Protein AF-A0A534RKS0-F1 (afdb_monomer_lite)

Structure (mmCIF, N/CA/C/O backbone):
data_AF-A0A534RKS0-F1
#
_entry.id   AF-A0A534RKS0-F1
#
loop_
_atom_site.group_PDB
_atom_site.id
_atom_site.type_symbol
_atom_site.label_atom_id
_atom_site.label_alt_id
_atom_site.label_comp_id
_atom_site.label_asym_id
_atom_site.label_entity_id
_atom_site.label_seq_id
_atom_site.pdbx_PDB_ins_code
_atom_site.Cartn_x
_atom_site.Cartn_y
_atom_site.Cartn_z
_atom_site.occupancy
_atom_site.B_iso_or_equiv
_atom_site.auth_seq_id
_atom_site.auth_comp_id
_atom_site.auth_asym_id
_atom_site.auth_atom_id
_atom_site.pdbx_PDB_model_num
ATOM 1 N N . MET A 1 1 ? 3.442 17.634 68.217 1.00 54.06 1 MET A N 1
ATOM 2 C CA . MET A 1 1 ? 4.177 18.573 69.093 1.00 54.06 1 MET A CA 1
ATOM 3 C C . MET A 1 1 ? 4.487 17.842 70.382 1.00 54.06 1 MET A C 1
ATOM 5 O O . MET A 1 1 ? 3.670 17.020 70.778 1.00 54.06 1 MET A O 1
ATOM 9 N N . MET A 1 2 ? 5.647 18.087 70.986 1.00 65.56 2 MET A N 1
ATOM 10 C CA . MET A 1 2 ? 5.988 17.530 72.297 1.00 65.56 2 MET A CA 1
ATOM 11 C C . MET A 1 2 ? 5.520 18.510 73.371 1.00 65.56 2 MET A C 1
ATOM 13 O O . MET A 1 2 ? 5.755 19.709 73.232 1.00 65.56 2 MET A O 1
ATOM 17 N N . THR A 1 3 ? 4.856 18.008 74.407 1.00 73.44 3 THR A N 1
ATOM 18 C CA . THR A 1 3 ? 4.381 18.8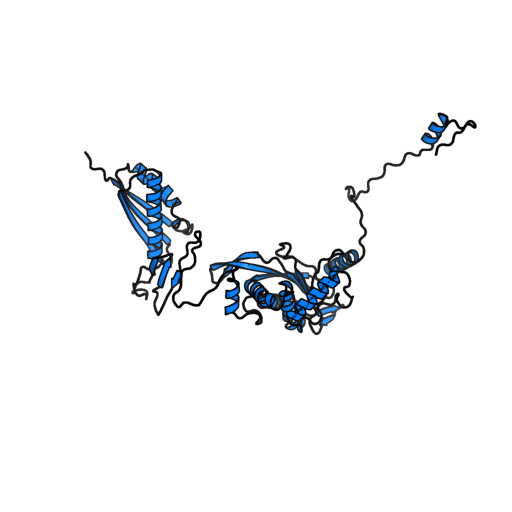18 75.534 1.00 73.44 3 THR A CA 1
ATOM 19 C C . THR A 1 3 ? 5.294 18.550 76.732 1.00 73.44 3 THR A C 1
ATOM 21 O O . THR A 1 3 ? 5.465 17.376 77.066 1.00 73.44 3 THR A O 1
ATOM 24 N N . PRO A 1 4 ? 5.889 19.574 77.371 1.00 74.38 4 PRO A N 1
ATOM 25 C CA . PRO A 1 4 ? 6.652 19.395 78.607 1.00 74.38 4 PRO A CA 1
ATOM 26 C C . PRO A 1 4 ? 5.778 18.767 79.699 1.00 74.38 4 PRO A C 1
ATOM 28 O O . PRO A 1 4 ? 4.617 19.157 79.841 1.00 74.38 4 PRO A O 1
ATOM 31 N N . SER A 1 5 ? 6.310 17.821 80.482 1.00 72.31 5 SER A N 1
ATOM 32 C CA . SER A 1 5 ? 5.600 17.334 81.681 1.00 72.31 5 SER A CA 1
ATOM 33 C C . SER A 1 5 ? 5.850 18.190 82.924 1.00 72.31 5 SER A C 1
ATOM 35 O O . SER A 1 5 ? 5.079 18.108 83.880 1.00 72.31 5 SER A O 1
ATOM 37 N N . ALA A 1 6 ? 6.888 19.029 82.905 1.00 70.69 6 ALA A N 1
ATOM 38 C CA . ALA A 1 6 ? 7.184 20.000 83.949 1.00 70.69 6 ALA A CA 1
ATOM 39 C C . ALA A 1 6 ? 6.485 21.349 83.692 1.00 70.69 6 ALA A C 1
ATOM 41 O O . ALA A 1 6 ? 6.349 21.808 82.556 1.00 70.69 6 ALA A O 1
ATOM 42 N N . THR A 1 7 ? 6.049 22.005 84.770 1.00 69.50 7 THR A N 1
ATOM 43 C CA . THR A 1 7 ? 5.333 23.295 84.740 1.00 69.50 7 THR A CA 1
ATOM 44 C C . THR A 1 7 ? 6.217 24.501 84.407 1.00 69.50 7 THR A C 1
ATOM 46 O O . THR A 1 7 ? 5.690 25.593 84.206 1.00 69.50 7 THR A O 1
ATOM 49 N N . ASP A 1 8 ? 7.535 24.320 84.320 1.00 76.94 8 ASP A N 1
ATOM 50 C CA . ASP A 1 8 ? 8.500 25.323 83.851 1.00 76.94 8 ASP A CA 1
ATOM 51 C C . ASP A 1 8 ? 8.594 25.404 82.312 1.00 76.94 8 ASP A C 1
ATOM 53 O O . ASP A 1 8 ? 9.241 26.303 81.775 1.00 76.94 8 ASP A O 1
ATOM 57 N N . GLY A 1 9 ? 7.932 24.489 81.594 1.00 72.75 9 GLY A N 1
ATOM 58 C CA . GLY A 1 9 ? 7.937 24.430 80.134 1.00 72.75 9 GLY A CA 1
ATOM 59 C C . GLY A 1 9 ? 9.198 23.805 79.525 1.00 72.75 9 GLY A C 1
ATOM 60 O O . GLY A 1 9 ? 9.329 23.792 78.298 1.00 72.75 9 GLY A O 1
ATOM 61 N N . VAL A 1 10 ? 10.115 23.265 80.334 1.00 82.19 10 VAL A N 1
ATOM 62 C CA . VAL A 1 10 ? 11.341 22.623 79.848 1.00 82.19 10 VAL A CA 1
ATOM 63 C C . VAL A 1 10 ? 11.047 21.172 79.461 1.00 82.19 10 VAL A C 1
ATOM 65 O O . VAL A 1 10 ? 10.554 20.379 80.259 1.00 82.19 10 VAL A O 1
ATOM 68 N N . ILE A 1 11 ? 11.366 20.800 78.218 1.00 81.00 11 ILE A N 1
ATOM 69 C CA . ILE A 1 11 ? 11.235 19.414 77.747 1.00 81.00 11 ILE A CA 1
ATOM 70 C C . ILE A 1 11 ? 12.314 18.566 78.431 1.00 81.00 11 ILE A C 1
ATOM 72 O O . ILE A 1 11 ? 13.505 18.731 78.166 1.00 81.00 11 ILE A O 1
ATOM 76 N N . SER A 1 12 ? 11.896 17.650 79.306 1.00 83.38 12 SER A N 1
ATOM 77 C CA . SER A 1 12 ? 12.805 16.753 80.022 1.00 83.38 12 SER A CA 1
ATOM 78 C C . SER A 1 12 ? 13.239 15.564 79.156 1.00 83.38 12 SER A C 1
ATOM 80 O O . SER A 1 12 ? 12.552 15.186 78.205 1.00 83.38 12 SER A O 1
ATOM 82 N N . ALA A 1 13 ? 14.332 14.890 79.535 1.00 79.56 13 ALA A N 1
ATOM 83 C CA . ALA A 1 13 ? 14.711 13.611 78.924 1.00 79.56 13 ALA A CA 1
ATOM 84 C C . ALA A 1 13 ? 13.561 12.582 78.988 1.00 79.56 13 ALA A C 1
ATOM 86 O O . ALA A 1 13 ? 13.301 11.891 78.006 1.00 79.56 13 ALA A O 1
ATOM 87 N N . SER A 1 14 ? 12.785 12.571 80.083 1.00 78.62 14 SER A N 1
ATOM 88 C CA . SER A 1 14 ? 11.621 11.685 80.223 1.00 78.62 14 SER A CA 1
ATOM 89 C C . SER A 1 14 ? 10.492 11.996 79.230 1.00 78.62 14 SER A C 1
ATOM 91 O O . SER A 1 14 ? 9.725 11.103 78.877 1.00 78.62 14 SER A O 1
ATOM 93 N N . ASP A 1 15 ? 10.375 13.241 78.757 1.00 78.19 15 ASP A N 1
ATOM 94 C CA . ASP A 1 15 ? 9.379 13.634 77.751 1.00 78.19 15 ASP A CA 1
ATOM 95 C C . ASP A 1 15 ? 9.803 13.189 76.352 1.00 78.19 15 ASP A C 1
ATOM 97 O O . ASP A 1 15 ? 8.974 12.729 75.566 1.00 78.19 15 ASP A O 1
ATOM 101 N N . VAL A 1 16 ? 11.108 13.251 76.065 1.00 75.06 16 VAL A N 1
ATOM 102 C CA . VAL A 1 16 ? 11.705 12.663 74.858 1.00 75.06 16 VAL A CA 1
ATOM 103 C C . VAL A 1 16 ? 11.489 11.147 74.851 1.00 75.06 16 VAL A C 1
ATOM 105 O O . VAL A 1 16 ? 10.955 10.610 73.883 1.00 75.06 16 VAL A O 1
ATOM 108 N N . GLU A 1 17 ? 11.810 10.463 75.950 1.00 79.75 17 GLU A N 1
ATOM 109 C CA . GLU A 1 17 ? 11.635 9.013 76.096 1.00 79.75 17 GLU A CA 1
ATOM 110 C C . GLU A 1 17 ? 10.167 8.578 75.991 1.00 79.75 17 GLU A C 1
ATOM 112 O O . GLU A 1 17 ? 9.870 7.623 75.275 1.00 79.75 17 GLU A O 1
ATOM 117 N N . LYS A 1 18 ? 9.223 9.298 76.617 1.00 76.50 18 LYS A N 1
ATOM 118 C CA . LYS A 1 18 ? 7.779 9.023 76.481 1.00 76.50 18 LYS A CA 1
ATOM 119 C C . LYS A 1 18 ? 7.292 9.183 75.044 1.00 76.50 18 LYS A C 1
ATOM 121 O O . LYS A 1 18 ? 6.482 8.378 74.595 1.00 76.50 18 LYS A O 1
ATOM 126 N N . VAL A 1 19 ? 7.772 10.191 74.313 1.00 72.81 19 VAL A N 1
ATOM 127 C CA . VAL A 1 19 ? 7.394 10.408 72.906 1.00 72.81 19 VAL A CA 1
ATOM 128 C C . VAL A 1 19 ? 8.013 9.349 71.991 1.00 72.81 19 VAL A C 1
ATOM 130 O O . VAL A 1 19 ? 7.345 8.900 71.063 1.00 72.81 19 VAL A O 1
ATOM 133 N N . ILE A 1 20 ? 9.231 8.882 72.279 1.00 71.12 20 ILE A N 1
ATOM 134 C CA . ILE A 1 20 ? 9.856 7.752 71.575 1.00 71.12 20 ILE A CA 1
ATOM 135 C C . ILE A 1 20 ? 9.104 6.442 71.869 1.00 71.12 20 ILE A C 1
ATOM 137 O O . ILE A 1 20 ? 8.787 5.705 70.941 1.00 71.12 20 ILE A O 1
ATOM 141 N N . ALA A 1 21 ? 8.744 6.174 73.128 1.00 70.81 21 ALA A N 1
ATOM 142 C CA . ALA A 1 21 ? 8.013 4.969 73.530 1.00 70.81 21 ALA A CA 1
ATOM 143 C C . ALA A 1 21 ? 6.549 4.947 73.042 1.00 70.81 21 ALA A C 1
ATOM 145 O O . ALA A 1 21 ? 6.025 3.888 72.701 1.00 70.81 21 ALA A O 1
ATOM 146 N N . ALA A 1 22 ? 5.888 6.108 72.971 1.00 66.88 22 ALA A N 1
ATOM 147 C CA . ALA A 1 22 ? 4.567 6.263 72.352 1.00 66.88 22 ALA A CA 1
ATOM 148 C C . ALA A 1 22 ? 4.631 6.295 70.812 1.00 66.88 22 ALA A C 1
ATOM 150 O O . ALA A 1 22 ? 3.620 6.081 70.136 1.00 66.88 22 ALA A O 1
ATOM 151 N N . GLY A 1 23 ? 5.816 6.544 70.251 1.00 55.81 23 GLY A N 1
ATOM 152 C CA . GLY A 1 23 ? 6.116 6.496 68.828 1.00 55.81 23 GLY A CA 1
ATOM 153 C C . GLY A 1 23 ? 6.092 5.068 68.300 1.00 55.81 23 GLY A C 1
ATOM 154 O O . GLY A 1 23 ? 7.137 4.478 68.039 1.00 55.81 23 GLY A O 1
ATOM 155 N N . LYS A 1 24 ? 4.886 4.520 68.101 1.00 58.69 24 LYS A N 1
ATOM 156 C CA . LYS A 1 24 ? 4.678 3.255 67.386 1.00 58.69 24 LYS A CA 1
ATOM 157 C C . LYS A 1 24 ? 5.475 3.324 66.073 1.00 58.69 24 LYS A C 1
ATOM 159 O O . LYS A 1 24 ? 5.162 4.200 65.261 1.00 58.69 24 LYS A O 1
ATOM 164 N N . PRO A 1 25 ? 6.494 2.467 65.857 1.00 58.69 25 PRO A N 1
ATOM 165 C CA . PRO A 1 25 ? 7.345 2.580 64.683 1.00 58.69 25 PRO A CA 1
ATOM 166 C C . PRO A 1 25 ? 6.465 2.496 63.443 1.00 58.69 25 PRO A C 1
ATOM 168 O O . PRO A 1 25 ? 5.651 1.575 63.313 1.00 58.69 25 PRO A O 1
ATOM 171 N N . ALA A 1 26 ? 6.591 3.490 62.563 1.00 57.59 26 ALA A N 1
ATOM 172 C CA . ALA A 1 26 ? 5.886 3.480 61.295 1.00 57.59 26 ALA A CA 1
ATOM 173 C C . ALA A 1 26 ? 6.285 2.193 60.570 1.00 57.59 26 ALA A C 1
ATOM 175 O O . ALA A 1 26 ? 7.468 1.980 60.297 1.00 57.59 26 ALA A O 1
ATOM 176 N N . ALA A 1 27 ? 5.308 1.317 60.317 1.00 59.94 27 ALA A N 1
ATOM 177 C CA . ALA A 1 27 ? 5.555 0.109 59.548 1.00 59.94 27 ALA A CA 1
ATOM 178 C C . ALA A 1 27 ? 6.216 0.523 58.223 1.00 59.94 27 ALA A C 1
ATOM 180 O O . ALA A 1 27 ? 5.764 1.512 57.631 1.00 59.94 27 ALA A O 1
ATOM 181 N N . PRO A 1 28 ? 7.284 -0.168 57.776 1.00 60.19 28 PRO A N 1
ATOM 182 C CA . PRO A 1 28 ? 7.951 0.188 56.534 1.00 60.19 28 PRO A CA 1
ATOM 183 C C . PRO A 1 28 ? 6.897 0.237 55.433 1.00 60.19 28 PRO A C 1
ATOM 185 O O . PRO A 1 28 ? 6.109 -0.701 55.295 1.00 60.19 28 PRO A O 1
ATOM 188 N N . ALA A 1 29 ? 6.840 1.360 54.714 1.00 63.69 29 ALA A N 1
ATOM 189 C CA . ALA A 1 29 ? 5.856 1.558 53.664 1.00 63.69 29 ALA A CA 1
ATOM 190 C C . ALA A 1 29 ? 6.022 0.426 52.648 1.00 63.69 29 ALA A C 1
ATOM 192 O O . ALA A 1 29 ? 7.027 0.371 51.941 1.00 63.69 29 ALA A O 1
ATOM 193 N N . THR A 1 30 ? 5.069 -0.507 52.629 1.00 73.06 30 THR A N 1
ATOM 194 C CA . THR A 1 30 ? 5.106 -1.659 51.732 1.00 73.06 30 THR A CA 1
ATOM 195 C C . THR A 1 30 ? 5.103 -1.133 50.310 1.00 73.06 30 THR A C 1
ATOM 197 O O . THR A 1 30 ? 4.117 -0.522 49.888 1.00 73.06 30 THR A O 1
ATOM 200 N N . GLU A 1 31 ? 6.211 -1.330 49.600 1.00 80.88 31 GLU A N 1
ATOM 201 C CA . GLU A 1 31 ? 6.367 -0.840 48.239 1.00 80.88 31 GLU A CA 1
ATOM 202 C C . GLU A 1 31 ? 5.233 -1.396 47.368 1.00 80.88 31 GLU A C 1
ATOM 204 O O . GLU A 1 31 ? 4.972 -2.605 47.369 1.00 80.88 31 GLU A O 1
ATOM 209 N N . ASP A 1 32 ? 4.529 -0.513 46.648 1.00 87.75 32 ASP A N 1
ATOM 210 C CA . ASP A 1 32 ? 3.443 -0.930 45.762 1.00 87.75 32 ASP A CA 1
ATOM 211 C C . ASP A 1 32 ? 4.029 -1.863 44.701 1.00 87.75 32 ASP A C 1
ATOM 213 O O . ASP A 1 32 ? 4.844 -1.459 43.869 1.00 87.75 32 ASP A O 1
ATOM 217 N N . THR A 1 33 ? 3.656 -3.136 44.774 1.00 91.50 33 THR A N 1
ATOM 218 C CA . THR A 1 33 ? 4.211 -4.201 43.949 1.00 91.50 33 THR A CA 1
ATOM 219 C C . THR A 1 33 ? 3.091 -4.975 43.273 1.00 91.50 33 THR A C 1
ATOM 221 O O . THR A 1 33 ? 2.058 -5.288 43.860 1.00 91.50 33 THR A O 1
ATOM 224 N N . MET A 1 34 ? 3.302 -5.306 42.002 1.00 89.69 34 MET A N 1
ATOM 225 C CA . MET A 1 34 ? 2.405 -6.147 41.213 1.00 89.69 34 MET A CA 1
ATOM 226 C C . MET A 1 34 ? 3.235 -7.253 40.571 1.00 89.69 34 MET A C 1
ATOM 228 O O . MET A 1 34 ? 4.212 -6.969 39.880 1.00 89.69 34 MET A O 1
ATOM 232 N N . ALA A 1 35 ? 2.864 -8.512 40.827 1.00 89.12 35 ALA A N 1
ATOM 233 C CA . ALA A 1 35 ? 3.593 -9.699 40.363 1.00 89.12 35 ALA A CA 1
ATOM 234 C C . ALA A 1 35 ? 5.118 -9.633 40.632 1.00 89.12 35 ALA A C 1
ATOM 236 O O . ALA A 1 35 ? 5.930 -9.911 39.753 1.00 89.12 35 ALA A O 1
ATOM 237 N N . GLY A 1 36 ? 5.508 -9.208 41.841 1.00 90.12 36 GLY A N 1
ATOM 238 C CA . GLY A 1 36 ? 6.915 -9.114 42.259 1.00 90.12 36 GLY A CA 1
ATOM 239 C C . GLY A 1 36 ? 7.707 -7.942 41.663 1.00 90.12 36 GLY A C 1
ATOM 240 O O . GLY A 1 36 ? 8.925 -7.907 41.804 1.00 90.12 36 GLY A O 1
ATOM 241 N N . ARG A 1 37 ? 7.053 -6.980 40.996 1.00 92.94 37 ARG A N 1
ATOM 242 C CA . ARG A 1 37 ? 7.700 -5.784 40.429 1.00 92.94 37 ARG A CA 1
ATOM 243 C C . ARG A 1 37 ? 7.176 -4.505 41.068 1.00 92.94 37 ARG A C 1
ATOM 245 O O . ARG A 1 37 ? 5.967 -4.366 41.235 1.00 92.94 37 ARG A O 1
ATOM 252 N N . LEU A 1 38 ? 8.077 -3.557 41.333 1.00 94.69 38 LEU A N 1
ATOM 253 C CA . LEU A 1 38 ? 7.737 -2.205 41.788 1.00 94.69 38 LEU A CA 1
ATOM 254 C C . LEU A 1 38 ? 6.827 -1.493 40.777 1.00 94.69 38 LEU A C 1
ATOM 256 O O . LEU A 1 38 ? 7.136 -1.404 39.583 1.00 94.69 38 LEU A O 1
ATOM 260 N N . VAL A 1 39 ? 5.707 -0.967 41.263 1.00 94.00 39 VAL A N 1
ATOM 261 C CA . VAL A 1 39 ? 4.737 -0.200 40.484 1.00 94.00 39 VAL A CA 1
ATOM 262 C C . VAL A 1 39 ? 5.215 1.243 40.388 1.00 94.00 39 VAL A C 1
ATOM 264 O O . VAL A 1 39 ? 5.186 1.995 41.355 1.00 94.00 39 VAL A O 1
ATOM 267 N N . ARG A 1 40 ? 5.627 1.656 39.185 1.00 94.88 40 ARG A N 1
ATOM 268 C CA . ARG A 1 40 ? 6.036 3.045 38.924 1.00 94.88 40 ARG A CA 1
ATOM 269 C C . ARG A 1 40 ? 4.880 4.041 39.078 1.00 94.88 40 ARG A C 1
ATOM 271 O O . ARG A 1 40 ? 5.102 5.161 39.520 1.00 94.88 40 ARG A O 1
ATOM 278 N N . GLU A 1 41 ? 3.680 3.675 38.625 1.00 94.94 41 GLU A N 1
ATOM 279 C CA . GLU A 1 41 ? 2.513 4.564 38.601 1.00 94.94 41 GLU A CA 1
ATOM 280 C C . GLU A 1 41 ? 1.211 3.777 38.363 1.00 94.94 41 GLU A C 1
ATOM 282 O O . GLU A 1 41 ? 1.202 2.809 37.599 1.00 94.94 41 GLU A O 1
ATOM 287 N N . ARG A 1 42 ? 0.087 4.236 38.932 1.00 92.81 42 ARG A N 1
ATOM 288 C CA . ARG A 1 42 ? -1.269 3.757 38.608 1.00 92.81 42 ARG A CA 1
ATOM 289 C C . ARG A 1 42 ? -2.108 4.898 38.019 1.00 92.81 42 ARG A C 1
ATOM 291 O O . ARG A 1 42 ? -2.439 5.844 38.726 1.00 92.81 42 ARG A O 1
ATOM 298 N N . ARG A 1 43 ? -2.515 4.793 36.746 1.00 92.94 43 ARG A N 1
ATOM 299 C CA . ARG A 1 43 ? -3.442 5.745 36.094 1.00 92.94 43 ARG A CA 1
ATOM 300 C C . ARG A 1 43 ? -4.801 5.101 35.833 1.00 92.94 43 ARG A C 1
ATOM 302 O O . ARG A 1 43 ? -4.881 4.048 35.205 1.00 92.94 43 ARG A O 1
ATOM 309 N N . LYS A 1 44 ? -5.883 5.760 36.254 1.00 93.38 44 LYS A N 1
ATOM 310 C CA . LYS A 1 44 ? -7.260 5.344 35.942 1.00 93.38 44 LYS A CA 1
ATOM 311 C C . LYS A 1 44 ? -7.603 5.701 34.492 1.00 93.38 44 LYS A C 1
ATOM 313 O O . LYS A 1 44 ? -7.353 6.824 34.063 1.00 93.38 44 LYS A O 1
ATOM 318 N N . LEU A 1 45 ? -8.220 4.780 33.748 1.00 92.06 45 LEU A N 1
ATOM 319 C CA . LEU A 1 45 ? -8.755 5.085 32.416 1.00 92.06 45 LEU A CA 1
ATOM 320 C C . LEU A 1 45 ? -9.985 5.999 32.531 1.00 92.06 45 LEU A C 1
ATOM 322 O O . LEU A 1 45 ? -10.930 5.695 33.265 1.00 92.06 45 LEU A O 1
ATOM 326 N N . THR A 1 46 ? -9.988 7.097 31.776 1.00 90.19 46 THR A N 1
ATOM 327 C CA . THR A 1 46 ? -11.048 8.117 31.759 1.00 90.19 46 THR A CA 1
ATOM 328 C C . THR A 1 46 ? -11.477 8.453 30.327 1.00 90.19 46 THR A C 1
ATOM 330 O O . THR A 1 46 ? -10.775 8.130 29.365 1.00 90.19 46 THR A O 1
ATOM 333 N N . GLY A 1 47 ? -12.652 9.082 30.189 1.00 88.19 47 GLY A N 1
ATOM 334 C CA . GLY A 1 47 ? -13.164 9.630 28.926 1.00 88.19 47 GLY A CA 1
ATOM 335 C C . GLY A 1 47 ? -13.096 8.662 27.739 1.00 88.19 47 GLY A C 1
ATOM 336 O O . GLY A 1 47 ? -13.392 7.473 27.876 1.00 88.19 47 GLY A O 1
ATOM 337 N N . ILE A 1 48 ? -12.661 9.187 26.587 1.00 85.94 48 ILE A N 1
ATOM 338 C CA . ILE A 1 48 ? -12.490 8.442 25.328 1.00 85.94 48 ILE A CA 1
ATOM 339 C C . ILE A 1 48 ? -11.663 7.171 25.551 1.00 85.94 48 ILE A C 1
ATOM 341 O O . ILE A 1 48 ? -12.115 6.091 25.193 1.00 85.94 48 ILE A O 1
ATOM 345 N N . ARG A 1 49 ? -10.512 7.253 26.235 1.00 88.06 49 ARG A N 1
ATOM 346 C CA . ARG A 1 49 ? -9.615 6.098 26.418 1.00 88.06 49 ARG A CA 1
ATOM 347 C C . ARG A 1 49 ? -10.264 4.938 27.183 1.00 88.06 49 ARG A C 1
ATOM 349 O O . ARG A 1 49 ? -9.964 3.786 26.884 1.00 88.06 49 ARG A O 1
ATOM 356 N N . LYS A 1 50 ? -11.167 5.215 28.135 1.00 92.06 50 LYS A N 1
ATOM 357 C CA . LYS A 1 50 ? -11.960 4.169 28.811 1.00 92.06 50 LYS A CA 1
ATOM 358 C C . LYS A 1 50 ? -12.969 3.524 27.853 1.00 92.06 50 LYS A C 1
ATOM 360 O O . LYS A 1 50 ? -13.113 2.304 27.856 1.00 92.06 50 LYS A O 1
ATOM 365 N N . THR A 1 51 ? -13.651 4.330 27.040 1.00 90.50 51 THR A N 1
ATOM 366 C CA . THR A 1 51 ? -14.636 3.854 26.056 1.00 90.50 51 THR A CA 1
ATOM 367 C C . THR A 1 51 ? -13.980 3.032 24.947 1.00 90.50 51 THR A C 1
ATOM 369 O O . THR A 1 51 ? -14.458 1.937 24.662 1.00 90.50 51 THR A O 1
ATOM 372 N N . SER A 1 52 ? -12.869 3.504 24.372 1.00 89.44 52 SER A N 1
ATOM 373 C CA . SER A 1 52 ? -12.128 2.788 23.328 1.00 89.44 52 SER A CA 1
ATOM 374 C C . SER A 1 52 ? -11.577 1.459 23.842 1.00 89.44 52 SER A C 1
ATOM 376 O O . SER A 1 52 ? -11.745 0.447 23.175 1.00 89.44 52 SER A O 1
ATOM 378 N N . ALA A 1 53 ? -10.997 1.426 25.052 1.00 91.75 53 ALA A N 1
ATOM 379 C CA . ALA A 1 53 ? -10.502 0.182 25.647 1.00 91.75 53 ALA A CA 1
ATOM 380 C C . ALA A 1 53 ? -11.610 -0.878 25.788 1.00 91.75 53 ALA A C 1
ATOM 382 O O . ALA A 1 53 ? -11.395 -2.029 25.421 1.00 91.75 53 ALA A O 1
ATOM 383 N N . ARG A 1 54 ? -12.808 -0.478 26.246 1.00 94.75 54 ARG A N 1
ATOM 384 C CA . ARG A 1 54 ? -13.973 -1.375 26.314 1.00 94.75 54 ARG A CA 1
ATOM 385 C C . ARG A 1 54 ? -14.413 -1.840 24.923 1.00 94.75 54 ARG A C 1
ATOM 387 O O . ARG A 1 54 ? -14.515 -3.039 24.713 1.00 94.75 54 ARG A O 1
ATOM 394 N N . ARG A 1 55 ? -14.639 -0.917 23.976 1.00 92.75 55 ARG A N 1
ATOM 395 C CA . ARG A 1 55 ? -15.154 -1.257 22.633 1.00 92.75 55 ARG A CA 1
ATOM 396 C C . ARG A 1 55 ? -14.198 -2.143 21.832 1.00 92.75 55 ARG A C 1
ATOM 398 O O . ARG A 1 55 ? -14.668 -3.031 21.138 1.00 92.75 55 ARG A O 1
ATOM 405 N N . VAL A 1 56 ? -12.883 -1.934 21.939 1.00 93.50 56 VAL A N 1
ATOM 406 C CA . VAL A 1 56 ? -11.880 -2.783 21.266 1.00 93.50 56 VAL A CA 1
ATOM 407 C C . VAL A 1 56 ? -11.841 -4.184 21.880 1.00 93.50 56 VAL A C 1
ATOM 409 O O . VAL A 1 56 ? -11.776 -5.163 21.143 1.00 93.50 56 VAL A O 1
ATOM 412 N N . GLN A 1 57 ? -11.925 -4.301 23.211 1.00 96.25 57 GLN A N 1
ATOM 413 C CA . GLN A 1 57 ? -12.008 -5.602 23.884 1.00 96.25 57 GLN A CA 1
ATOM 414 C C . GLN A 1 57 ? -13.282 -6.363 23.485 1.00 96.25 57 GLN A C 1
ATOM 416 O O . GLN A 1 57 ? -13.218 -7.547 23.172 1.00 96.25 57 GLN A O 1
ATOM 421 N N . GLU A 1 58 ? -14.417 -5.670 23.467 1.00 95.94 58 GLU A N 1
ATOM 422 C CA . GLU A 1 58 ? -15.731 -6.201 23.098 1.00 95.94 58 GLU A CA 1
ATOM 423 C C . GLU A 1 58 ? -15.767 -6.652 21.626 1.00 95.94 58 GLU A C 1
ATOM 425 O O . GLU A 1 58 ? -16.160 -7.780 21.340 1.00 95.94 58 GLU A O 1
ATOM 430 N N . ALA A 1 59 ? -15.248 -5.834 20.700 1.00 95.06 59 ALA A N 1
ATOM 431 C CA . ALA A 1 59 ? -15.080 -6.206 19.293 1.00 95.06 59 ALA A CA 1
ATOM 432 C C . ALA A 1 59 ? -14.229 -7.471 19.130 1.00 95.06 59 ALA A C 1
ATOM 434 O O . ALA A 1 59 ? -14.654 -8.415 18.469 1.00 95.06 59 ALA A O 1
ATOM 435 N N . TRP A 1 60 ? -13.058 -7.522 19.774 1.00 96.12 60 TRP A N 1
ATOM 436 C CA . TRP A 1 60 ? -12.146 -8.669 19.708 1.00 96.12 60 TRP A CA 1
ATOM 437 C C . TRP A 1 60 ? -12.761 -9.975 20.239 1.00 96.12 60 TRP A C 1
ATOM 439 O O . TRP A 1 60 ? -12.383 -11.057 19.799 1.00 96.12 60 TRP A O 1
ATOM 449 N N . GLN A 1 61 ? -13.693 -9.886 21.190 1.00 95.88 61 GLN A N 1
ATOM 450 C CA . GLN A 1 61 ? -14.367 -11.048 21.776 1.00 95.88 61 GLN A CA 1
ATOM 451 C C . GLN A 1 61 ? -15.565 -11.545 20.955 1.00 95.88 61 GLN A C 1
ATOM 453 O O . GLN A 1 61 ? -15.889 -12.727 21.038 1.00 95.88 61 GLN A O 1
ATOM 458 N N . ILE A 1 62 ? -16.235 -10.662 20.206 1.00 94.50 62 ILE A N 1
ATOM 459 C CA . ILE A 1 62 ? -17.516 -10.957 19.540 1.00 94.50 62 ILE A CA 1
ATOM 460 C C . ILE A 1 62 ? -17.357 -11.178 18.029 1.00 94.50 62 ILE A C 1
ATOM 462 O O . ILE A 1 62 ? -18.068 -12.002 17.455 1.00 94.50 62 ILE A O 1
ATOM 466 N N . ILE A 1 63 ? -16.453 -10.446 17.375 1.00 95.88 63 ILE A N 1
ATOM 467 C CA . ILE A 1 63 ? -16.295 -10.470 15.917 1.00 95.88 63 ILE A CA 1
ATOM 468 C C . ILE A 1 63 ? -15.215 -11.500 15.528 1.00 95.88 63 ILE A C 1
ATOM 470 O O . ILE A 1 63 ? -14.056 -11.347 15.933 1.00 95.88 63 ILE A O 1
ATOM 474 N N . PRO A 1 64 ? -15.533 -12.523 14.710 1.00 94.88 64 PRO A N 1
ATOM 475 C CA . PRO A 1 64 ? -14.540 -13.411 14.112 1.00 94.88 64 PRO A CA 1
ATOM 476 C C . PRO A 1 64 ? -13.844 -12.693 12.948 1.00 94.88 64 PRO A C 1
ATOM 478 O O . PRO A 1 64 ? -14.215 -12.823 11.782 1.00 94.88 64 PRO A O 1
ATOM 481 N N . HIS A 1 65 ? -12.835 -11.896 13.291 1.00 91.69 65 HIS A N 1
ATOM 482 C CA . HIS A 1 65 ? -12.036 -11.128 12.343 1.00 91.69 65 HIS A CA 1
ATOM 483 C C . HIS A 1 65 ? -11.170 -12.046 11.471 1.00 91.69 65 HIS A C 1
ATOM 485 O O . HIS A 1 65 ? -10.330 -12.778 11.997 1.00 91.69 65 HIS A O 1
ATOM 491 N N . ILE A 1 66 ? -11.278 -11.929 10.146 1.00 96.31 66 ILE A N 1
ATOM 492 C CA . ILE A 1 66 ? -10.248 -12.416 9.215 1.00 96.31 66 ILE A CA 1
ATOM 493 C C . ILE A 1 66 ? -9.671 -11.226 8.445 1.00 96.31 66 ILE A C 1
ATOM 495 O O . ILE A 1 66 ? -10.356 -10.231 8.219 1.00 96.31 66 ILE A O 1
ATOM 499 N N . VAL A 1 67 ? -8.382 -11.298 8.096 1.00 98.12 67 VAL A N 1
ATOM 500 C CA . VAL A 1 67 ? -7.657 -10.229 7.398 1.00 98.12 67 VAL A CA 1
ATOM 501 C C . VAL A 1 67 ? -7.080 -10.755 6.089 1.00 98.12 67 VAL A C 1
ATOM 503 O O . VAL A 1 67 ? -6.252 -11.664 6.094 1.00 98.12 67 VAL A O 1
ATOM 506 N N . GLN A 1 68 ? -7.474 -10.147 4.972 1.00 97.81 68 GLN A N 1
ATOM 507 C CA . GLN A 1 68 ? -6.824 -10.331 3.672 1.00 97.81 68 GLN A CA 1
ATOM 508 C C . GLN A 1 68 ? -5.809 -9.207 3.452 1.00 97.81 68 GLN A C 1
ATOM 510 O O . GLN A 1 68 ? -6.084 -8.053 3.770 1.00 97.81 68 GLN A O 1
ATOM 515 N N . MET A 1 69 ? -4.625 -9.519 2.923 1.00 98.19 69 MET A N 1
ATOM 516 C CA . MET A 1 69 ? -3.598 -8.517 2.617 1.00 98.19 69 MET A CA 1
ATOM 517 C C . MET A 1 69 ? -3.281 -8.519 1.128 1.00 98.19 69 MET A C 1
ATOM 519 O O . MET A 1 69 ? -3.101 -9.581 0.534 1.00 98.19 69 MET A O 1
ATOM 523 N N . VAL A 1 70 ? -3.191 -7.331 0.529 1.00 97.31 70 VAL A N 1
ATOM 524 C CA . VAL A 1 70 ? -2.915 -7.186 -0.902 1.00 97.31 70 VAL A CA 1
ATOM 525 C C . VAL A 1 70 ? -1.980 -6.016 -1.182 1.00 97.31 70 VAL A C 1
ATOM 527 O O . VAL A 1 70 ? -2.085 -4.954 -0.570 1.00 97.31 70 VAL A O 1
ATOM 530 N N . ASP A 1 71 ? -1.066 -6.214 -2.130 1.00 96.44 71 ASP A N 1
ATOM 531 C CA . ASP A 1 71 ? -0.216 -5.154 -2.665 1.00 96.44 71 ASP A CA 1
ATOM 532 C C . ASP A 1 71 ? -0.866 -4.471 -3.880 1.00 96.44 71 ASP A C 1
ATOM 534 O O . ASP A 1 71 ? -1.413 -5.125 -4.780 1.00 96.44 71 ASP A O 1
ATOM 538 N N . VAL A 1 72 ? -0.758 -3.143 -3.896 1.00 95.38 72 VAL A N 1
ATOM 539 C CA . VAL A 1 72 ? -1.287 -2.213 -4.898 1.00 95.38 72 VAL A CA 1
ATOM 540 C C . VAL A 1 72 ? -0.128 -1.382 -5.452 1.00 95.38 72 VAL A C 1
ATOM 542 O O . VAL A 1 72 ? 0.652 -0.819 -4.681 1.00 95.38 72 VAL A O 1
ATOM 545 N N . ASP A 1 73 ? -0.017 -1.281 -6.779 1.00 93.88 73 ASP A N 1
ATOM 546 C CA . ASP A 1 73 ? 0.863 -0.293 -7.415 1.00 93.88 73 ASP A CA 1
ATOM 547 C C . ASP A 1 73 ? 0.209 1.088 -7.284 1.00 93.88 73 ASP A C 1
ATOM 549 O O . ASP A 1 73 ? -0.829 1.365 -7.889 1.00 93.88 73 ASP A O 1
ATOM 553 N N . ALA A 1 74 ? 0.802 1.946 -6.455 1.00 93.88 74 ALA A N 1
ATOM 554 C CA . ALA A 1 74 ? 0.268 3.258 -6.128 1.00 93.88 74 ALA A CA 1
ATOM 555 C C . ALA A 1 74 ? 0.615 4.330 -7.179 1.00 93.88 74 ALA A C 1
ATOM 557 O O . ALA A 1 74 ? 0.283 5.498 -6.968 1.00 93.88 74 ALA A O 1
ATOM 558 N N . THR A 1 75 ? 1.253 3.979 -8.305 1.00 89.31 75 THR A N 1
ATOM 559 C CA . THR A 1 75 ? 1.654 4.936 -9.356 1.00 89.31 75 THR A CA 1
ATOM 560 C C . THR A 1 75 ? 0.465 5.778 -9.829 1.00 89.31 75 THR A C 1
ATOM 562 O O . THR A 1 75 ? 0.531 7.008 -9.804 1.00 89.31 75 THR A O 1
ATOM 565 N N . ALA A 1 76 ? -0.661 5.145 -10.174 1.00 87.81 76 ALA A N 1
ATOM 566 C CA . ALA A 1 76 ? -1.866 5.845 -10.631 1.00 87.81 76 ALA A CA 1
ATOM 567 C C . ALA A 1 76 ? -2.591 6.617 -9.511 1.00 87.81 76 ALA A C 1
ATOM 569 O O . ALA A 1 76 ? -3.163 7.683 -9.754 1.00 87.81 76 ALA A O 1
ATOM 570 N N . LEU A 1 77 ? -2.520 6.145 -8.266 1.00 90.38 77 LEU A N 1
ATOM 571 C CA . LEU A 1 77 ? -3.073 6.853 -7.110 1.00 90.38 77 LEU A CA 1
ATOM 572 C C . LEU A 1 77 ? -2.297 8.152 -6.819 1.00 90.38 77 LEU A C 1
ATOM 574 O O . LEU A 1 77 ? -2.889 9.221 -6.646 1.00 90.38 77 LEU A O 1
ATOM 578 N N . LEU A 1 78 ? -0.961 8.082 -6.828 1.00 91.50 78 LEU A N 1
ATOM 579 C CA . LEU A 1 78 ? -0.080 9.248 -6.718 1.00 91.50 78 LEU A CA 1
ATOM 580 C C . LEU A 1 78 ? -0.256 10.200 -7.914 1.00 91.50 78 LEU A C 1
ATOM 582 O O . LEU A 1 78 ? -0.218 11.421 -7.726 1.00 91.50 78 LEU A O 1
ATOM 586 N N . ALA A 1 79 ? -0.519 9.656 -9.108 1.00 88.19 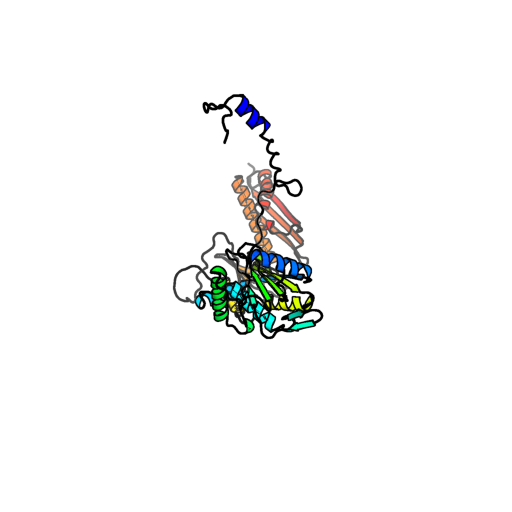79 ALA A N 1
ATOM 587 C CA . ALA A 1 79 ? -0.861 10.415 -10.307 1.00 88.19 79 ALA A CA 1
ATOM 588 C C . ALA A 1 79 ? -2.133 11.246 -10.131 1.00 88.19 79 ALA A C 1
ATOM 590 O O . ALA A 1 79 ? -2.101 12.476 -10.227 1.00 88.19 79 ALA A O 1
ATOM 591 N N . THR A 1 80 ? -3.228 10.569 -9.784 1.00 85.75 80 THR A N 1
ATOM 592 C CA . THR A 1 80 ? -4.543 11.162 -9.517 1.00 85.75 80 THR A CA 1
ATOM 593 C C . THR A 1 80 ? -4.437 12.283 -8.490 1.00 85.75 80 THR A C 1
ATOM 595 O O . THR A 1 80 ? -4.880 13.405 -8.739 1.00 85.75 80 THR A O 1
ATOM 598 N N . ARG A 1 81 ? -3.770 12.011 -7.359 1.00 90.50 81 ARG A N 1
ATOM 599 C CA . ARG A 1 81 ? -3.546 13.003 -6.304 1.00 90.50 81 ARG A CA 1
ATOM 600 C C . ARG A 1 81 ? -2.801 14.224 -6.831 1.00 90.50 81 ARG A C 1
ATOM 602 O O . ARG A 1 81 ? -3.230 15.340 -6.568 1.00 90.50 81 ARG A O 1
ATOM 609 N N . SER A 1 82 ? -1.703 14.028 -7.557 1.00 89.62 82 SER A N 1
ATOM 610 C CA . SER A 1 82 ? -0.866 15.131 -8.050 1.00 89.62 82 SER A CA 1
ATOM 611 C C . SER A 1 82 ? -1.618 16.019 -9.044 1.00 89.62 82 SER A C 1
ATOM 613 O O . SER A 1 82 ? -1.523 17.242 -8.953 1.00 89.62 82 SER A O 1
ATOM 615 N N . ARG A 1 83 ? -2.425 15.415 -9.929 1.00 87.44 83 ARG A N 1
ATOM 616 C CA . ARG A 1 83 ? -3.301 16.115 -10.881 1.00 87.44 83 ARG A CA 1
ATOM 617 C C . ARG A 1 83 ? -4.372 16.944 -10.166 1.00 87.44 83 ARG A C 1
ATOM 619 O O . ARG A 1 83 ? -4.523 18.130 -10.443 1.00 87.44 83 ARG A O 1
ATOM 626 N N . LEU A 1 84 ? -5.106 16.330 -9.237 1.00 88.31 84 LEU A N 1
ATOM 627 C CA . LEU A 1 84 ? -6.249 16.967 -8.576 1.00 88.31 84 LEU A CA 1
ATOM 628 C C . LEU A 1 84 ? -5.840 17.983 -7.496 1.00 88.31 84 LEU A C 1
ATOM 630 O O . LEU A 1 84 ? -6.565 18.949 -7.280 1.00 88.31 84 LEU A O 1
ATOM 634 N N . LYS A 1 85 ? -4.658 17.850 -6.875 1.00 88.75 85 LYS A N 1
ATOM 635 C CA . LYS A 1 85 ? -4.163 18.771 -5.829 1.00 88.75 85 LYS A CA 1
ATOM 636 C C . LYS A 1 85 ? -4.073 20.238 -6.275 1.00 88.75 85 LYS A C 1
ATOM 638 O O . LYS A 1 85 ? -4.112 21.124 -5.427 1.00 88.75 85 LYS A O 1
ATOM 643 N N . ALA A 1 86 ? -3.952 20.495 -7.580 1.00 86.31 86 ALA A N 1
ATOM 644 C CA . ALA A 1 86 ? -3.944 21.845 -8.142 1.00 86.31 86 ALA A CA 1
ATOM 645 C C . ALA A 1 86 ? -5.330 22.520 -8.111 1.00 86.31 86 ALA A C 1
ATOM 647 O O . ALA A 1 86 ? -5.415 23.714 -7.839 1.00 86.31 86 ALA A O 1
ATOM 648 N N . ALA A 1 87 ? -6.401 21.758 -8.360 1.00 86.75 87 ALA A N 1
ATOM 649 C CA . ALA A 1 87 ? -7.786 22.233 -8.285 1.00 86.75 87 ALA A CA 1
ATOM 650 C C . ALA A 1 87 ? -8.364 22.128 -6.862 1.00 86.75 87 ALA A C 1
ATOM 652 O O . ALA A 1 87 ? -9.214 22.927 -6.479 1.00 86.75 87 ALA A O 1
ATOM 653 N N . VAL A 1 88 ? -7.870 21.170 -6.069 1.00 91.44 88 VAL A N 1
ATOM 654 C CA . VAL A 1 88 ? -8.355 20.847 -4.721 1.00 91.44 88 VAL A CA 1
ATOM 655 C C . VAL A 1 88 ? -7.187 20.915 -3.724 1.00 91.44 88 VAL A C 1
ATOM 657 O O . VAL A 1 88 ? -6.594 19.885 -3.383 1.00 91.44 88 VAL A O 1
ATOM 660 N N . PRO A 1 89 ? -6.803 22.112 -3.232 1.00 89.44 89 PRO A N 1
ATOM 661 C CA . PRO A 1 89 ? -5.620 22.275 -2.384 1.00 89.44 89 PRO A CA 1
ATOM 662 C C . PRO A 1 89 ? -5.666 21.518 -1.051 1.00 89.44 89 PRO A C 1
ATOM 664 O O . PRO A 1 89 ? -4.607 21.238 -0.489 1.00 89.44 89 PRO A O 1
ATOM 667 N N . SER A 1 90 ? -6.843 21.130 -0.551 1.00 89.31 90 SER A N 1
ATOM 668 C CA . SER A 1 90 ? -7.008 20.268 0.631 1.00 89.31 90 SER A CA 1
ATOM 669 C C . SER A 1 90 ? -6.616 18.807 0.359 1.00 89.31 90 SER A C 1
ATOM 671 O O . SER A 1 90 ? -5.930 18.198 1.180 1.00 89.31 90 SER A O 1
ATOM 673 N N . LEU A 1 91 ? -6.889 18.289 -0.846 1.00 93.62 91 LEU A N 1
ATOM 674 C CA . LEU A 1 91 ? -6.881 16.860 -1.188 1.00 93.62 91 LEU A CA 1
ATOM 675 C C . LEU A 1 91 ? -5.647 16.073 -0.716 1.00 93.62 91 LEU A C 1
ATOM 677 O O . LEU A 1 91 ? -4.494 16.375 -1.053 1.00 93.62 91 LEU A O 1
ATOM 681 N N . THR A 1 92 ? -5.877 15.011 0.036 1.00 94.19 92 THR A N 1
ATOM 682 C CA . THR A 1 92 ? -4.856 14.086 0.524 1.00 94.19 92 THR A CA 1
ATOM 683 C C . THR A 1 92 ? -4.862 12.779 -0.270 1.00 94.19 92 THR A C 1
ATOM 685 O O . THR A 1 92 ? -5.721 12.527 -1.110 1.00 94.19 92 THR A O 1
ATOM 688 N N . LEU A 1 93 ? -3.869 11.921 -0.015 1.00 93.62 93 LEU A N 1
ATOM 689 C CA . LEU A 1 93 ? -3.896 10.545 -0.519 1.00 93.62 93 LEU A CA 1
ATOM 690 C C . LEU A 1 93 ? -5.047 9.746 0.116 1.00 93.62 93 LEU A C 1
ATOM 692 O O . LEU A 1 93 ? -5.596 8.850 -0.514 1.00 93.62 93 LEU A O 1
ATOM 696 N N . ASN A 1 94 ? -5.398 10.079 1.361 1.00 96.12 94 ASN A N 1
ATOM 697 C CA . ASN A 1 94 ? -6.401 9.361 2.129 1.00 96.12 94 ASN A CA 1
ATOM 698 C C . ASN A 1 94 ? -7.805 9.592 1.568 1.00 96.12 94 ASN A C 1
ATOM 700 O O . ASN A 1 94 ? -8.570 8.646 1.499 1.00 96.12 94 ASN A O 1
ATOM 704 N N . ASP A 1 95 ? -8.119 10.800 1.100 1.00 96.56 95 ASP A N 1
ATOM 705 C CA . ASP A 1 95 ? -9.435 11.131 0.530 1.00 96.56 95 ASP A CA 1
ATOM 706 C C . ASP A 1 95 ? -9.747 10.315 -0.733 1.00 96.56 95 ASP A C 1
ATOM 708 O O . ASP A 1 95 ? -10.864 9.839 -0.908 1.00 96.56 95 ASP A O 1
ATOM 712 N N . LEU A 1 96 ? -8.739 10.062 -1.577 1.00 95.56 96 LEU A N 1
ATOM 713 C CA . LEU A 1 96 ? -8.889 9.174 -2.735 1.00 95.56 96 LEU A CA 1
ATOM 714 C C . LEU A 1 96 ? -9.133 7.715 -2.316 1.00 95.56 96 LEU A C 1
ATOM 716 O O . LEU A 1 96 ? -9.921 7.020 -2.950 1.00 95.56 96 LEU A O 1
ATOM 720 N N . ILE A 1 97 ? -8.497 7.260 -1.230 1.00 97.06 97 ILE A N 1
ATOM 721 C CA . ILE A 1 97 ? -8.718 5.916 -0.672 1.00 97.06 97 ILE A CA 1
ATOM 722 C C . ILE A 1 97 ? -10.110 5.810 -0.035 1.00 97.06 97 ILE A C 1
ATOM 724 O O . ILE A 1 97 ? -10.791 4.810 -0.240 1.00 97.06 97 ILE A O 1
ATOM 728 N N . LEU A 1 98 ? -10.553 6.847 0.682 1.00 98.00 98 LEU A N 1
ATOM 729 C CA . LEU A 1 98 ? -11.899 6.947 1.247 1.00 98.00 98 LEU A CA 1
ATOM 730 C C . LEU A 1 98 ? -12.960 6.887 0.143 1.00 98.00 98 LEU A C 1
ATOM 732 O O . LEU A 1 98 ? -13.892 6.097 0.257 1.00 98.00 98 LEU A O 1
ATOM 736 N N . GLN A 1 99 ? -12.795 7.650 -0.945 1.00 95.94 99 GLN A N 1
ATOM 737 C CA . GLN A 1 99 ? -13.735 7.613 -2.066 1.00 95.94 99 GLN A CA 1
ATOM 738 C C . GLN A 1 99 ? -13.735 6.252 -2.775 1.00 95.94 99 GLN A C 1
ATOM 740 O O . GLN A 1 99 ? -14.805 5.716 -3.054 1.00 95.94 99 GLN A O 1
ATOM 745 N N . ALA A 1 100 ? -12.564 5.671 -3.054 1.00 96.31 100 ALA A N 1
ATOM 746 C CA . ALA A 1 100 ? -12.481 4.356 -3.689 1.00 96.31 100 ALA A CA 1
ATOM 747 C C . ALA A 1 100 ? -13.155 3.274 -2.829 1.00 96.31 100 ALA A C 1
ATOM 749 O O . ALA A 1 100 ? -13.935 2.478 -3.342 1.00 96.31 100 ALA A O 1
ATOM 750 N N . ALA A 1 101 ? -12.925 3.284 -1.513 1.00 97.69 101 ALA A N 1
ATOM 751 C CA . ALA A 1 101 ? -13.548 2.338 -0.595 1.00 97.69 101 ALA A CA 1
ATOM 752 C C . ALA A 1 101 ? -15.066 2.564 -0.446 1.00 97.69 101 ALA A C 1
ATOM 754 O O . ALA A 1 101 ? -15.813 1.588 -0.399 1.00 97.69 101 ALA A O 1
ATOM 755 N N . ALA A 1 102 ? -15.533 3.822 -0.447 1.00 97.25 102 ALA A N 1
ATOM 756 C CA . ALA A 1 102 ? -16.961 4.147 -0.461 1.00 97.25 102 ALA A CA 1
ATOM 757 C C . ALA A 1 102 ? -17.657 3.579 -1.707 1.00 97.25 102 ALA A C 1
ATOM 759 O O . ALA A 1 102 ? -18.698 2.934 -1.618 1.00 97.25 102 ALA A O 1
ATOM 760 N N . ARG A 1 103 ? -17.042 3.790 -2.874 1.00 95.44 103 ARG A N 1
ATOM 761 C CA . ARG A 1 103 ? -17.557 3.347 -4.170 1.00 95.44 103 ARG A CA 1
ATOM 762 C C . ARG A 1 103 ? -17.585 1.824 -4.315 1.00 95.44 103 ARG A C 1
ATOM 764 O O . ARG A 1 103 ? -18.597 1.285 -4.740 1.00 95.44 103 ARG A O 1
ATOM 771 N N . VAL A 1 104 ? -16.521 1.129 -3.908 1.00 96.50 104 VAL A N 1
ATOM 772 C CA . VAL A 1 104 ? -16.466 -0.346 -3.945 1.00 96.50 104 VAL A CA 1
ATOM 773 C C . VAL A 1 104 ? -17.496 -0.968 -2.995 1.00 96.50 104 VAL A C 1
ATOM 775 O O . VAL A 1 104 ? -18.110 -1.969 -3.341 1.00 96.50 104 VAL A O 1
ATOM 778 N N . MET A 1 105 ? -17.747 -0.360 -1.830 1.00 97.31 105 MET A N 1
ATOM 779 C CA . MET A 1 105 ? -18.836 -0.789 -0.941 1.00 97.31 105 MET A CA 1
ATOM 780 C C . MET A 1 105 ? -20.225 -0.547 -1.557 1.00 97.31 105 MET A C 1
ATOM 782 O O . MET A 1 105 ? -21.135 -1.337 -1.337 1.00 97.31 105 MET A O 1
ATOM 786 N N . ALA A 1 106 ? -20.402 0.516 -2.350 1.00 96.00 106 ALA A N 1
ATOM 787 C CA . ALA A 1 106 ? -21.672 0.792 -3.027 1.00 96.00 106 ALA A CA 1
ATOM 788 C C . ALA A 1 106 ? -21.986 -0.219 -4.150 1.00 96.00 106 ALA A C 1
ATOM 790 O O . ALA A 1 106 ? -23.156 -0.480 -4.419 1.00 96.00 106 ALA A O 1
ATOM 791 N N . GLU A 1 107 ? -20.960 -0.807 -4.777 1.00 95.38 107 GLU A N 1
ATOM 792 C CA . GLU A 1 107 ? -21.108 -1.911 -5.741 1.00 95.38 107 GLU A CA 1
ATOM 793 C C . GLU A 1 107 ? -21.346 -3.281 -5.082 1.00 95.38 107 GLU A C 1
ATOM 795 O O . GLU A 1 107 ? -21.802 -4.200 -5.760 1.00 95.38 107 GLU A O 1
ATOM 800 N N . LEU A 1 108 ? -21.066 -3.411 -3.781 1.00 96.00 108 LEU A N 1
ATOM 801 C CA . LEU A 1 108 ? -21.177 -4.648 -2.997 1.00 96.00 108 LEU A CA 1
ATOM 802 C C . LEU A 1 108 ? -22.114 -4.438 -1.786 1.00 96.00 108 LEU A C 1
ATOM 804 O O . LEU A 1 108 ? -21.673 -4.517 -0.634 1.00 96.00 108 LEU A O 1
ATOM 808 N N . PRO A 1 109 ? -23.406 -4.108 -2.001 1.00 94.69 109 PRO A N 1
ATOM 809 C CA . PRO A 1 109 ? -24.339 -3.757 -0.927 1.00 94.69 109 PRO A CA 1
ATOM 810 C C . PRO A 1 109 ? -24.565 -4.887 0.091 1.00 94.69 109 PRO A C 1
ATOM 812 O O . PRO A 1 109 ? -24.907 -4.611 1.239 1.00 94.69 109 PRO A O 1
ATOM 815 N N . GLU A 1 110 ? -24.331 -6.146 -0.284 1.00 92.88 110 GLU A N 1
ATOM 816 C CA . GLU A 1 110 ? -24.338 -7.309 0.610 1.00 92.88 110 GLU A CA 1
ATOM 817 C C . GLU A 1 110 ? -23.199 -7.309 1.644 1.00 92.88 110 GLU A C 1
ATOM 819 O O . GLU A 1 110 ? -23.267 -8.036 2.630 1.00 92.88 110 GLU A O 1
ATOM 824 N N . LEU A 1 111 ? -22.169 -6.478 1.461 1.00 96.50 111 LEU A N 1
ATOM 825 C CA . LEU A 1 111 ? -21.133 -6.244 2.468 1.00 96.50 111 LEU A CA 1
ATOM 826 C C . LEU A 1 111 ? -21.491 -5.111 3.433 1.00 96.50 111 LEU A C 1
ATOM 828 O O . LEU A 1 111 ? -20.893 -5.024 4.501 1.00 96.50 111 LEU A O 1
ATOM 832 N N . ASN A 1 112 ? -22.454 -4.252 3.088 1.00 97.12 112 ASN A N 1
ATOM 833 C CA . ASN A 1 112 ? -22.833 -3.075 3.866 1.00 97.12 112 ASN A CA 1
ATOM 834 C C . ASN A 1 112 ? -23.848 -3.429 4.965 1.00 97.12 112 ASN A C 1
ATOM 836 O O . ASN A 1 112 ? -25.012 -3.029 4.907 1.00 97.12 112 ASN A O 1
ATOM 840 N N . GLY A 1 113 ? -23.428 -4.208 5.962 1.00 95.62 113 GLY A N 1
ATOM 841 C CA . GLY A 1 113 ? -24.319 -4.650 7.032 1.00 95.62 113 GLY A CA 1
ATOM 842 C C . GLY A 1 113 ? -23.640 -5.021 8.345 1.00 95.62 113 GLY A C 1
ATOM 843 O O . GLY A 1 113 ? -22.427 -4.931 8.499 1.00 95.62 113 GLY A O 1
ATOM 844 N N . THR A 1 114 ? -24.447 -5.443 9.312 1.00 95.69 114 THR A N 1
ATOM 845 C CA . THR A 1 114 ? -24.015 -5.902 10.638 1.00 95.69 114 THR A CA 1
ATOM 846 C C . THR A 1 114 ? -24.854 -7.097 11.092 1.00 95.69 114 THR A C 1
ATOM 848 O O . THR A 1 114 ? -25.931 -7.358 10.557 1.00 95.69 114 THR A O 1
ATOM 851 N N . VAL A 1 115 ? -24.375 -7.817 12.107 1.00 94.88 115 VAL A N 1
ATOM 852 C CA . VAL A 1 115 ? -25.128 -8.880 12.784 1.00 94.88 115 VAL A CA 1
ATOM 853 C C . VAL A 1 115 ? -25.819 -8.315 14.023 1.00 94.88 115 VAL A C 1
ATOM 855 O O . VAL A 1 115 ? -25.148 -7.832 14.938 1.00 94.88 115 VAL A O 1
ATOM 858 N N . GLU A 1 116 ? -27.141 -8.446 14.092 1.00 93.75 116 GLU A N 1
ATOM 859 C CA . GLU A 1 116 ? -27.950 -8.186 15.284 1.00 93.75 116 GLU A CA 1
ATOM 860 C C . GLU A 1 116 ? -28.596 -9.497 15.755 1.00 93.75 116 GLU A C 1
ATOM 862 O O . GLU A 1 116 ? -29.561 -9.987 15.175 1.00 93.75 116 GLU A O 1
ATOM 867 N N . GLY A 1 117 ? -28.035 -10.101 16.809 1.00 90.75 117 GLY A N 1
ATOM 868 C CA . GLY A 1 117 ? -28.490 -11.403 17.304 1.00 90.75 117 GLY A CA 1
ATOM 869 C C . GLY A 1 117 ? -28.223 -12.526 16.297 1.00 90.75 117 GLY A C 1
ATOM 870 O O . GLY A 1 117 ? -27.070 -12.892 16.076 1.00 90.75 117 GLY A O 1
ATOM 871 N N . ASP A 1 118 ? -29.293 -13.069 15.720 1.00 93.00 118 ASP A N 1
ATOM 872 C CA . ASP A 1 118 ? -29.301 -14.086 14.659 1.00 93.00 118 ASP A CA 1
ATOM 873 C C . ASP A 1 118 ? -29.580 -13.504 13.257 1.00 93.00 118 ASP A C 1
ATOM 875 O O . ASP A 1 118 ? -29.609 -14.241 12.272 1.00 93.00 118 ASP A O 1
ATOM 879 N N . THR A 1 119 ? -29.773 -12.186 13.159 1.00 96.12 119 THR A N 1
ATOM 880 C CA . THR A 1 119 ? -30.233 -11.497 11.952 1.00 96.12 119 THR A CA 1
ATOM 881 C C . THR A 1 119 ? -29.115 -10.657 11.328 1.00 96.12 119 THR A C 1
ATOM 883 O O . THR A 1 119 ? -28.388 -9.947 12.023 1.00 96.12 119 THR A O 1
ATOM 886 N N . LEU A 1 120 ? -28.991 -10.704 9.997 1.00 96.44 120 LEU A N 1
ATOM 887 C CA . LEU A 1 120 ? -28.159 -9.772 9.229 1.00 96.44 120 LEU A CA 1
ATOM 888 C C . LEU A 1 120 ? -28.978 -8.535 8.842 1.00 96.44 120 LEU A C 1
ATOM 890 O O . LEU A 1 120 ? -30.045 -8.651 8.238 1.00 96.44 120 LEU A O 1
ATOM 894 N N . VAL A 1 121 ? -28.462 -7.355 9.180 1.00 97.06 121 VAL A N 1
ATOM 895 C CA . VAL A 1 121 ? -29.072 -6.052 8.889 1.00 97.06 121 VAL A CA 1
ATOM 896 C C . VAL A 1 121 ? -28.199 -5.328 7.872 1.00 97.06 121 VAL A C 1
ATOM 898 O O . VAL A 1 121 ? -27.041 -5.042 8.162 1.00 97.06 121 VAL A O 1
ATOM 901 N N . PHE A 1 122 ? -28.753 -5.020 6.698 1.00 96.44 122 PHE A N 1
ATOM 902 C CA . PHE A 1 122 ? -28.055 -4.317 5.615 1.00 96.44 122 PHE A CA 1
ATOM 903 C C . PHE A 1 122 ? -28.543 -2.870 5.479 1.00 96.44 122 PHE A C 1
ATOM 905 O O . PHE A 1 122 ? -29.729 -2.582 5.662 1.00 96.44 122 PHE A O 1
ATOM 912 N N . TYR A 1 123 ? -27.632 -1.960 5.140 1.00 94.94 123 TYR A N 1
ATOM 913 C CA . TYR A 1 123 ? -27.869 -0.519 5.082 1.00 94.94 123 TYR A CA 1
ATOM 914 C C . TYR A 1 123 ? -27.902 0.019 3.641 1.00 94.94 123 TYR A C 1
ATOM 916 O O . TYR A 1 123 ? -27.359 -0.576 2.711 1.00 94.94 123 TYR A O 1
ATOM 924 N N . GLN A 1 124 ? -28.550 1.174 3.449 1.00 92.44 124 GLN A N 1
ATOM 925 C CA . GLN A 1 124 ? -28.616 1.871 2.159 1.00 92.44 124 GLN A CA 1
ATOM 926 C C . GLN A 1 124 ? -27.709 3.104 2.141 1.00 92.44 124 GLN A C 1
ATOM 928 O O . GLN A 1 124 ? -27.791 3.953 3.030 1.00 92.44 124 GLN A O 1
ATOM 933 N N . GLY A 1 125 ? -26.925 3.252 1.071 1.00 94.12 125 GLY A N 1
ATOM 934 C CA . GLY A 1 125 ? -25.871 4.266 0.993 1.00 94.12 125 GLY A CA 1
ATOM 935 C C . GLY A 1 125 ? -24.637 3.881 1.802 1.00 94.12 125 GLY A C 1
ATOM 936 O O . GLY A 1 125 ? -24.682 2.937 2.592 1.00 94.12 125 GLY A O 1
ATOM 937 N N . VAL A 1 126 ? -23.531 4.596 1.594 1.00 98.19 126 VAL A N 1
ATOM 938 C CA . VAL A 1 126 ? -22.244 4.234 2.197 1.00 98.19 126 VAL A CA 1
ATOM 939 C C . VAL A 1 126 ? -21.711 5.365 3.058 1.00 98.19 126 VAL A C 1
ATOM 941 O O . VAL A 1 126 ? -21.359 6.437 2.567 1.00 98.19 126 VAL A O 1
ATOM 944 N N . ASP A 1 127 ? -21.584 5.085 4.348 1.00 98.31 127 ASP A N 1
ATOM 945 C CA . ASP A 1 127 ? -20.961 5.978 5.316 1.00 98.31 127 ASP A CA 1
ATOM 946 C C . ASP A 1 127 ? -19.535 5.490 5.596 1.00 98.31 127 ASP A C 1
ATOM 948 O O . ASP A 1 127 ? -19.334 4.321 5.921 1.00 98.31 127 ASP A O 1
ATOM 952 N N . VAL A 1 128 ? -18.524 6.356 5.483 1.00 98.62 128 VAL A N 1
ATOM 953 C CA . VAL A 1 128 ? -17.118 5.948 5.657 1.00 98.62 128 VAL A CA 1
ATOM 954 C C . VAL A 1 128 ? -16.504 6.593 6.891 1.00 98.62 128 VAL A C 1
ATOM 956 O O . VAL A 1 128 ? -16.298 7.806 6.960 1.00 98.62 128 VAL A O 1
ATOM 959 N N . GLY A 1 129 ? -16.182 5.750 7.868 1.00 98.38 129 GLY A N 1
ATOM 960 C CA . GLY A 1 129 ? -15.383 6.095 9.031 1.00 98.38 129 GLY A CA 1
ATOM 961 C C . GLY A 1 129 ? -13.911 6.253 8.664 1.00 98.38 129 GLY A C 1
ATOM 962 O O . GLY A 1 129 ? -13.391 5.562 7.784 1.00 98.38 129 GLY A O 1
ATOM 963 N N . PHE A 1 130 ? -13.194 7.143 9.344 1.00 98.25 130 PHE A N 1
ATOM 964 C CA . PHE A 1 130 ? -11.745 7.226 9.180 1.00 98.25 130 PHE A CA 1
ATOM 965 C C . PHE A 1 130 ? -11.022 7.594 10.471 1.00 98.25 130 PHE A C 1
ATOM 967 O O . PHE A 1 130 ? -11.474 8.429 11.247 1.00 98.25 130 PHE A O 1
ATOM 974 N N . ALA A 1 131 ? -9.891 6.941 10.729 1.00 95.44 131 ALA A N 1
ATOM 975 C CA . ALA A 1 131 ? -9.186 7.074 11.998 1.00 95.44 131 ALA A CA 1
ATOM 976 C C . ALA A 1 131 ? -8.388 8.391 12.081 1.00 95.44 131 ALA A C 1
ATOM 978 O O . ALA A 1 131 ? -7.494 8.643 11.272 1.00 95.44 131 ALA A O 1
ATOM 979 N N . VAL A 1 132 ? -8.673 9.213 13.096 1.00 94.56 132 VAL A N 1
ATOM 980 C CA . VAL A 1 132 ? -7.991 10.488 13.366 1.00 94.56 132 VAL A CA 1
ATOM 981 C C . VAL A 1 132 ? -7.347 10.455 14.748 1.00 94.56 132 VAL A C 1
ATOM 983 O O . VAL A 1 132 ? -8.025 10.306 15.768 1.00 94.56 132 VAL A O 1
ATOM 986 N N . ASP A 1 133 ? -6.027 10.642 14.792 1.00 91.50 133 ASP A N 1
ATOM 987 C CA . ASP A 1 133 ? -5.312 10.853 16.050 1.00 91.50 133 ASP A CA 1
ATOM 988 C C . ASP A 1 133 ? -5.551 12.270 16.598 1.00 91.50 133 ASP A C 1
ATOM 990 O O . ASP A 1 133 ? -5.532 13.269 15.863 1.00 91.50 133 ASP A O 1
ATOM 994 N N . THR A 1 134 ? -5.796 12.354 17.908 1.00 90.75 134 THR A N 1
ATOM 995 C CA . THR A 1 134 ? -6.078 13.605 18.623 1.00 90.75 134 THR A CA 1
ATOM 996 C C . THR A 1 134 ? -5.399 13.606 19.996 1.00 90.75 134 THR A C 1
ATOM 998 O O . THR A 1 134 ? -5.196 12.539 20.579 1.00 90.75 134 THR A O 1
ATOM 1001 N N . PRO A 1 135 ? -5.160 14.779 20.617 1.00 86.88 135 PRO A N 1
ATOM 1002 C CA . PRO A 1 135 ? -4.594 14.860 21.971 1.00 86.88 135 PRO A CA 1
ATOM 1003 C C . PRO A 1 135 ? -5.396 14.124 23.061 1.00 86.88 135 PRO A C 1
ATOM 1005 O O . PRO A 1 135 ? -4.888 13.903 24.158 1.00 86.88 135 PRO A O 1
ATOM 1008 N N . ARG A 1 136 ? -6.658 13.756 22.788 1.00 84.12 136 ARG A N 1
ATOM 1009 C CA . ARG A 1 136 ? -7.546 13.030 23.715 1.00 84.12 136 ARG A CA 1
ATOM 1010 C C . ARG A 1 136 ? -7.633 11.523 23.408 1.00 84.12 136 ARG A C 1
ATOM 1012 O O . ARG A 1 136 ? -8.357 10.807 24.101 1.00 84.12 136 ARG A O 1
ATOM 1019 N N . GLY A 1 137 ? -6.884 11.050 22.410 1.00 86.44 137 GLY A N 1
ATOM 1020 C CA . GLY A 1 137 ? -6.886 9.685 21.885 1.00 86.44 137 GLY A CA 1
ATOM 1021 C C . GLY A 1 137 ? -7.456 9.588 20.467 1.00 86.44 137 GLY A C 1
ATOM 1022 O O . GLY A 1 137 ? -7.941 10.573 19.908 1.00 86.44 137 GLY A O 1
ATOM 1023 N N . LEU A 1 138 ? -7.407 8.379 19.908 1.00 89.44 138 LEU A N 1
ATOM 1024 C CA . LEU A 1 138 ? -7.948 8.062 18.587 1.00 89.44 138 LEU A CA 1
ATOM 1025 C C . LEU A 1 138 ? -9.476 8.231 18.559 1.00 89.44 138 LEU A C 1
ATOM 1027 O O . LEU A 1 138 ? -10.175 7.731 19.446 1.00 89.44 138 LEU A O 1
ATOM 1031 N N . ILE A 1 139 ? -9.983 8.907 17.530 1.00 92.31 139 ILE A N 1
ATOM 1032 C CA . ILE A 1 139 ? -11.414 9.084 17.247 1.00 92.31 139 ILE A CA 1
ATOM 1033 C C . ILE A 1 139 ? -11.663 8.658 15.796 1.00 92.31 139 ILE A C 1
ATOM 1035 O O . ILE A 1 139 ? -10.802 8.858 14.944 1.00 92.31 139 ILE A O 1
ATOM 1039 N N . VAL A 1 140 ? -12.833 8.083 15.515 1.00 95.38 140 VAL A N 1
ATOM 1040 C CA . VAL A 1 140 ? -13.280 7.737 14.157 1.00 95.38 140 VAL A CA 1
ATOM 1041 C C . VAL A 1 140 ? -14.469 8.636 13.790 1.00 95.38 140 VAL A C 1
ATOM 1043 O O . VAL A 1 140 ? -15.607 8.288 14.113 1.00 95.38 140 VAL A O 1
ATOM 1046 N N . PRO A 1 141 ? -14.238 9.833 13.213 1.00 97.31 141 PRO A N 1
ATOM 1047 C CA . PRO A 1 141 ? -15.276 10.557 12.487 1.00 97.31 141 PRO A CA 1
ATOM 1048 C C . PRO A 1 141 ? -15.790 9.756 11.282 1.00 97.31 141 PRO A C 1
ATOM 1050 O O . PRO A 1 141 ? -15.059 8.943 10.717 1.00 97.31 141 PRO A O 1
ATOM 1053 N N . VAL A 1 142 ? -17.029 10.031 10.876 1.00 98.19 142 VAL A N 1
ATOM 1054 C CA . VAL A 1 142 ? -17.731 9.371 9.767 1.00 98.19 142 VAL A CA 1
ATOM 1055 C C . VAL A 1 142 ? -18.181 10.403 8.737 1.00 98.19 142 VAL A C 1
ATOM 1057 O O . VAL A 1 142 ? -18.897 11.344 9.076 1.00 98.19 142 VAL A O 1
ATOM 1060 N N . ILE A 1 143 ? -17.778 10.202 7.482 1.00 98.31 143 ILE A N 1
ATOM 1061 C CA . ILE A 1 143 ? -18.286 10.927 6.313 1.00 98.31 143 ILE A CA 1
ATOM 1062 C C . ILE A 1 143 ? -19.598 10.257 5.904 1.00 98.31 143 ILE A C 1
ATOM 1064 O O . ILE A 1 143 ? -19.601 9.079 5.541 1.00 98.31 143 ILE A O 1
ATOM 1068 N N . ARG A 1 144 ? -20.709 10.993 5.988 1.00 97.19 144 ARG A N 1
ATOM 1069 C CA . ARG A 1 144 ? -22.044 10.489 5.635 1.00 97.19 144 ARG A CA 1
ATOM 1070 C C . ARG A 1 144 ? -22.262 10.528 4.121 1.00 97.19 144 ARG A C 1
ATOM 1072 O O . ARG A 1 144 ? -21.875 11.502 3.481 1.00 97.19 144 ARG A O 1
ATOM 1079 N N . ARG A 1 145 ? -22.912 9.499 3.569 1.00 96.12 145 ARG A N 1
ATOM 1080 C CA . ARG A 1 145 ? -23.237 9.341 2.138 1.00 96.12 145 ARG A CA 1
ATOM 1081 C C . ARG A 1 145 ? -22.040 9.565 1.209 1.00 96.12 145 ARG A C 1
ATOM 1083 O O . ARG A 1 145 ? -22.156 10.205 0.164 1.00 96.12 145 ARG A O 1
ATOM 1090 N N . ALA A 1 146 ? -20.885 9.028 1.598 1.00 97.06 146 ALA A N 1
ATOM 1091 C CA . ALA A 1 146 ? -19.628 9.127 0.862 1.00 97.06 146 ALA A CA 1
ATOM 1092 C C . ALA A 1 146 ? -19.691 8.476 -0.535 1.00 97.06 146 ALA A C 1
ATOM 1094 O O . ALA A 1 146 ? -18.888 8.828 -1.398 1.00 97.06 146 ALA A O 1
ATOM 1095 N N . ASP A 1 147 ? -20.660 7.582 -0.774 1.00 93.56 147 ASP A N 1
ATOM 1096 C CA . ASP A 1 147 ? -21.031 7.058 -2.096 1.00 93.56 147 ASP A CA 1
ATOM 1097 C C . ASP A 1 147 ? -21.425 8.159 -3.094 1.00 93.56 147 ASP A C 1
ATOM 1099 O O . ASP A 1 147 ? -21.107 8.062 -4.279 1.00 93.56 147 ASP A O 1
ATOM 1103 N N . ASN A 1 148 ? -22.073 9.221 -2.610 1.00 94.88 148 ASN A N 1
ATOM 1104 C CA . ASN A 1 148 ? -22.634 10.288 -3.439 1.00 94.88 148 ASN A CA 1
ATOM 1105 C C . ASN A 1 148 ? -21.703 11.500 -3.617 1.00 94.88 148 ASN A C 1
ATOM 1107 O O . ASN A 1 148 ? -22.021 12.380 -4.414 1.00 94.88 148 ASN A O 1
ATOM 1111 N N . LEU A 1 149 ? -20.594 11.582 -2.873 1.00 93.88 149 LEU A N 1
ATOM 1112 C CA . LEU A 1 149 ? -19.743 12.777 -2.836 1.00 93.88 149 LEU A CA 1
ATOM 1113 C C . LEU A 1 149 ? -18.706 12.808 -3.968 1.00 93.88 149 LEU A C 1
ATOM 1115 O O . LEU A 1 149 ? -18.025 11.817 -4.274 1.00 93.88 149 LEU A O 1
ATOM 1119 N N . SER A 1 150 ? -18.503 13.999 -4.529 1.00 92.00 150 SER A N 1
ATOM 1120 C CA . SER A 1 150 ? -17.357 14.294 -5.388 1.00 92.00 150 SER A CA 1
ATOM 1121 C C . SER A 1 150 ? -16.029 14.191 -4.609 1.00 92.00 150 SER A C 1
ATOM 1123 O O . SER A 1 150 ? -16.002 14.111 -3.378 1.00 92.00 150 SER A O 1
ATOM 1125 N N . VAL A 1 151 ? -14.889 14.182 -5.317 1.00 90.62 151 VAL A N 1
ATOM 1126 C CA . VAL A 1 151 ? -13.561 14.165 -4.663 1.00 90.62 151 VAL A CA 1
ATOM 1127 C C . VAL A 1 151 ? -13.352 15.440 -3.836 1.00 90.62 151 VAL A C 1
ATOM 1129 O O . VAL A 1 151 ? -12.791 15.406 -2.743 1.00 90.62 151 VAL A O 1
ATOM 1132 N N . GLU A 1 152 ? -13.816 16.562 -4.377 1.00 93.19 152 GLU A N 1
ATOM 1133 C CA . GLU A 1 152 ? -13.779 17.904 -3.805 1.00 93.19 152 GLU A CA 1
ATOM 1134 C C . GLU A 1 152 ? -14.600 17.967 -2.512 1.00 93.19 152 GLU A C 1
ATOM 1136 O O . GLU A 1 152 ? -14.095 18.411 -1.480 1.00 93.19 152 GLU A O 1
ATOM 1141 N N . GLU A 1 153 ? -15.845 17.486 -2.564 1.00 96.06 153 GLU A N 1
ATOM 1142 C CA . GLU A 1 153 ? -16.773 17.469 -1.430 1.00 96.06 153 GLU A CA 1
ATOM 1143 C C . GLU A 1 153 ? -16.264 16.558 -0.309 1.00 96.06 153 GLU A C 1
ATOM 1145 O O . GLU A 1 153 ? -16.212 16.973 0.850 1.00 96.06 153 GLU A O 1
ATOM 1150 N N . LEU A 1 154 ? -15.803 15.351 -0.654 1.00 96.62 154 LEU A N 1
ATOM 1151 C CA . LEU A 1 154 ? -15.250 14.404 0.312 1.00 96.62 154 LEU A CA 1
ATOM 1152 C C . LEU A 1 154 ? -13.984 14.956 0.987 1.00 96.62 154 LEU A C 1
ATOM 1154 O O . LEU A 1 154 ? -13.844 14.828 2.202 1.00 96.62 154 LEU A O 1
ATOM 1158 N N . ALA A 1 155 ? -13.086 15.607 0.239 1.00 96.44 155 ALA A N 1
ATOM 1159 C CA . ALA A 1 155 ? -11.873 16.214 0.795 1.00 96.44 155 ALA A CA 1
ATOM 1160 C C . ALA A 1 155 ? -12.153 17.461 1.657 1.00 96.44 155 ALA A C 1
ATOM 1162 O O . ALA A 1 155 ? -11.406 17.749 2.594 1.00 96.44 155 ALA A O 1
ATOM 1163 N N . ALA A 1 156 ? -13.211 18.220 1.356 1.00 97.00 156 ALA A N 1
ATOM 1164 C CA . ALA A 1 156 ? -13.660 19.321 2.206 1.00 97.00 156 ALA A CA 1
ATOM 1165 C C . ALA A 1 156 ? -14.269 18.796 3.520 1.00 97.00 156 ALA A C 1
ATOM 1167 O O . ALA A 1 156 ? -13.947 19.295 4.602 1.00 97.00 156 ALA A O 1
ATOM 1168 N N . GLU A 1 157 ? -15.099 17.755 3.435 1.00 97.69 157 GLU A N 1
ATOM 1169 C CA . GLU A 1 157 ? -15.763 17.150 4.587 1.00 97.69 157 GLU A CA 1
ATOM 1170 C C . GLU A 1 157 ? -14.782 16.395 5.497 1.00 97.69 157 GLU A C 1
ATOM 1172 O O . GLU A 1 157 ? -14.816 16.565 6.719 1.00 97.69 157 GLU A O 1
ATOM 1177 N N . SER A 1 158 ? -13.831 15.643 4.932 1.00 97.62 158 SER A N 1
ATOM 1178 C CA . SER A 1 158 ? -12.777 14.983 5.712 1.00 97.62 158 SER A CA 1
ATOM 1179 C C . SER A 1 158 ? -11.941 16.006 6.492 1.00 97.62 158 SER A C 1
ATOM 1181 O O . SER A 1 158 ? -11.698 15.820 7.689 1.00 97.62 158 SER A O 1
ATOM 1183 N N . GLN A 1 159 ? -11.578 17.139 5.874 1.00 97.12 159 GLN A N 1
ATOM 1184 C CA . GLN A 1 159 ? -10.865 18.222 6.550 1.00 97.12 159 GLN A CA 1
ATOM 1185 C C . GLN A 1 159 ? -11.708 18.840 7.680 1.00 97.12 159 GLN A C 1
ATOM 1187 O O . GLN A 1 159 ? -11.208 18.966 8.803 1.00 97.12 159 GLN A O 1
ATOM 1192 N N . ARG A 1 160 ? -12.988 19.162 7.428 1.00 97.19 160 ARG A N 1
ATOM 1193 C CA . ARG A 1 160 ? -13.920 19.684 8.448 1.00 97.19 160 ARG A CA 1
ATOM 1194 C C . ARG A 1 160 ? -13.982 18.758 9.665 1.00 97.19 160 ARG A C 1
ATOM 1196 O O . ARG A 1 160 ? -13.884 19.215 10.807 1.00 97.19 160 ARG A O 1
ATOM 1203 N N . LEU A 1 161 ? -14.101 17.454 9.426 1.00 97.88 161 LEU A N 1
ATOM 1204 C CA . LEU A 1 161 ? -14.173 16.426 10.462 1.00 97.88 161 LEU A CA 1
ATOM 1205 C C . LEU A 1 161 ? -12.850 16.256 11.227 1.00 97.88 161 LEU A C 1
ATOM 1207 O O . LEU A 1 161 ? -12.877 16.115 12.451 1.00 97.88 161 LEU A O 1
ATOM 1211 N N . ILE A 1 162 ? -11.692 16.339 10.559 1.00 96.69 162 ILE A N 1
ATOM 1212 C CA . ILE A 1 162 ? -10.367 16.333 11.211 1.00 96.69 162 ILE A CA 1
ATOM 1213 C C . ILE A 1 162 ? -10.222 17.526 12.162 1.00 96.69 162 ILE A C 1
ATOM 1215 O O . ILE A 1 162 ? -9.785 17.366 13.307 1.00 96.69 162 ILE A O 1
ATOM 1219 N N . GLU A 1 163 ? -10.593 18.724 11.712 1.00 96.25 163 GLU A N 1
ATOM 1220 C CA . GLU A 1 163 ? -10.529 19.945 12.518 1.00 96.25 163 GLU A CA 1
ATOM 1221 C C . GLU A 1 163 ? -11.512 19.897 13.697 1.00 96.25 163 GLU A C 1
ATOM 1223 O O . GLU A 1 163 ? -11.150 20.252 14.827 1.00 96.25 163 GLU A O 1
ATOM 1228 N N . ALA A 1 164 ? -12.728 19.386 13.485 1.00 96.31 164 ALA A N 1
ATOM 1229 C CA . ALA A 1 164 ? -13.714 19.165 14.540 1.00 96.31 164 ALA A CA 1
ATOM 1230 C C . ALA A 1 164 ? -13.238 18.124 15.572 1.00 96.31 164 ALA A C 1
ATOM 1232 O O . ALA A 1 164 ? -13.328 18.375 16.775 1.00 96.31 164 ALA A O 1
ATOM 1233 N N . ALA A 1 165 ? -12.660 16.998 15.139 1.00 95.12 165 ALA A N 1
ATOM 1234 C CA . ALA A 1 165 ? -12.119 15.962 16.022 1.00 95.12 165 ALA A CA 1
ATOM 1235 C C . ALA A 1 165 ? -10.958 16.488 16.884 1.00 95.12 165 ALA A C 1
ATOM 1237 O O . ALA A 1 165 ? -10.967 16.322 18.107 1.00 95.12 165 ALA A O 1
ATOM 1238 N N . ARG A 1 166 ? -9.992 17.185 16.265 1.00 94.75 166 ARG A N 1
ATOM 1239 C CA . ARG A 1 166 ? -8.809 17.748 16.942 1.00 94.75 166 ARG A CA 1
ATOM 1240 C C . ARG A 1 166 ? -9.141 18.908 17.879 1.00 94.75 166 ARG A C 1
ATOM 1242 O O . ARG A 1 166 ? -8.623 18.940 18.991 1.00 94.75 166 ARG A O 1
ATOM 1249 N N . SER A 1 167 ? -10.024 19.825 17.470 1.00 94.69 167 SER A N 1
ATOM 1250 C CA . SER A 1 167 ? -10.537 20.898 18.347 1.00 94.69 167 SER A CA 1
ATOM 1251 C C . SER A 1 167 ? -11.563 20.401 19.373 1.00 94.69 167 SER A C 1
ATOM 1253 O O . SER A 1 167 ? -11.946 21.129 20.284 1.00 94.69 167 SER A O 1
ATOM 1255 N N . GLY A 1 168 ? -11.995 19.146 19.246 1.00 91.38 168 GLY A N 1
ATOM 1256 C CA . GLY A 1 168 ? -12.893 18.475 20.169 1.00 91.38 168 GLY A CA 1
ATOM 1257 C C . GLY A 1 168 ? -14.357 18.896 20.091 1.00 91.38 168 GLY A C 1
ATOM 1258 O O . GLY A 1 168 ? -15.085 18.653 21.052 1.00 91.38 168 GLY A O 1
ATOM 1259 N N . ARG A 1 169 ? -14.760 19.477 18.956 1.00 92.69 169 ARG A N 1
ATOM 1260 C CA . ARG A 1 169 ? -16.105 19.968 18.611 1.00 92.69 169 ARG A CA 1
ATOM 1261 C C . ARG A 1 169 ? -16.860 19.030 17.653 1.00 92.69 169 ARG A C 1
ATOM 1263 O O . ARG A 1 169 ? -17.814 19.449 17.011 1.00 92.69 169 ARG A O 1
ATOM 1270 N N . LEU A 1 170 ? -16.410 17.782 17.519 1.00 93.19 170 LEU A N 1
ATOM 1271 C CA . LEU A 1 170 ? -17.071 16.758 16.708 1.00 93.19 170 LEU A CA 1
ATOM 1272 C C . LEU A 1 170 ? -18.420 16.379 17.341 1.00 93.19 170 LEU A C 1
ATOM 1274 O O . LEU A 1 170 ? -18.444 15.888 18.472 1.00 93.19 170 LEU A O 1
ATOM 1278 N N . GLY A 1 171 ? -19.519 16.630 16.627 1.00 90.44 171 GLY A N 1
ATOM 1279 C CA . GLY A 1 171 ? -20.870 16.297 17.083 1.00 90.44 171 GLY A CA 1
ATOM 1280 C C . GLY A 1 171 ? -21.155 14.787 17.020 1.00 90.44 171 GLY A C 1
ATOM 1281 O O . GLY A 1 171 ? -20.532 14.101 16.196 1.00 90.44 171 GLY A O 1
ATOM 1282 N N . PRO A 1 172 ? -22.063 14.250 17.865 1.00 88.00 172 PRO A N 1
ATOM 1283 C CA . PRO A 1 172 ? -22.387 12.819 17.918 1.00 88.00 172 PRO A CA 1
ATOM 1284 C C . PRO A 1 172 ? -22.811 12.216 16.573 1.00 88.00 172 PRO A C 1
ATOM 1286 O O . PRO A 1 172 ? -22.494 11.066 16.292 1.00 88.00 172 PRO A O 1
ATOM 1289 N N . GLU A 1 173 ? -23.477 12.998 15.724 1.00 89.81 173 GLU A N 1
ATOM 1290 C CA . GLU A 1 173 ? -23.947 12.614 14.390 1.00 89.81 173 GLU A CA 1
ATOM 1291 C C . GLU A 1 173 ? -22.813 12.207 13.432 1.00 89.81 173 GLU A C 1
ATOM 1293 O O . GLU A 1 173 ? -23.020 11.408 12.515 1.00 89.81 173 GLU A O 1
ATOM 1298 N N . ASN A 1 174 ? -21.592 12.688 13.682 1.00 92.56 174 ASN A N 1
ATOM 1299 C CA . ASN A 1 174 ? -20.405 12.381 12.883 1.00 92.56 174 ASN A CA 1
ATOM 1300 C C . ASN A 1 174 ? -19.590 11.201 13.454 1.00 92.56 174 ASN A C 1
ATOM 1302 O O . ASN A 1 174 ? -18.418 11.075 13.108 1.00 92.56 174 ASN A O 1
ATOM 1306 N N . ILE A 1 175 ? -20.126 10.389 14.377 1.00 90.94 175 ILE A N 1
ATOM 1307 C CA . ILE A 1 175 ? -19.383 9.301 15.041 1.00 90.94 175 ILE A CA 1
ATOM 1308 C C . ILE A 1 175 ? -20.183 7.993 15.003 1.00 90.94 175 ILE A C 1
ATOM 1310 O O . ILE A 1 175 ? -21.308 7.932 15.489 1.00 90.94 175 ILE A O 1
ATOM 1314 N N . GLY A 1 176 ? -19.545 6.920 14.527 1.00 88.25 176 GLY A N 1
ATOM 1315 C CA . GLY A 1 176 ? -20.093 5.559 14.528 1.00 88.25 176 GLY A CA 1
ATOM 1316 C C . GLY A 1 176 ? -21.199 5.309 13.498 1.00 88.25 176 GLY A C 1
ATOM 1317 O O . GLY A 1 176 ? -21.721 6.234 12.872 1.00 88.25 176 GLY A O 1
ATOM 1318 N N . GLY A 1 177 ? -21.541 4.029 13.320 1.00 87.38 177 GLY A N 1
ATOM 1319 C CA . GLY A 1 177 ? -22.482 3.590 12.287 1.00 87.38 177 GLY A CA 1
ATOM 1320 C C . GLY A 1 177 ? -21.947 3.889 10.889 1.00 87.38 177 GLY A C 1
ATOM 1321 O O . GLY A 1 177 ? -22.613 4.579 10.127 1.00 87.38 177 GLY A O 1
ATOM 1322 N N . ALA A 1 178 ? -20.713 3.468 10.607 1.00 96.69 178 ALA A N 1
ATOM 1323 C CA . ALA A 1 178 ? -20.131 3.524 9.273 1.00 96.69 178 ALA A CA 1
ATOM 1324 C C . ALA A 1 178 ? -20.278 2.164 8.574 1.00 96.69 178 ALA A C 1
ATOM 1326 O O . ALA A 1 178 ? -20.178 1.118 9.207 1.00 96.69 178 ALA A O 1
ATOM 1327 N N . SER A 1 179 ? -20.441 2.181 7.256 1.00 97.88 179 SER A N 1
ATOM 1328 C CA . SER A 1 179 ? -20.382 0.998 6.393 1.00 97.88 179 SER A CA 1
ATOM 1329 C C . SER A 1 179 ? -18.992 0.360 6.379 1.00 97.88 179 SER A C 1
ATOM 1331 O O . SER A 1 179 ? -18.856 -0.842 6.190 1.00 97.88 179 SER A O 1
ATOM 1333 N N . LEU A 1 180 ? -17.943 1.165 6.562 1.00 98.44 180 LEU A N 1
ATOM 1334 C CA . LEU A 1 180 ? -16.567 0.708 6.750 1.00 98.44 180 LEU A CA 1
ATOM 1335 C C . LEU A 1 180 ? -15.719 1.789 7.426 1.00 98.44 180 LEU A C 1
ATOM 1337 O O . LEU A 1 180 ? -16.046 2.974 7.344 1.00 98.44 180 LEU A O 1
ATOM 1341 N N . THR A 1 181 ? -14.578 1.403 7.999 1.00 98.44 181 THR A N 1
ATOM 1342 C CA . THR A 1 181 ? -13.563 2.356 8.482 1.00 98.44 181 THR A CA 1
ATOM 1343 C C . THR A 1 181 ? -12.235 2.223 7.736 1.00 98.44 181 THR A C 1
ATOM 1345 O O . THR A 1 181 ? -11.724 1.123 7.548 1.00 98.44 181 THR A O 1
ATOM 1348 N N . VAL A 1 182 ? -11.614 3.349 7.374 1.00 98.50 182 VAL A N 1
ATOM 1349 C CA . VAL A 1 182 ? -10.233 3.406 6.863 1.00 98.50 182 VAL A CA 1
ATOM 1350 C C . VAL A 1 182 ? -9.275 3.885 7.960 1.00 98.50 182 VAL A C 1
ATOM 1352 O O . VAL A 1 182 ? -9.455 4.951 8.551 1.00 98.50 182 VAL A O 1
ATOM 1355 N N . SER A 1 183 ? -8.217 3.119 8.224 1.00 97.44 183 SER A N 1
ATOM 1356 C CA . SER A 1 183 ? -7.175 3.450 9.202 1.00 97.44 183 SER A CA 1
ATOM 1357 C C . SER A 1 183 ? -5.804 3.487 8.534 1.00 97.44 183 SER A C 1
ATOM 1359 O O . SER A 1 183 ? -5.306 2.468 8.060 1.00 97.44 183 SER A O 1
ATOM 1361 N N . ASN A 1 184 ? -5.191 4.670 8.473 1.00 96.25 184 ASN A N 1
ATOM 1362 C CA . ASN A 1 184 ? -3.957 4.901 7.727 1.00 96.25 184 ASN A CA 1
ATOM 1363 C C . ASN A 1 184 ? -2.778 5.175 8.663 1.00 96.25 184 ASN A C 1
ATOM 1365 O O . ASN A 1 184 ? -2.658 6.266 9.220 1.00 96.25 184 ASN A O 1
ATOM 1369 N N . LEU A 1 185 ? -1.894 4.182 8.808 1.00 94.19 185 LEU A N 1
ATOM 1370 C CA . LEU A 1 185 ? -0.645 4.307 9.570 1.00 94.19 185 LEU A CA 1
ATOM 1371 C C . LEU A 1 185 ? 0.597 4.366 8.669 1.00 94.19 185 LEU A C 1
ATOM 1373 O O . LEU A 1 185 ? 1.722 4.369 9.173 1.00 94.19 185 LEU A O 1
ATOM 1377 N N . GLY A 1 186 ? 0.422 4.484 7.349 1.00 91.94 186 GLY A N 1
ATOM 1378 C CA . GLY A 1 186 ? 1.530 4.598 6.404 1.00 91.94 186 GLY A CA 1
ATOM 1379 C C . GLY A 1 186 ? 2.441 5.800 6.653 1.00 91.94 186 GLY A C 1
ATOM 1380 O O . GLY A 1 186 ? 3.643 5.720 6.414 1.00 91.94 186 GLY A O 1
ATOM 1381 N N . MET A 1 187 ? 1.908 6.882 7.234 1.00 88.56 187 MET A N 1
ATOM 1382 C CA . MET A 1 187 ? 2.700 8.049 7.656 1.00 88.56 187 MET A CA 1
ATOM 1383 C C . MET A 1 187 ? 3.728 7.744 8.762 1.00 88.56 187 MET A C 1
ATOM 1385 O O . MET A 1 187 ? 4.664 8.515 8.947 1.00 88.56 187 MET A O 1
ATOM 1389 N N . PHE A 1 188 ? 3.572 6.625 9.478 1.00 91.19 188 PHE A N 1
ATOM 1390 C CA . PHE A 1 188 ? 4.505 6.138 10.499 1.00 91.19 188 PHE A CA 1
ATOM 1391 C C . PHE A 1 188 ? 5.456 5.049 9.967 1.00 91.19 188 PHE A C 1
ATOM 1393 O O . PHE A 1 188 ? 6.159 4.417 10.750 1.00 91.19 188 PHE A O 1
ATOM 1400 N N . GLY A 1 189 ? 5.467 4.794 8.651 1.00 91.75 189 GLY A N 1
ATOM 1401 C CA . GLY A 1 189 ? 6.285 3.746 8.031 1.00 91.75 189 GLY A CA 1
ATOM 1402 C C . GLY A 1 189 ? 5.773 2.319 8.261 1.00 91.75 189 GLY A C 1
ATOM 1403 O O . GLY A 1 189 ? 6.482 1.361 7.965 1.00 91.75 189 GLY A O 1
ATOM 1404 N N . ILE A 1 190 ? 4.553 2.144 8.784 1.00 96.62 190 ILE A N 1
ATOM 1405 C CA . ILE A 1 190 ? 3.976 0.812 8.998 1.00 96.62 190 ILE A CA 1
ATOM 1406 C C . ILE A 1 190 ? 3.481 0.258 7.663 1.00 96.62 190 ILE A C 1
ATOM 1408 O O . ILE A 1 190 ? 2.565 0.811 7.060 1.00 96.62 190 ILE A O 1
ATOM 1412 N N . ARG A 1 191 ? 4.066 -0.851 7.205 1.00 95.56 191 ARG A N 1
ATOM 1413 C CA . ARG A 1 191 ? 3.704 -1.479 5.927 1.00 95.56 191 ARG A CA 1
ATOM 1414 C C . ARG A 1 191 ? 2.355 -2.197 5.954 1.00 95.56 191 ARG A C 1
ATOM 1416 O O . ARG A 1 191 ? 1.590 -2.055 5.015 1.00 95.56 191 ARG A O 1
ATOM 1423 N N . ALA A 1 192 ? 2.064 -2.970 6.994 1.00 96.44 192 ALA A N 1
ATOM 1424 C CA . ALA A 1 192 ? 0.828 -3.743 7.116 1.00 96.44 192 ALA A CA 1
ATOM 1425 C C . ALA A 1 192 ? 0.461 -3.938 8.592 1.00 96.44 192 ALA A C 1
ATOM 1427 O O . ALA A 1 192 ? 1.317 -3.809 9.470 1.00 96.44 192 ALA A O 1
ATOM 1428 N N . GLY A 1 193 ? -0.799 -4.273 8.861 1.00 94.31 193 GLY A N 1
ATOM 1429 C CA . GLY A 1 193 ? -1.292 -4.533 10.209 1.00 94.31 193 GLY A CA 1
ATOM 1430 C C . GLY A 1 193 ? -2.609 -5.301 10.193 1.00 94.31 193 GLY A C 1
ATOM 1431 O O . GLY A 1 193 ? -3.294 -5.362 9.179 1.00 94.31 193 GLY A O 1
ATOM 1432 N N . THR A 1 194 ? -2.973 -5.890 11.327 1.00 96.50 194 THR A N 1
ATOM 1433 C CA . THR A 1 194 ? -4.249 -6.594 11.520 1.00 96.50 194 THR A CA 1
ATOM 1434 C C . THR A 1 194 ? -5.149 -5.740 12.418 1.00 96.50 194 THR A C 1
ATOM 1436 O O . THR A 1 194 ? -5.026 -5.820 13.645 1.00 96.50 194 THR A O 1
ATOM 1439 N N . PRO A 1 195 ? -5.978 -4.844 11.854 1.00 94.75 195 PRO A N 1
ATOM 1440 C CA . PRO A 1 195 ? -6.814 -3.951 12.648 1.00 94.75 195 PRO A CA 1
ATOM 1441 C C . PRO A 1 195 ? -7.971 -4.718 13.304 1.00 94.75 195 PRO A C 1
ATOM 1443 O O . PRO A 1 195 ? -8.471 -5.699 12.758 1.00 94.75 195 PRO A O 1
ATOM 1446 N N . VAL A 1 196 ? -8.418 -4.235 14.463 1.00 95.56 196 VAL A N 1
ATOM 1447 C CA . VAL A 1 196 ? -9.677 -4.669 15.089 1.00 95.56 196 VAL A CA 1
ATOM 1448 C C . VAL A 1 196 ? -10.791 -3.797 14.519 1.00 95.56 196 VAL A C 1
ATOM 1450 O O . VAL A 1 196 ? -10.680 -2.571 14.566 1.00 95.56 196 VAL A O 1
ATOM 1453 N N . ILE A 1 197 ? -11.830 -4.414 13.965 1.00 95.38 197 ILE A N 1
ATOM 1454 C CA . ILE A 1 197 ? -12.983 -3.733 13.371 1.00 95.38 197 ILE A CA 1
ATOM 1455 C C . ILE A 1 197 ? -13.816 -3.093 14.489 1.00 95.38 197 ILE A C 1
ATOM 1457 O O . ILE A 1 197 ? -13.843 -3.565 15.629 1.00 95.38 197 ILE A O 1
ATOM 1461 N N . ASN A 1 198 ? -14.489 -1.985 14.190 1.00 93.94 198 ASN A N 1
ATOM 1462 C CA . ASN A 1 198 ? -15.394 -1.360 15.145 1.00 93.94 198 ASN A CA 1
ATOM 1463 C C . ASN A 1 198 ? -16.695 -2.173 15.265 1.00 93.94 198 ASN A C 1
ATOM 1465 O O . ASN A 1 198 ? -17.247 -2.635 14.273 1.00 93.94 198 ASN A O 1
ATOM 1469 N N . LEU A 1 199 ? -17.248 -2.276 16.478 1.00 91.69 199 LEU A N 1
ATOM 1470 C CA . LEU A 1 199 ? -18.584 -2.851 16.686 1.00 91.69 199 LEU A CA 1
ATOM 1471 C C . LEU A 1 199 ? -19.642 -2.137 15.829 1.00 91.69 199 LEU A C 1
ATOM 1473 O O . LEU A 1 199 ? -19.820 -0.922 15.983 1.00 91.69 199 LEU A O 1
ATOM 1477 N N . GLY A 1 200 ? -20.371 -2.919 15.030 1.00 91.12 200 GLY A N 1
ATOM 1478 C CA . GLY A 1 200 ? -21.415 -2.454 14.111 1.00 91.12 200 GLY A CA 1
ATOM 1479 C C . GLY A 1 200 ? -20.926 -2.159 12.690 1.00 91.12 200 GLY A C 1
ATOM 1480 O O . GLY A 1 200 ? -21.726 -1.715 11.877 1.00 91.12 200 GLY A O 1
ATOM 1481 N N . GLU A 1 201 ? -19.642 -2.382 12.393 1.00 95.62 201 GLU A N 1
ATOM 1482 C CA . GLU A 1 201 ? -19.057 -2.183 11.063 1.00 95.62 201 GLU A CA 1
ATOM 1483 C C . GLU A 1 201 ? -18.589 -3.543 10.498 1.00 95.62 201 GLU A C 1
ATOM 1485 O O . GLU A 1 201 ? -17.995 -4.328 11.240 1.00 95.62 201 GLU A O 1
ATOM 1490 N N . PRO A 1 202 ? -18.824 -3.850 9.210 1.00 96.44 202 PRO A N 1
ATOM 1491 C CA . PRO A 1 202 ? -18.448 -5.126 8.595 1.00 96.44 202 PRO A CA 1
ATOM 1492 C C . PRO A 1 202 ? -16.986 -5.187 8.143 1.00 96.44 202 PRO A C 1
ATOM 1494 O O . PRO A 1 202 ? -16.411 -6.274 8.107 1.00 96.44 202 PRO A O 1
ATOM 1497 N N . ILE A 1 203 ? -16.387 -4.047 7.771 1.00 98.12 203 ILE A N 1
ATOM 1498 C CA . ILE A 1 203 ? -15.057 -3.967 7.146 1.00 98.12 203 ILE A CA 1
ATOM 1499 C C . ILE A 1 203 ? -14.220 -2.833 7.753 1.00 98.12 203 ILE A C 1
ATOM 1501 O O . ILE A 1 203 ? -14.691 -1.708 7.932 1.00 98.12 203 ILE A O 1
ATOM 1505 N N . LEU A 1 204 ? -12.931 -3.102 7.988 1.00 98.38 204 LEU A N 1
ATOM 1506 C CA . LEU A 1 204 ? -11.924 -2.082 8.281 1.00 98.38 204 LEU A CA 1
ATOM 1507 C C . LEU A 1 204 ? -10.701 -2.238 7.364 1.00 98.38 204 LEU A C 1
ATOM 1509 O O . LEU A 1 204 ? -10.020 -3.265 7.360 1.00 98.38 204 LEU A O 1
ATOM 1513 N N . VAL A 1 205 ? -10.404 -1.182 6.607 1.00 98.62 205 VAL A N 1
ATOM 1514 C CA . VAL A 1 205 ? -9.264 -1.077 5.689 1.00 98.62 205 VAL A CA 1
ATOM 1515 C C . VAL A 1 205 ? -8.066 -0.457 6.405 1.00 98.62 205 VAL A C 1
ATOM 1517 O O . VAL A 1 205 ? -8.045 0.742 6.689 1.00 98.62 205 VAL A O 1
ATOM 1520 N N . PHE A 1 206 ? -7.030 -1.250 6.661 1.00 98.56 206 PHE A N 1
ATOM 1521 C CA . PHE A 1 206 ? -5.716 -0.743 7.043 1.00 98.56 206 PHE A CA 1
ATOM 1522 C C . PHE A 1 206 ? -4.940 -0.287 5.804 1.00 98.56 206 PHE A C 1
ATOM 1524 O O . PHE A 1 206 ? -4.773 -1.056 4.855 1.00 98.56 206 PHE A O 1
ATOM 1531 N N . VAL A 1 207 ? -4.416 0.937 5.838 1.00 98.50 207 VAL A N 1
ATOM 1532 C CA . VAL A 1 207 ? -3.577 1.519 4.783 1.00 98.50 207 VAL A CA 1
ATOM 1533 C C . VAL A 1 207 ? -2.138 1.616 5.282 1.00 98.50 207 VAL A C 1
ATOM 1535 O O . VAL A 1 207 ? -1.843 2.337 6.243 1.00 98.50 207 VAL A O 1
ATOM 1538 N N . GLY A 1 208 ? -1.254 0.875 4.616 1.00 98.12 208 GLY A N 1
ATOM 1539 C CA . GLY A 1 208 ? 0.176 0.860 4.881 1.00 98.12 208 GLY A CA 1
ATOM 1540 C C . GLY A 1 208 ? 0.950 2.052 4.319 1.00 98.12 208 GLY A C 1
ATOM 1541 O O . GLY A 1 208 ? 0.399 2.989 3.739 1.00 98.12 208 GLY A O 1
ATOM 1542 N N . ALA A 1 209 ? 2.269 2.006 4.483 1.00 97.19 209 ALA A N 1
ATOM 1543 C CA . ALA A 1 209 ? 3.192 2.939 3.853 1.00 97.19 209 ALA A CA 1
ATOM 1544 C C . ALA A 1 209 ? 3.231 2.738 2.329 1.00 97.19 209 ALA A C 1
ATOM 1546 O O . ALA A 1 209 ? 3.156 1.612 1.835 1.00 97.19 209 ALA A O 1
ATOM 1547 N N . VAL A 1 210 ? 3.387 3.843 1.596 1.00 96.50 210 VAL A N 1
ATOM 1548 C CA . VAL A 1 210 ? 3.780 3.815 0.184 1.00 96.50 210 VAL A CA 1
ATOM 1549 C C . VAL A 1 210 ? 5.304 3.823 0.148 1.00 96.50 210 VAL A C 1
ATOM 1551 O O . VAL A 1 210 ? 5.920 4.803 0.568 1.00 96.50 210 VAL A O 1
ATOM 1554 N N . GLU A 1 211 ? 5.902 2.735 -0.326 1.00 95.31 211 GLU A N 1
ATOM 1555 C CA . GLU A 1 211 ? 7.354 2.548 -0.383 1.00 95.31 211 GLU A CA 1
ATOM 1556 C C . GLU A 1 211 ? 7.795 2.075 -1.773 1.00 95.31 211 GLU A C 1
ATOM 1558 O O . GLU A 1 211 ? 7.123 1.254 -2.400 1.00 95.31 211 GLU A O 1
ATOM 1563 N N . ASP A 1 212 ? 8.930 2.582 -2.259 1.00 93.81 212 ASP A N 1
ATOM 1564 C CA . ASP A 1 212 ? 9.531 2.119 -3.512 1.00 93.81 212 ASP A CA 1
ATOM 1565 C C . ASP A 1 212 ? 10.021 0.676 -3.345 1.00 93.81 212 ASP A C 1
ATOM 1567 O O . ASP A 1 212 ? 10.916 0.396 -2.542 1.00 93.81 212 ASP A O 1
ATOM 1571 N N . ARG A 1 213 ? 9.447 -0.253 -4.114 1.00 93.31 213 ARG A N 1
ATOM 1572 C CA . ARG A 1 213 ? 9.777 -1.682 -4.056 1.00 93.31 213 ARG A CA 1
ATOM 1573 C C . ARG A 1 213 ? 10.143 -2.247 -5.428 1.00 93.31 213 ARG A C 1
ATOM 1575 O O . ARG A 1 213 ? 9.520 -1.866 -6.420 1.00 93.31 213 ARG A O 1
ATOM 1582 N N . PRO A 1 214 ? 11.109 -3.184 -5.499 1.00 89.00 214 PRO A N 1
ATOM 1583 C CA . PRO A 1 214 ? 11.316 -3.990 -6.692 1.00 89.00 214 PRO A CA 1
ATOM 1584 C C . PRO A 1 214 ? 10.136 -4.957 -6.858 1.00 89.00 214 PRO A C 1
ATOM 1586 O O . PRO A 1 214 ? 9.831 -5.742 -5.959 1.00 89.00 214 PRO A O 1
ATOM 1589 N N . VAL A 1 215 ? 9.478 -4.898 -8.010 1.00 87.38 215 VAL A N 1
ATOM 1590 C CA . VAL A 1 215 ? 8.353 -5.758 -8.397 1.00 87.38 215 VAL A CA 1
ATOM 1591 C C . VAL A 1 215 ? 8.558 -6.262 -9.821 1.00 87.38 215 VAL A C 1
ATOM 1593 O O . VAL A 1 215 ? 9.255 -5.632 -10.614 1.00 87.38 215 VAL A O 1
ATOM 1596 N N . VAL A 1 216 ? 7.957 -7.403 -10.158 1.00 83.81 216 VAL A N 1
ATOM 1597 C CA . VAL A 1 216 ? 7.971 -7.905 -11.537 1.00 83.81 216 VAL A CA 1
ATOM 1598 C C . VAL A 1 216 ? 6.806 -7.286 -12.305 1.00 83.81 216 VAL A C 1
ATOM 1600 O O . VAL A 1 216 ? 5.652 -7.481 -11.929 1.00 83.81 216 VAL A O 1
ATOM 1603 N N . ALA A 1 217 ? 7.105 -6.577 -13.390 1.00 74.38 217 ALA A N 1
ATOM 1604 C CA . ALA A 1 217 ? 6.132 -6.111 -14.373 1.00 74.38 217 ALA A CA 1
ATOM 1605 C C . ALA A 1 217 ? 6.613 -6.539 -15.764 1.00 74.38 217 ALA A C 1
ATOM 1607 O O . ALA A 1 217 ? 7.783 -6.354 -16.087 1.00 74.38 217 ALA A O 1
ATOM 1608 N N . GLU A 1 218 ? 5.733 -7.150 -16.564 1.00 77.06 218 GLU A N 1
ATOM 1609 C CA . GLU A 1 218 ? 6.036 -7.569 -17.949 1.00 77.06 218 GLU A CA 1
ATOM 1610 C C . GLU A 1 218 ? 7.318 -8.430 -18.066 1.00 77.06 218 GLU A C 1
ATOM 1612 O O . GLU A 1 218 ? 8.107 -8.320 -19.000 1.00 77.06 218 GLU A O 1
ATOM 1617 N N . GLY A 1 219 ? 7.551 -9.292 -17.068 1.00 73.00 219 GLY A N 1
ATOM 1618 C CA . GLY A 1 219 ? 8.730 -10.165 -16.989 1.00 73.00 219 GLY A CA 1
ATOM 1619 C C . GLY A 1 219 ? 10.032 -9.478 -16.554 1.00 73.00 219 GLY A C 1
ATOM 1620 O O . GLY A 1 219 ? 11.048 -10.155 -16.420 1.00 73.00 219 GLY A O 1
ATOM 1621 N N . GLN A 1 220 ? 10.020 -8.168 -16.292 1.00 65.00 220 GLN A N 1
ATOM 1622 C CA . GLN A 1 220 ? 11.175 -7.383 -15.847 1.00 65.00 220 GLN A CA 1
ATOM 1623 C C . GLN A 1 220 ? 11.056 -6.982 -14.373 1.00 65.00 220 GLN A C 1
ATOM 1625 O O . GLN A 1 220 ? 9.964 -6.698 -13.885 1.00 65.00 220 GLN A O 1
ATOM 1630 N N . ILE A 1 221 ? 12.185 -6.898 -13.661 1.00 84.62 221 ILE A N 1
ATOM 1631 C CA . ILE A 1 221 ? 12.220 -6.303 -12.317 1.00 84.62 221 ILE A CA 1
ATOM 1632 C C . ILE A 1 221 ? 12.280 -4.780 -12.466 1.00 84.62 221 ILE A C 1
ATOM 1634 O O . ILE A 1 221 ? 13.278 -4.228 -12.930 1.00 84.62 221 ILE A O 1
ATOM 1638 N N . VAL A 1 222 ? 11.221 -4.101 -12.035 1.00 81.69 222 VAL A N 1
ATOM 1639 C CA . VAL A 1 222 ? 11.092 -2.640 -12.035 1.00 81.69 222 VAL A CA 1
ATOM 1640 C C . VAL A 1 222 ? 10.883 -2.128 -10.612 1.00 81.69 222 VAL A C 1
ATOM 1642 O O . VAL A 1 222 ? 10.384 -2.848 -9.752 1.00 81.69 222 VAL A O 1
ATOM 1645 N N . VAL A 1 223 ? 11.249 -0.875 -10.345 1.00 89.56 223 VAL A N 1
ATOM 1646 C CA . VAL A 1 223 ? 10.902 -0.215 -9.076 1.00 89.56 223 VAL A CA 1
ATOM 1647 C C . VAL A 1 223 ? 9.569 0.507 -9.247 1.00 89.56 223 VAL A C 1
ATOM 1649 O O . VAL A 1 223 ? 9.404 1.273 -10.201 1.00 89.56 223 VAL A O 1
ATOM 1652 N N . ARG A 1 224 ? 8.626 0.269 -8.331 1.00 90.44 224 ARG A N 1
ATOM 1653 C CA . ARG A 1 224 ? 7.324 0.949 -8.273 1.00 90.44 224 ARG A CA 1
ATOM 1654 C C . ARG A 1 224 ? 7.033 1.449 -6.853 1.00 90.44 224 ARG A C 1
ATOM 1656 O O . ARG A 1 224 ? 7.447 0.784 -5.902 1.00 90.44 224 ARG A O 1
ATOM 1663 N N . PRO A 1 225 ? 6.296 2.562 -6.692 1.00 93.88 225 PRO A N 1
ATOM 1664 C CA . PRO A 1 225 ? 5.741 2.961 -5.407 1.00 93.88 225 PRO A CA 1
ATOM 1665 C C . PRO A 1 225 ? 4.602 2.002 -5.044 1.00 93.88 225 PRO A C 1
ATOM 1667 O O . PRO A 1 225 ? 3.528 2.035 -5.642 1.00 93.88 225 PRO A O 1
ATOM 1670 N N . MET A 1 226 ? 4.828 1.127 -4.070 1.00 95.69 226 MET A N 1
ATOM 1671 C CA . MET A 1 226 ? 3.903 0.053 -3.714 1.00 95.69 226 MET A CA 1
ATOM 1672 C C . MET A 1 226 ? 3.277 0.291 -2.338 1.00 95.69 226 MET A C 1
ATOM 1674 O O . MET A 1 226 ? 3.974 0.559 -1.359 1.00 95.69 226 MET A O 1
ATOM 1678 N N . LEU A 1 227 ? 1.961 0.113 -2.257 1.00 95.81 227 LEU A N 1
ATOM 1679 C CA . LEU A 1 227 ? 1.150 0.196 -1.042 1.00 95.81 227 LEU A CA 1
ATOM 1680 C C . LEU A 1 227 ? 0.648 -1.203 -0.663 1.00 95.81 227 LEU A C 1
ATOM 1682 O O . LEU A 1 227 ? 0.174 -1.927 -1.533 1.00 95.81 227 LEU A O 1
ATOM 1686 N N . THR A 1 228 ? 0.694 -1.573 0.617 1.00 98.00 228 THR A N 1
ATOM 1687 C CA . THR A 1 228 ? -0.043 -2.747 1.118 1.00 98.00 228 THR A CA 1
ATOM 1688 C C . THR A 1 228 ? -1.338 -2.290 1.793 1.00 98.00 228 THR A C 1
ATOM 1690 O O . THR A 1 228 ? -1.331 -1.368 2.612 1.00 98.00 228 THR A O 1
ATOM 1693 N N . LEU A 1 229 ? -2.448 -2.949 1.464 1.00 98.38 229 LEU A N 1
ATOM 1694 C CA . LEU A 1 229 ? -3.727 -2.826 2.161 1.00 98.38 229 LEU A CA 1
ATOM 1695 C C . LEU A 1 229 ? -3.979 -4.086 2.989 1.00 98.38 229 LEU A C 1
ATOM 1697 O O . LEU A 1 229 ? -3.664 -5.190 2.542 1.00 98.38 229 LEU A O 1
ATOM 1701 N N . SER A 1 230 ? -4.566 -3.939 4.176 1.00 98.56 230 SER A N 1
ATOM 1702 C CA . SER A 1 230 ? -5.081 -5.070 4.960 1.00 98.56 230 SER A CA 1
ATOM 1703 C C . SER A 1 230 ? -6.576 -4.881 5.198 1.00 98.56 230 SER A C 1
ATOM 1705 O O . SER A 1 230 ? -6.982 -3.941 5.873 1.00 98.56 230 SER A O 1
ATOM 1707 N N . ILE A 1 231 ? -7.391 -5.754 4.615 1.00 98.44 231 ILE A N 1
ATOM 1708 C CA . ILE A 1 231 ? -8.850 -5.721 4.686 1.00 98.44 231 ILE A CA 1
ATOM 1709 C C . ILE A 1 231 ? -9.271 -6.682 5.794 1.00 98.44 231 ILE A C 1
ATOM 1711 O O . ILE A 1 231 ? -9.254 -7.898 5.600 1.00 98.44 231 ILE A O 1
ATOM 1715 N N . ALA A 1 232 ? -9.585 -6.141 6.970 1.00 98.38 232 ALA A N 1
ATOM 1716 C CA . ALA A 1 232 ? -10.218 -6.905 8.036 1.00 98.38 232 ALA A CA 1
ATOM 1717 C C . ALA A 1 232 ? -11.731 -6.915 7.815 1.00 98.38 232 ALA A C 1
ATOM 1719 O O . ALA A 1 232 ? -12.307 -5.858 7.557 1.00 98.38 232 ALA A O 1
ATOM 1720 N N . TYR A 1 233 ? -12.365 -8.077 7.943 1.00 98.06 233 TYR A N 1
ATOM 1721 C CA . TYR A 1 233 ? -13.814 -8.226 7.814 1.00 98.06 233 TYR A CA 1
ATOM 1722 C C . TYR A 1 233 ? -14.411 -9.124 8.906 1.00 98.06 233 TYR A C 1
ATOM 1724 O O . TYR A 1 233 ? -13.738 -10.012 9.439 1.00 98.06 233 TYR A O 1
ATOM 1732 N N . ASP A 1 234 ? -15.675 -8.870 9.249 1.00 97.31 234 ASP A N 1
ATOM 1733 C CA . ASP A 1 234 ? -16.478 -9.734 10.115 1.00 97.31 234 ASP A CA 1
ATOM 1734 C C . ASP A 1 234 ? -16.950 -10.951 9.313 1.00 97.31 234 ASP A C 1
ATOM 1736 O O . ASP A 1 234 ? -17.810 -10.834 8.435 1.00 97.31 234 ASP A O 1
ATOM 1740 N N . HIS A 1 235 ? -16.414 -12.134 9.631 1.00 96.12 235 HIS A N 1
ATOM 1741 C CA . HIS A 1 235 ? -16.720 -13.358 8.886 1.00 96.12 235 HIS A CA 1
ATOM 1742 C C . HIS A 1 235 ? -18.173 -13.862 9.063 1.00 96.12 235 HIS A C 1
ATOM 1744 O O . HIS A 1 235 ? -18.561 -14.888 8.500 1.00 96.12 235 HIS A O 1
ATOM 1750 N N . ARG A 1 236 ? -18.997 -13.168 9.858 1.00 96.12 236 ARG A N 1
ATOM 1751 C CA . ARG A 1 236 ? -20.444 -13.414 9.963 1.00 96.12 236 ARG A CA 1
ATOM 1752 C C . ARG A 1 236 ? -21.251 -12.643 8.915 1.00 96.12 236 ARG A C 1
ATOM 1754 O O . ARG A 1 236 ? -22.343 -13.083 8.580 1.00 96.12 236 ARG A O 1
ATOM 1761 N N . VAL A 1 237 ? -20.730 -11.511 8.430 1.00 96.25 237 VAL A N 1
ATOM 1762 C CA . VAL A 1 237 ? -21.355 -10.692 7.373 1.00 96.25 237 VAL A CA 1
ATOM 1763 C C . VAL A 1 237 ? -20.789 -11.073 6.007 1.00 96.25 237 VAL A C 1
ATOM 1765 O O . VAL A 1 237 ? -21.545 -11.290 5.068 1.00 96.25 237 VAL A O 1
ATOM 1768 N N . ALA A 1 238 ? -19.463 -11.191 5.907 1.00 94.81 238 ALA A N 1
ATOM 1769 C CA . ALA A 1 238 ? -18.763 -11.452 4.656 1.00 94.81 238 ALA A CA 1
ATOM 1770 C C . ALA A 1 238 ? -18.007 -12.782 4.717 1.00 94.81 238 ALA A C 1
ATOM 1772 O O . ALA A 1 238 ? -17.224 -13.010 5.637 1.00 94.81 238 ALA A O 1
ATOM 1773 N N . ASP A 1 239 ? -18.176 -13.646 3.716 1.00 93.94 239 ASP A N 1
ATOM 1774 C CA . ASP A 1 239 ? -17.271 -14.782 3.543 1.00 93.94 239 ASP A CA 1
ATOM 1775 C C . ASP A 1 239 ? -15.945 -14.353 2.882 1.00 93.94 239 ASP A C 1
ATOM 1777 O O . ASP A 1 239 ? -15.753 -13.206 2.463 1.00 93.94 239 ASP A O 1
ATOM 1781 N N . GLY A 1 240 ? -14.996 -15.287 2.781 1.00 91.81 240 GLY A N 1
ATOM 1782 C CA . GLY A 1 240 ? -13.699 -15.018 2.159 1.00 91.81 240 GLY A CA 1
ATOM 1783 C C . GLY A 1 240 ? -13.761 -14.626 0.676 1.00 91.81 240 GLY A C 1
ATOM 1784 O O . GLY A 1 240 ? -12.831 -13.971 0.205 1.00 91.81 240 GLY A O 1
ATOM 1785 N N . VAL A 1 241 ? -14.823 -14.978 -0.057 1.00 94.44 241 VAL A N 1
ATOM 1786 C CA . VAL A 1 241 ? -15.007 -14.613 -1.469 1.00 94.44 241 VAL A CA 1
ATOM 1787 C C . VAL A 1 241 ? -15.563 -13.197 -1.581 1.00 94.44 241 VAL A C 1
ATOM 1789 O O . VAL A 1 241 ? -15.003 -12.401 -2.331 1.00 94.44 241 VAL A O 1
ATOM 1792 N N . ALA A 1 242 ? -16.591 -12.849 -0.808 1.00 94.38 242 ALA A N 1
ATOM 1793 C CA . ALA A 1 242 ? -17.156 -11.501 -0.781 1.00 94.38 242 ALA A CA 1
ATOM 1794 C C . ALA A 1 242 ? -16.110 -10.471 -0.295 1.00 94.38 242 ALA A C 1
ATOM 1796 O O . ALA A 1 242 ? -15.874 -9.448 -0.943 1.00 94.38 242 ALA A O 1
ATOM 1797 N N . ALA A 1 243 ? -15.350 -10.802 0.756 1.00 95.94 243 ALA A N 1
ATOM 1798 C CA . ALA A 1 243 ? -14.208 -9.995 1.193 1.00 95.94 243 ALA A CA 1
ATOM 1799 C C . ALA A 1 243 ? -13.101 -9.881 0.121 1.00 95.94 243 ALA A C 1
ATOM 1801 O O . ALA A 1 243 ? -12.492 -8.817 -0.034 1.00 95.94 243 ALA A O 1
ATOM 1802 N N . ALA A 1 244 ? -12.862 -10.936 -0.669 1.00 96.62 244 ALA A N 1
ATOM 1803 C CA . ALA A 1 244 ? -11.902 -10.897 -1.775 1.00 96.62 244 ALA A CA 1
ATOM 1804 C C . ALA A 1 244 ? -12.398 -10.057 -2.963 1.00 96.62 244 ALA A C 1
ATOM 1806 O O . ALA A 1 244 ? -11.582 -9.425 -3.636 1.00 96.62 244 ALA A O 1
ATOM 1807 N N . GLN A 1 245 ? -13.711 -9.995 -3.206 1.00 96.94 245 GLN A N 1
ATOM 1808 C CA . GLN A 1 245 ? -14.309 -9.109 -4.208 1.00 96.94 245 GLN A CA 1
ATOM 1809 C C . GLN A 1 245 ? -14.116 -7.638 -3.823 1.00 96.94 245 GLN A C 1
ATOM 1811 O O . GLN A 1 245 ? -13.613 -6.875 -4.648 1.00 96.94 245 GLN A O 1
ATOM 1816 N N . PHE A 1 246 ? -14.371 -7.264 -2.563 1.00 97.94 246 PHE A N 1
ATOM 1817 C CA . PHE A 1 246 ? -14.053 -5.924 -2.050 1.00 97.94 246 PHE A CA 1
ATOM 1818 C C . PHE A 1 246 ? -12.552 -5.616 -2.144 1.00 97.94 246 PHE A C 1
ATOM 1820 O O . PHE A 1 246 ? -12.149 -4.569 -2.651 1.00 97.94 246 PHE A O 1
ATOM 1827 N N . THR A 1 247 ? -11.703 -6.555 -1.716 1.00 97.81 247 THR A N 1
ATOM 1828 C CA . THR A 1 247 ? -10.237 -6.420 -1.776 1.00 97.81 247 THR A CA 1
ATOM 1829 C C . THR A 1 247 ? -9.742 -6.207 -3.212 1.00 97.81 247 THR A C 1
ATOM 1831 O O . THR A 1 247 ? -8.872 -5.365 -3.449 1.00 97.81 247 THR A O 1
ATOM 1834 N N . ARG A 1 248 ? -10.312 -6.933 -4.185 1.00 95.56 248 ARG A N 1
ATOM 1835 C CA . ARG A 1 248 ? -10.019 -6.769 -5.615 1.00 95.56 248 ARG A CA 1
ATOM 1836 C C . ARG A 1 248 ? -10.515 -5.420 -6.135 1.00 95.56 248 ARG A C 1
ATOM 1838 O O . ARG A 1 248 ? -9.714 -4.693 -6.714 1.00 95.56 248 ARG A O 1
ATOM 1845 N N . GLY A 1 249 ? -11.777 -5.068 -5.887 1.00 94.75 249 GLY A N 1
ATOM 1846 C CA . GLY A 1 249 ? -12.367 -3.805 -6.339 1.00 94.75 249 GLY A CA 1
ATOM 1847 C C . GLY A 1 249 ? -11.593 -2.590 -5.827 1.00 94.75 249 GLY A C 1
ATOM 1848 O O . GLY A 1 249 ? -11.285 -1.683 -6.597 1.00 94.75 249 GLY A O 1
ATOM 1849 N N . LEU A 1 250 ? -11.170 -2.607 -4.557 1.00 96.06 250 LEU A N 1
ATOM 1850 C CA . LEU A 1 250 ? -10.358 -1.537 -3.974 1.00 96.06 250 LEU A CA 1
ATOM 1851 C C . LEU A 1 250 ? -8.932 -1.499 -4.547 1.00 96.06 250 LEU A C 1
ATOM 1853 O O . LEU A 1 250 ? -8.411 -0.416 -4.814 1.00 96.06 250 LEU A O 1
ATOM 1857 N N . LYS A 1 251 ? -8.303 -2.656 -4.798 1.00 94.94 251 LYS A N 1
ATOM 1858 C CA . LYS A 1 251 ? -7.013 -2.721 -5.507 1.00 94.94 251 LYS A CA 1
ATOM 1859 C C . LYS A 1 251 ? -7.113 -2.135 -6.916 1.00 94.94 251 LYS A C 1
ATOM 1861 O O . LYS A 1 251 ? -6.230 -1.384 -7.321 1.00 94.94 251 LYS A O 1
ATOM 1866 N N . GLU A 1 252 ? -8.152 -2.495 -7.661 1.00 90.69 252 GLU A N 1
ATOM 1867 C CA . GLU A 1 252 ? -8.371 -2.054 -9.041 1.00 90.69 252 GLU A CA 1
ATOM 1868 C C . GLU A 1 252 ? -8.721 -0.561 -9.096 1.00 90.69 252 GLU A C 1
ATOM 1870 O O . GLU A 1 252 ? -8.135 0.168 -9.892 1.00 90.69 252 GLU A O 1
ATOM 1875 N N . GLY A 1 253 ? -9.577 -0.071 -8.192 1.00 88.44 253 GLY A N 1
ATOM 1876 C CA . GLY A 1 253 ? -9.935 1.347 -8.073 1.00 88.44 253 GLY A CA 1
ATOM 1877 C C . GLY A 1 253 ? -8.774 2.273 -7.692 1.00 88.44 253 GLY A C 1
ATOM 1878 O O . GLY A 1 253 ? -8.779 3.441 -8.073 1.00 88.44 253 GLY A O 1
ATOM 1879 N N . LEU A 1 254 ? -7.757 1.760 -6.990 1.00 90.62 254 LEU A N 1
ATOM 1880 C CA . LEU A 1 254 ? -6.534 2.500 -6.643 1.00 90.62 254 LEU A CA 1
ATOM 1881 C C . LEU A 1 254 ? -5.370 2.264 -7.627 1.00 90.62 254 LEU A C 1
ATOM 1883 O O . LEU A 1 254 ? -4.358 2.965 -7.557 1.00 90.62 254 LEU A O 1
ATOM 1887 N N . GLY A 1 255 ? -5.495 1.278 -8.518 1.00 77.19 255 GLY A N 1
ATOM 1888 C CA . GLY A 1 255 ? -4.458 0.852 -9.455 1.00 77.19 255 GLY A CA 1
ATOM 1889 C C . GLY A 1 255 ? -4.480 1.576 -10.806 1.00 77.19 255 GLY A C 1
ATOM 1890 O O . GLY A 1 255 ? -5.261 2.494 -11.062 1.00 77.19 255 GLY A O 1
ATOM 1891 N N . VAL A 1 256 ? -3.593 1.149 -11.710 1.00 59.75 256 VAL A N 1
ATOM 1892 C CA . VAL A 1 256 ? -3.505 1.689 -13.077 1.00 59.75 256 VAL A CA 1
ATOM 1893 C C . VAL A 1 256 ? -4.779 1.362 -13.862 1.00 59.75 256 VAL A C 1
ATOM 1895 O O . VAL A 1 256 ? -5.100 0.197 -14.074 1.00 59.75 256 VAL A O 1
ATOM 1898 N N . GLY A 1 257 ? -5.483 2.403 -14.319 1.00 55.75 257 GLY A N 1
ATOM 1899 C CA . GLY A 1 257 ? -6.765 2.284 -15.024 1.00 55.75 257 GLY A CA 1
ATOM 1900 C C . GLY A 1 257 ? -8.004 2.261 -14.118 1.00 55.75 257 GLY A C 1
ATOM 1901 O O . GLY A 1 257 ? -9.110 2.098 -14.630 1.00 55.75 257 GLY A O 1
ATOM 1902 N N . GLY A 1 258 ? -7.850 2.449 -12.802 1.00 54.56 258 GLY A N 1
ATOM 1903 C CA . GLY A 1 258 ? -8.957 2.433 -11.846 1.00 54.56 258 GLY A CA 1
ATOM 1904 C C . GLY A 1 258 ? -10.054 3.463 -12.140 1.00 54.56 258 GLY A C 1
ATOM 1905 O O . GLY A 1 258 ? -9.811 4.672 -12.121 1.00 54.56 258 GLY A O 1
ATOM 1906 N N . TRP A 1 259 ? -11.273 2.964 -12.386 1.00 51.72 259 TRP A N 1
ATOM 1907 C CA . TRP A 1 259 ? -12.562 3.673 -12.277 1.00 51.72 259 TRP A CA 1
ATOM 1908 C C . TRP A 1 259 ? -12.629 5.064 -12.947 1.00 51.72 259 TRP A C 1
ATOM 1910 O O . TRP A 1 259 ? -13.325 5.968 -12.480 1.00 51.72 259 TRP A O 1
ATOM 1920 N N . GLY A 1 260 ? -11.891 5.259 -14.044 1.00 48.78 260 GLY A N 1
ATOM 1921 C CA . GLY A 1 260 ? -11.875 6.517 -14.798 1.00 48.78 260 GLY A CA 1
ATOM 1922 C C . GLY A 1 260 ? -11.215 7.706 -14.086 1.00 48.78 260 GLY A C 1
ATOM 1923 O O . GLY A 1 260 ? -11.355 8.834 -14.553 1.00 48.78 260 GLY A O 1
ATOM 1924 N N . LEU A 1 261 ? -10.474 7.494 -12.990 1.00 45.47 261 LEU A N 1
ATOM 1925 C CA . LEU A 1 261 ? -9.752 8.575 -12.302 1.00 45.47 261 LEU A CA 1
ATOM 1926 C C . LEU A 1 261 ? -8.588 9.138 -13.146 1.00 45.47 261 LEU A C 1
ATOM 1928 O O . LEU A 1 261 ? -8.213 10.304 -12.974 1.00 45.47 261 LEU A O 1
ATOM 1932 N N . VAL A 1 262 ? -8.031 8.325 -14.055 1.00 37.94 262 VAL A N 1
ATOM 1933 C CA . VAL A 1 262 ? -6.926 8.631 -14.988 1.00 37.94 262 VAL A CA 1
ATOM 1934 C C . VAL A 1 262 ? -7.063 7.727 -16.230 1.00 37.94 262 VAL A C 1
ATOM 1936 O O . VAL A 1 262 ? -7.411 6.553 -16.084 1.00 37.94 262 VAL A O 1
ATOM 1939 N N . ARG A 1 263 ? -6.787 8.221 -17.449 1.00 40.31 263 ARG A N 1
ATOM 1940 C CA . ARG A 1 263 ? -6.715 7.370 -18.662 1.00 40.31 263 ARG A CA 1
ATOM 1941 C C . ARG A 1 263 ? -5.434 6.532 -18.659 1.00 40.31 263 ARG A C 1
ATOM 1943 O O . ARG A 1 263 ? -4.430 6.932 -18.079 1.00 40.31 263 ARG A O 1
ATOM 1950 N N . LYS A 1 264 ? -5.422 5.386 -19.348 1.00 36.53 264 LYS A N 1
ATOM 1951 C CA . LYS A 1 264 ? -4.269 4.460 -19.335 1.00 36.53 264 LYS A CA 1
ATOM 1952 C C . LYS A 1 264 ? -2.949 5.136 -19.759 1.00 36.53 264 LYS A C 1
ATOM 1954 O O . LYS A 1 264 ? -1.923 4.887 -19.140 1.00 36.53 264 LYS A O 1
ATOM 1959 N N . GLU A 1 265 ? -3.017 6.054 -20.724 1.00 39.47 265 GLU A N 1
ATOM 1960 C CA . GLU A 1 265 ? -1.893 6.857 -21.244 1.00 39.47 265 GLU A CA 1
ATOM 1961 C C . GLU A 1 265 ? -1.369 7.907 -20.240 1.00 39.47 265 GLU A C 1
ATOM 1963 O O . GLU A 1 265 ? -0.211 8.311 -20.283 1.00 39.47 265 GLU A O 1
ATOM 1968 N N . GLU A 1 266 ? -2.209 8.367 -19.312 1.00 40.09 266 GLU A N 1
ATOM 1969 C CA . GLU A 1 266 ? -1.886 9.444 -18.369 1.00 40.09 266 GLU A CA 1
ATOM 1970 C C . GLU A 1 266 ? -1.179 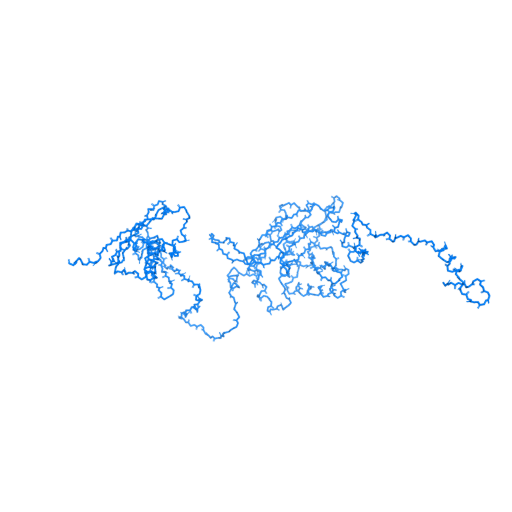8.913 -17.106 1.00 40.09 266 GLU A C 1
ATOM 1972 O O . GLU A 1 266 ? -0.392 9.634 -16.488 1.00 40.09 266 GLU A O 1
ATOM 1977 N N . ALA A 1 267 ? -1.392 7.645 -16.735 1.00 39.59 267 ALA A N 1
ATOM 1978 C CA . ALA A 1 267 ? -0.711 7.011 -15.599 1.00 39.59 267 ALA A CA 1
ATOM 1979 C C . ALA A 1 267 ? 0.816 6.922 -15.802 1.00 39.59 267 ALA A C 1
ATOM 1981 O O . ALA A 1 267 ? 1.579 7.041 -14.842 1.00 39.59 267 ALA A O 1
ATOM 1982 N N . GLU A 1 268 ? 1.261 6.792 -17.053 1.00 37.97 268 GLU A N 1
ATOM 1983 C CA . GLU A 1 268 ? 2.677 6.807 -17.435 1.00 37.97 268 GLU A CA 1
ATOM 1984 C C . GLU A 1 268 ? 3.296 8.210 -17.303 1.00 37.97 268 GLU A C 1
ATOM 1986 O O . GLU A 1 268 ? 4.480 8.344 -16.990 1.00 37.97 268 GLU A O 1
ATOM 1991 N N . THR A 1 269 ? 2.494 9.274 -17.450 1.00 36.66 269 THR A N 1
ATOM 1992 C CA . THR A 1 269 ? 2.998 10.659 -17.414 1.00 36.66 269 THR A CA 1
ATOM 1993 C C . THR A 1 269 ? 3.398 11.139 -16.017 1.00 36.66 269 THR A C 1
ATOM 1995 O O . THR A 1 269 ? 4.304 11.960 -15.902 1.00 36.66 269 THR A O 1
ATOM 1998 N N . VAL A 1 270 ? 2.812 10.618 -14.929 1.00 38.31 270 VAL A N 1
ATOM 1999 C CA . VAL A 1 270 ? 3.174 11.077 -13.566 1.00 38.31 270 VAL A CA 1
ATOM 2000 C C . VAL A 1 270 ? 4.421 10.391 -13.002 1.00 38.31 270 VAL A C 1
ATOM 2002 O O . VAL A 1 270 ? 5.067 10.937 -12.107 1.00 38.31 270 VAL A O 1
ATOM 2005 N N . ALA A 1 271 ? 4.883 9.293 -13.607 1.00 36.69 271 ALA A N 1
ATOM 2006 C CA . ALA A 1 271 ? 6.257 8.838 -13.383 1.00 36.69 271 ALA A CA 1
ATOM 2007 C C . ALA A 1 271 ? 7.302 9.904 -13.801 1.00 36.69 271 ALA A C 1
ATOM 2009 O O . ALA A 1 271 ? 8.466 9.812 -13.405 1.00 36.69 271 ALA A O 1
ATOM 2010 N N . VAL A 1 272 ? 6.898 10.925 -14.577 1.00 37.75 272 VAL A N 1
ATOM 2011 C CA . VAL A 1 272 ? 7.764 11.977 -15.121 1.00 37.75 272 VAL A CA 1
ATOM 2012 C C . VAL A 1 272 ? 7.126 13.372 -14.981 1.00 37.75 272 VAL A C 1
ATOM 2014 O O . VAL A 1 272 ? 6.541 13.914 -15.917 1.00 37.75 272 VAL A O 1
ATOM 2017 N N . SER A 1 273 ? 7.325 14.045 -13.840 1.00 25.67 273 SER A N 1
ATOM 2018 C CA . SER A 1 273 ? 7.197 15.513 -13.814 1.00 25.67 273 SER A CA 1
ATOM 2019 C C . SER A 1 273 ? 8.173 16.225 -12.867 1.00 25.67 273 SER A C 1
ATOM 2021 O O . SER A 1 273 ? 8.432 15.724 -11.770 1.00 25.67 273 SER A O 1
ATOM 2023 N N . PRO A 1 274 ? 8.764 17.375 -13.266 1.00 35.09 274 PRO A N 1
ATOM 2024 C CA . PRO A 1 274 ? 10.048 17.818 -12.724 1.00 35.09 274 PRO A CA 1
ATOM 2025 C C . PRO A 1 274 ? 9.947 19.091 -11.866 1.00 35.09 274 PRO A C 1
ATOM 2027 O O . PRO A 1 274 ? 9.036 19.908 -12.005 1.00 35.09 274 PRO A O 1
ATOM 2030 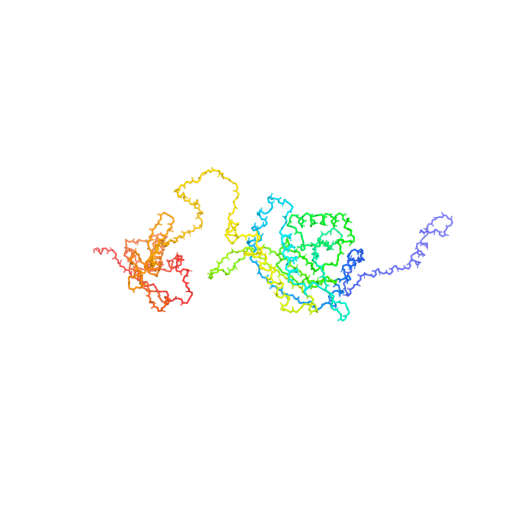N N . ARG A 1 275 ? 10.954 19.337 -11.016 1.00 28.39 275 ARG A N 1
ATOM 2031 C CA . ARG A 1 275 ? 11.138 20.672 -10.422 1.00 28.39 275 ARG A CA 1
ATOM 2032 C C . ARG A 1 275 ? 11.669 21.650 -11.484 1.00 28.39 275 ARG A C 1
ATOM 2034 O O . ARG A 1 275 ? 12.607 21.322 -12.201 1.00 28.39 275 ARG A O 1
ATOM 2041 N N . ARG A 1 276 ? 11.047 22.839 -11.528 1.00 27.70 276 ARG A N 1
ATOM 2042 C CA . ARG A 1 276 ? 11.411 24.077 -12.263 1.00 27.70 276 ARG A CA 1
ATOM 2043 C C . ARG A 1 276 ? 12.917 24.213 -12.571 1.00 27.70 276 ARG A C 1
ATOM 2045 O O . ARG A 1 276 ? 13.723 23.974 -11.681 1.00 27.70 276 ARG A O 1
ATOM 2052 N N . SER A 1 277 ? 13.356 24.712 -13.729 1.00 28.64 277 SER A N 1
ATOM 2053 C CA . SER A 1 277 ? 12.666 25.306 -14.903 1.00 28.64 277 SER A CA 1
ATOM 2054 C C . SER A 1 277 ? 13.683 25.386 -16.082 1.00 28.64 277 SER A C 1
ATOM 2056 O O . SER A 1 277 ? 14.824 24.986 -15.881 1.00 28.64 277 SER A O 1
ATOM 2058 N N . LEU A 1 278 ? 13.418 25.830 -17.322 1.00 26.94 278 LEU A N 1
ATOM 2059 C CA . LEU A 1 278 ? 12.513 26.874 -17.848 1.00 26.94 278 LEU A CA 1
ATOM 2060 C C . LEU A 1 278 ? 12.000 26.542 -19.280 1.00 26.94 278 LEU A C 1
ATOM 2062 O O . LEU A 1 278 ? 12.005 25.392 -19.701 1.00 26.94 278 LEU A O 1
ATOM 2066 N N . SER A 1 279 ? 11.485 27.550 -19.988 1.00 33.94 279 SER A N 1
ATOM 2067 C CA . SER A 1 279 ? 10.810 27.525 -21.296 1.00 33.94 279 SER A CA 1
ATOM 2068 C C . SER A 1 279 ? 11.723 27.450 -22.534 1.00 33.94 279 SER A C 1
ATOM 2070 O O . SER A 1 279 ? 12.664 28.237 -22.613 1.00 33.94 279 SER A O 1
ATOM 2072 N N . ALA A 1 280 ? 11.327 26.685 -23.565 1.00 28.00 280 ALA A N 1
ATOM 2073 C CA . ALA A 1 280 ? 10.920 27.219 -24.887 1.00 28.00 280 ALA A CA 1
ATOM 2074 C C . ALA A 1 280 ? 10.605 26.107 -25.918 1.00 28.00 280 ALA A C 1
ATOM 2076 O O . ALA A 1 280 ? 11.304 25.107 -25.965 1.00 28.00 280 ALA A O 1
ATOM 2077 N N . SER A 1 281 ? 9.581 26.356 -26.749 1.00 29.78 281 SER A N 1
ATOM 2078 C CA . SER A 1 281 ? 9.244 25.777 -28.071 1.00 29.78 281 SER A CA 1
ATOM 2079 C C . SER A 1 281 ? 9.535 24.299 -28.394 1.00 29.78 281 SER A C 1
ATOM 2081 O O . SER A 1 281 ? 10.673 23.840 -28.395 1.00 29.78 281 SER A O 1
ATOM 2083 N N . LEU A 1 282 ? 8.506 23.616 -28.912 1.00 32.59 282 LEU A N 1
ATOM 2084 C CA . LEU A 1 282 ? 8.680 22.448 -29.782 1.00 32.59 282 LEU A CA 1
ATOM 2085 C C . LEU A 1 282 ? 9.649 22.791 -30.928 1.00 32.59 282 LEU A C 1
ATOM 2087 O O . LEU A 1 282 ? 9.518 23.838 -31.566 1.00 32.59 282 LEU A O 1
ATOM 2091 N N . ASN A 1 283 ? 10.606 21.903 -31.184 1.00 32.78 283 ASN A N 1
ATOM 2092 C CA . ASN A 1 283 ? 11.566 21.989 -32.281 1.00 32.78 283 ASN A CA 1
ATOM 2093 C C . ASN A 1 283 ? 11.578 20.608 -32.966 1.00 32.78 283 ASN A C 1
ATOM 2095 O O . ASN A 1 283 ? 11.770 19.619 -32.255 1.00 32.78 283 ASN A O 1
ATOM 2099 N N . PRO A 1 284 ? 11.359 20.483 -34.291 1.00 32.88 284 PRO A N 1
ATOM 2100 C CA . PRO A 1 284 ? 11.221 19.192 -34.987 1.00 32.88 284 PRO A CA 1
ATOM 2101 C C . PRO A 1 284 ? 12.549 18.423 -35.154 1.00 32.88 284 PRO A C 1
ATOM 2103 O O . PRO A 1 284 ? 12.723 17.655 -36.095 1.00 32.88 284 PRO A O 1
ATOM 2106 N N . ASN A 1 285 ? 13.506 18.641 -34.254 1.00 34.88 285 ASN A N 1
ATOM 2107 C CA . ASN A 1 285 ? 14.818 18.018 -34.248 1.00 34.88 285 ASN A CA 1
ATOM 2108 C C . ASN A 1 285 ? 15.195 17.721 -32.780 1.00 34.88 285 ASN A C 1
ATOM 2110 O O . ASN A 1 285 ? 15.380 18.668 -32.006 1.00 34.88 285 ASN A O 1
ATOM 2114 N N . PRO A 1 286 ? 15.234 16.446 -32.348 1.00 31.59 286 PRO A N 1
ATOM 2115 C CA . PRO A 1 286 ? 15.356 16.100 -30.936 1.00 31.59 286 PRO A CA 1
ATOM 2116 C C . PRO A 1 286 ? 16.768 16.398 -30.423 1.00 31.59 286 PRO A C 1
ATOM 2118 O O . PRO A 1 286 ? 17.734 15.751 -30.828 1.00 31.59 286 PRO A O 1
ATOM 2121 N N . GLN A 1 287 ? 16.902 17.350 -29.494 1.00 33.00 287 GLN A N 1
ATOM 2122 C CA . GLN A 1 287 ? 18.170 17.525 -28.784 1.00 33.00 287 GLN A CA 1
ATOM 2123 C C . GLN A 1 287 ? 18.359 16.455 -27.693 1.00 33.00 287 GLN A C 1
ATOM 2125 O O . GLN A 1 287 ? 17.375 15.981 -27.119 1.00 33.00 287 GLN A O 1
ATOM 2130 N N . PRO A 1 288 ? 19.609 16.040 -27.406 1.00 36.94 288 PRO A N 1
ATOM 2131 C CA . PRO A 1 288 ? 19.861 14.859 -26.591 1.00 36.94 288 PRO A CA 1
ATOM 2132 C C . PRO A 1 288 ? 19.538 15.094 -25.115 1.00 36.94 288 PRO A C 1
ATOM 2134 O O . PRO A 1 288 ? 19.813 16.162 -24.568 1.00 36.94 288 PRO A O 1
ATOM 2137 N N . LEU A 1 289 ? 19.050 14.045 -24.448 1.00 36.81 289 LEU A N 1
ATOM 2138 C CA . LEU A 1 289 ? 18.949 13.990 -22.988 1.00 36.81 289 LEU A CA 1
ATOM 2139 C C . LEU A 1 289 ? 20.289 14.387 -22.350 1.00 36.81 289 LEU A C 1
ATOM 2141 O O . LEU A 1 289 ? 21.333 13.826 -22.698 1.00 36.81 289 LEU A O 1
ATOM 2145 N N . THR A 1 290 ? 20.263 15.308 -21.384 1.00 37.59 290 THR A N 1
ATOM 2146 C CA . THR A 1 290 ? 21.453 15.639 -20.594 1.00 37.59 290 THR A CA 1
ATOM 2147 C C . THR A 1 290 ? 21.954 14.371 -19.889 1.00 37.59 290 THR A C 1
ATOM 2149 O O . THR A 1 290 ? 21.193 13.743 -19.146 1.00 37.59 290 THR A O 1
ATOM 2152 N N . PRO A 1 291 ? 23.208 13.930 -20.120 1.00 37.78 291 PRO A N 1
ATOM 2153 C CA . PRO A 1 291 ? 23.640 12.629 -19.630 1.00 37.78 291 PRO A CA 1
ATOM 2154 C C . PRO A 1 291 ? 23.700 12.615 -18.104 1.00 37.78 291 PRO A C 1
ATOM 2156 O O . PRO A 1 291 ? 24.474 13.362 -17.510 1.00 37.78 291 PRO A O 1
ATOM 2159 N N . ASN A 1 292 ? 22.967 11.702 -17.460 1.00 42.47 292 ASN A N 1
ATOM 2160 C CA . ASN A 1 292 ? 23.326 11.290 -16.107 1.00 42.47 292 ASN A CA 1
ATOM 2161 C C . ASN A 1 292 ? 24.669 10.538 -16.208 1.00 42.47 292 ASN A C 1
ATOM 2163 O O . ASN A 1 292 ? 24.691 9.438 -16.770 1.00 42.47 292 ASN A O 1
ATOM 2167 N N . PRO A 1 293 ? 25.786 11.077 -15.679 1.00 44.38 293 PRO A N 1
ATOM 2168 C CA . PRO A 1 293 ? 27.114 10.506 -15.904 1.00 44.38 293 PRO A CA 1
ATOM 2169 C C . PRO A 1 293 ? 27.295 9.116 -15.274 1.00 44.38 293 PRO A C 1
ATOM 2171 O O . PRO A 1 293 ? 28.247 8.414 -15.613 1.00 44.38 293 PRO A O 1
ATOM 2174 N N . GLN A 1 294 ? 26.385 8.698 -14.386 1.00 44.66 294 GLN A N 1
ATOM 2175 C CA . GLN A 1 294 ? 26.418 7.401 -13.709 1.00 44.66 294 GLN A CA 1
ATOM 2176 C C . GLN A 1 294 ? 25.565 6.314 -14.383 1.00 44.66 294 GLN A C 1
ATOM 2178 O O . GLN A 1 294 ? 25.697 5.147 -14.020 1.00 44.66 294 GLN A O 1
ATOM 2183 N N . ARG A 1 295 ? 24.714 6.639 -15.371 1.00 46.31 295 ARG A N 1
ATOM 2184 C CA . ARG A 1 295 ? 23.877 5.643 -16.069 1.00 46.31 295 ARG A CA 1
ATOM 2185 C C . ARG A 1 295 ? 24.353 5.422 -17.506 1.00 46.31 295 ARG A C 1
ATOM 2187 O O . ARG A 1 295 ? 24.483 6.361 -18.287 1.00 46.31 295 ARG A O 1
ATOM 2194 N N . ARG A 1 296 ? 24.599 4.160 -17.874 1.00 57.84 296 ARG A N 1
ATOM 2195 C CA . ARG A 1 296 ? 24.859 3.752 -19.264 1.00 57.84 296 ARG A CA 1
ATOM 2196 C C . ARG A 1 296 ? 23.532 3.354 -19.905 1.00 57.84 296 ARG A C 1
ATOM 2198 O O . ARG A 1 296 ? 23.005 2.297 -19.589 1.00 57.84 296 ARG A O 1
ATOM 2205 N N . GLY A 1 297 ? 22.993 4.220 -20.758 1.00 66.38 297 GLY A N 1
ATOM 2206 C CA . GLY A 1 297 ? 21.801 3.925 -21.551 1.00 66.38 297 GLY A CA 1
ATOM 2207 C C . GLY A 1 297 ? 22.148 3.244 -22.874 1.00 66.38 297 GLY A C 1
ATOM 2208 O O . GLY A 1 297 ? 23.120 3.620 -23.536 1.00 66.38 297 GLY A O 1
ATOM 2209 N N . VAL A 1 298 ? 21.322 2.276 -23.258 1.00 78.62 298 VAL A N 1
ATOM 2210 C CA . VAL A 1 298 ? 21.238 1.722 -24.611 1.00 78.62 298 VAL A CA 1
ATOM 2211 C C . VAL A 1 298 ? 19.768 1.811 -25.016 1.00 78.62 298 VAL A C 1
ATOM 2213 O O . VAL A 1 298 ? 18.897 1.468 -24.221 1.00 78.62 298 VAL A O 1
ATOM 2216 N N . GLN A 1 299 ? 19.496 2.317 -26.213 1.00 72.44 299 GLN A N 1
ATOM 2217 C CA . GLN A 1 299 ? 18.171 2.373 -26.825 1.00 72.44 299 GLN A CA 1
ATOM 2218 C C . GLN A 1 299 ? 18.161 1.430 -28.026 1.00 72.44 299 GLN A C 1
ATOM 2220 O O . GLN A 1 299 ? 19.163 1.335 -28.729 1.00 72.44 299 GLN A O 1
ATOM 2225 N N . VAL A 1 300 ? 17.038 0.764 -28.273 1.00 83.62 300 VAL A N 1
ATOM 2226 C CA . VAL A 1 300 ? 16.812 -0.051 -29.471 1.00 83.62 300 VAL A CA 1
ATOM 2227 C C . VAL A 1 300 ? 15.562 0.482 -30.166 1.00 83.62 300 VAL A C 1
ATOM 2229 O O . VAL A 1 300 ? 14.591 0.831 -29.495 1.00 83.62 300 VAL A O 1
ATOM 2232 N N . VAL A 1 301 ? 15.607 0.596 -31.491 1.00 77.12 301 VAL A N 1
ATOM 2233 C CA . VAL A 1 301 ? 14.496 1.036 -32.345 1.00 77.12 301 VAL A CA 1
ATOM 2234 C C . VAL A 1 301 ? 14.332 0.013 -33.469 1.00 77.12 301 VAL A C 1
ATOM 2236 O O . VAL A 1 301 ? 15.325 -0.380 -34.073 1.00 77.12 301 VAL A O 1
ATOM 2239 N N . SER A 1 302 ? 13.104 -0.416 -33.752 1.00 80.06 302 SER A N 1
ATOM 2240 C CA . SER A 1 302 ? 12.769 -1.283 -34.889 1.00 80.06 302 SER A CA 1
ATOM 2241 C C . SER A 1 302 ? 11.759 -0.558 -35.775 1.00 80.06 302 SER A C 1
ATOM 2243 O O . SER A 1 302 ? 10.823 0.053 -35.257 1.00 80.06 302 SER A O 1
ATOM 2245 N N . GLU A 1 303 ? 11.966 -0.590 -37.089 1.00 72.06 303 GLU A N 1
ATOM 2246 C CA . GLU A 1 303 ? 11.124 0.078 -38.085 1.00 72.06 303 GLU A CA 1
ATOM 2247 C C . GLU A 1 303 ? 10.888 -0.884 -39.259 1.00 72.06 303 GLU A C 1
ATOM 2249 O O . GLU A 1 303 ? 11.839 -1.415 -39.828 1.00 72.06 303 GLU A O 1
ATOM 2254 N N . GLY A 1 304 ? 9.624 -1.099 -39.639 1.00 63.81 304 GLY A N 1
ATOM 2255 C CA . GLY A 1 304 ? 9.249 -1.995 -40.740 1.00 63.81 304 GLY A CA 1
ATOM 2256 C C . GLY A 1 304 ? 8.993 -3.451 -40.327 1.00 63.81 304 GLY A C 1
ATOM 2257 O O . GLY A 1 304 ? 8.635 -3.737 -39.188 1.00 63.81 304 GLY A O 1
ATOM 2258 N N . SER A 1 305 ? 9.111 -4.364 -41.294 1.00 60.50 305 SER A N 1
ATOM 2259 C CA . SER A 1 305 ? 8.899 -5.808 -41.134 1.00 60.50 305 SER A CA 1
ATOM 2260 C C . SER A 1 305 ? 10.219 -6.572 -41.265 1.00 60.50 305 SER A C 1
ATOM 2262 O O . SER A 1 305 ? 10.883 -6.453 -42.293 1.00 60.50 305 SER A O 1
ATOM 2264 N N . GLY A 1 306 ? 10.559 -7.379 -40.261 1.00 72.44 306 GLY A N 1
ATOM 2265 C CA . GLY A 1 306 ? 11.809 -8.139 -40.165 1.00 72.44 306 GLY A CA 1
ATOM 2266 C C . GLY A 1 306 ? 12.302 -8.174 -38.716 1.00 72.44 306 GLY A C 1
ATOM 2267 O O . GLY A 1 306 ? 11.576 -7.750 -37.815 1.00 72.44 306 GLY A O 1
ATOM 2268 N N . TYR A 1 307 ? 13.531 -8.645 -38.497 1.00 82.69 307 TYR A N 1
ATOM 2269 C CA . TYR A 1 307 ? 14.169 -8.675 -37.170 1.00 82.69 307 TYR A CA 1
ATOM 2270 C C . TYR A 1 307 ? 15.256 -7.603 -36.975 1.00 82.69 307 TYR A C 1
ATOM 2272 O O . TYR A 1 307 ? 15.787 -7.458 -35.874 1.00 82.69 307 TYR A O 1
ATOM 2280 N N . ALA A 1 308 ? 15.529 -6.796 -38.004 1.00 86.00 308 ALA A N 1
ATOM 2281 C CA . ALA A 1 308 ? 16.523 -5.733 -37.959 1.00 86.00 308 ALA A CA 1
ATOM 2282 C C . ALA A 1 308 ? 16.142 -4.622 -36.963 1.00 86.00 308 ALA A C 1
ATOM 2284 O O . ALA A 1 308 ? 15.041 -4.057 -36.993 1.00 86.00 308 ALA A O 1
ATOM 2285 N N . VAL A 1 309 ? 17.090 -4.259 -36.099 1.00 86.31 309 VAL A N 1
ATOM 2286 C CA . VAL A 1 309 ? 16.950 -3.193 -35.104 1.00 86.31 309 VAL A CA 1
ATOM 2287 C C . VAL A 1 309 ? 18.165 -2.270 -35.079 1.00 86.31 309 VAL A C 1
ATOM 2289 O O . VAL A 1 309 ? 19.313 -2.694 -35.192 1.00 86.31 309 VAL A O 1
ATOM 2292 N N . GLN A 1 310 ? 17.919 -0.978 -34.876 1.00 88.00 310 GLN A N 1
ATOM 2293 C CA . GLN A 1 310 ? 18.944 0.042 -34.682 1.00 88.00 310 GLN A CA 1
ATOM 2294 C C . GLN A 1 310 ? 19.192 0.261 -33.192 1.00 88.00 310 GLN A C 1
ATOM 2296 O O . GLN A 1 310 ? 18.343 0.784 -32.465 1.00 88.00 310 GLN A O 1
ATOM 2301 N N . VAL A 1 311 ? 20.384 -0.109 -32.738 1.00 86.00 311 VAL A N 1
ATOM 2302 C CA . VAL A 1 311 ? 20.849 0.075 -31.366 1.00 86.00 311 VAL A CA 1
ATOM 2303 C C . VAL A 1 311 ? 21.631 1.379 -31.260 1.00 86.00 311 VAL A C 1
ATOM 2305 O O . VAL A 1 311 ? 22.487 1.676 -32.088 1.00 86.00 311 VAL A O 1
ATOM 2308 N N . ARG A 1 312 ? 21.355 2.175 -30.225 1.00 81.69 312 ARG A N 1
ATOM 2309 C CA . ARG A 1 312 ? 22.013 3.458 -29.950 1.00 81.69 312 ARG A CA 1
ATOM 2310 C C . ARG A 1 312 ? 22.542 3.496 -28.524 1.00 81.69 312 ARG A C 1
ATOM 2312 O O . ARG A 1 312 ? 21.809 3.233 -27.573 1.00 81.69 312 ARG A O 1
ATOM 2319 N N . SER A 1 313 ? 23.800 3.890 -28.343 1.00 80.06 313 SER A N 1
ATOM 2320 C CA . SER A 1 313 ? 24.364 4.183 -27.022 1.00 80.06 313 SER A CA 1
ATOM 2321 C C . SER A 1 313 ? 25.331 5.359 -27.093 1.00 80.06 313 SER A C 1
ATOM 2323 O O . SER A 1 313 ? 26.324 5.331 -27.821 1.00 80.06 313 SER A O 1
ATOM 2325 N N . ARG A 1 314 ? 25.050 6.407 -26.307 1.00 78.38 314 ARG A N 1
ATOM 2326 C CA . ARG A 1 314 ? 25.751 7.703 -26.378 1.00 78.38 314 ARG A CA 1
ATOM 2327 C C . ARG A 1 314 ? 25.724 8.242 -27.820 1.00 78.38 314 ARG A C 1
ATOM 2329 O O . ARG A 1 314 ? 24.645 8.346 -28.387 1.00 78.38 314 ARG A O 1
ATOM 2336 N N . GLY A 1 315 ? 26.878 8.585 -28.395 1.00 72.94 315 GLY A N 1
ATOM 2337 C CA . GLY A 1 315 ? 27.012 9.040 -29.784 1.00 72.94 315 GLY A CA 1
ATOM 2338 C C . GLY A 1 315 ? 27.222 7.920 -30.809 1.00 72.94 315 GLY A C 1
ATOM 2339 O O . GLY A 1 315 ? 27.633 8.215 -31.925 1.00 72.94 315 GLY A O 1
ATOM 2340 N N . HIS A 1 316 ? 27.007 6.653 -30.441 1.00 81.62 316 HIS A N 1
ATOM 2341 C CA . HIS A 1 316 ? 27.196 5.501 -31.326 1.00 81.62 316 HIS A CA 1
ATOM 2342 C C . HIS A 1 316 ? 25.850 4.878 -31.697 1.00 81.62 316 HIS A C 1
ATOM 2344 O O . HIS A 1 316 ? 24.973 4.747 -30.840 1.00 81.62 316 HIS A O 1
ATOM 2350 N N . ALA A 1 317 ? 25.724 4.452 -32.952 1.00 82.00 317 ALA A N 1
ATOM 2351 C CA . ALA A 1 317 ? 24.613 3.658 -33.456 1.00 82.00 317 ALA A CA 1
ATOM 2352 C C . ALA A 1 317 ? 25.149 2.471 -34.271 1.00 82.00 317 ALA A C 1
ATOM 2354 O O . ALA A 1 317 ? 26.176 2.612 -34.938 1.00 82.00 317 ALA A O 1
ATOM 2355 N N . TRP A 1 318 ? 24.484 1.321 -34.192 1.00 91.19 318 TRP A N 1
ATOM 2356 C CA . TRP A 1 318 ? 24.789 0.118 -34.969 1.00 91.19 318 TRP A CA 1
ATOM 2357 C C . TRP A 1 318 ? 23.528 -0.737 -35.143 1.00 91.19 318 TRP A C 1
ATOM 2359 O O . TRP A 1 318 ? 22.612 -0.661 -34.325 1.00 91.19 318 TRP A O 1
ATOM 2369 N N . ALA A 1 319 ? 23.485 -1.557 -36.191 1.00 88.94 319 ALA A N 1
ATOM 2370 C CA . ALA A 1 319 ? 22.404 -2.514 -36.401 1.00 88.94 319 ALA A CA 1
ATOM 2371 C C . ALA A 1 319 ? 22.666 -3.832 -35.652 1.00 88.94 319 ALA A C 1
ATOM 2373 O O . ALA A 1 319 ? 23.820 -4.240 -35.512 1.00 88.94 319 ALA A O 1
ATOM 2374 N N . LEU A 1 320 ? 21.593 -4.493 -35.221 1.00 91.12 320 LEU A N 1
ATOM 2375 C CA . LEU A 1 320 ? 21.534 -5.929 -34.933 1.00 91.12 320 LEU A CA 1
ATOM 2376 C C . LEU A 1 320 ? 20.410 -6.522 -35.781 1.00 91.12 320 LEU A C 1
ATOM 2378 O O . LEU A 1 320 ? 19.413 -5.840 -36.013 1.00 91.12 320 LEU A O 1
ATOM 2382 N N . ASP A 1 321 ? 20.561 -7.755 -36.241 1.00 91.06 321 ASP A N 1
ATOM 2383 C CA . ASP A 1 321 ? 19.582 -8.425 -37.099 1.00 91.06 321 ASP A CA 1
ATOM 2384 C C . ASP A 1 321 ? 19.804 -9.938 -37.058 1.00 91.06 321 ASP A C 1
ATOM 2386 O O . ASP A 1 321 ? 20.904 -10.385 -36.753 1.00 91.06 321 ASP A O 1
ATOM 2390 N N . GLU A 1 322 ? 18.786 -10.722 -37.388 1.00 89.75 322 GLU A N 1
ATOM 2391 C CA . GLU A 1 322 ? 18.967 -12.157 -37.615 1.00 89.75 322 GLU A CA 1
ATOM 2392 C C . GLU A 1 322 ? 19.519 -12.399 -39.039 1.00 89.75 322 GLU A C 1
ATOM 2394 O O . GLU A 1 322 ? 19.314 -11.578 -39.947 1.00 89.75 322 GLU A O 1
ATOM 2399 N N . PRO A 1 323 ? 20.220 -13.517 -39.291 1.00 86.56 323 PRO A N 1
ATOM 2400 C CA . PRO A 1 323 ? 20.631 -13.878 -40.643 1.00 86.56 323 PRO A CA 1
ATOM 2401 C C . PRO A 1 323 ? 19.411 -14.189 -41.528 1.00 86.56 323 PRO A C 1
ATOM 2403 O O . PRO A 1 323 ? 18.334 -14.558 -41.052 1.00 86.56 323 PRO A O 1
ATOM 2406 N N . VAL A 1 324 ? 19.590 -14.110 -42.852 1.00 86.31 324 VAL A N 1
ATOM 2407 C CA . VAL A 1 324 ? 18.515 -14.384 -43.833 1.00 86.31 324 VAL A CA 1
ATOM 2408 C C . VAL A 1 324 ? 17.919 -15.794 -43.680 1.00 86.31 324 VAL A C 1
ATOM 2410 O O . VAL A 1 324 ? 16.739 -15.995 -43.958 1.00 86.31 324 VAL A O 1
ATOM 2413 N N . SER A 1 325 ? 18.705 -16.769 -43.202 1.00 85.31 325 SER A N 1
ATOM 2414 C CA . SER A 1 325 ? 18.243 -18.136 -42.905 1.00 85.31 325 SER A CA 1
ATOM 2415 C C . SER A 1 325 ? 17.129 -18.193 -41.862 1.00 85.31 325 SER A C 1
ATOM 2417 O O . SER A 1 325 ? 16.259 -19.056 -41.958 1.00 85.31 325 SER A O 1
ATOM 2419 N N . ASP A 1 326 ? 17.151 -17.267 -40.905 1.00 80.94 326 ASP A N 1
ATOM 2420 C CA . ASP A 1 326 ? 16.271 -17.242 -39.736 1.00 80.94 326 ASP A CA 1
ATOM 2421 C C . ASP A 1 326 ? 15.225 -16.110 -39.831 1.00 80.94 326 ASP A C 1
ATOM 2423 O O . ASP A 1 326 ? 14.526 -15.791 -38.872 1.00 80.94 326 ASP A O 1
ATOM 2427 N N . GLY A 1 327 ? 15.064 -15.535 -41.032 1.00 79.62 327 GLY A N 1
ATOM 2428 C CA . GLY A 1 327 ? 14.024 -14.558 -41.368 1.00 79.62 327 GLY A CA 1
ATOM 2429 C C . GLY A 1 327 ? 14.402 -13.091 -41.148 1.00 79.62 327 GLY A C 1
ATOM 2430 O O . GLY A 1 327 ? 13.537 -12.223 -41.283 1.00 79.62 327 GLY A O 1
ATOM 2431 N N . GLY A 1 328 ? 15.662 -12.797 -40.815 1.00 86.50 328 GLY A N 1
ATOM 2432 C CA . GLY A 1 328 ? 16.185 -11.430 -40.783 1.00 86.50 328 GLY A CA 1
ATOM 2433 C C . GLY A 1 328 ? 16.687 -10.950 -42.149 1.00 86.50 328 GLY A C 1
ATOM 2434 O O . GLY A 1 328 ? 16.427 -11.568 -43.185 1.00 86.50 328 GLY A O 1
ATOM 2435 N N . THR A 1 329 ? 17.393 -9.820 -42.164 1.00 86.94 329 THR A N 1
ATOM 2436 C CA . THR A 1 329 ? 17.924 -9.187 -43.388 1.00 86.94 329 THR A CA 1
ATOM 2437 C C . THR A 1 329 ? 19.454 -9.164 -43.469 1.00 86.94 329 THR A C 1
ATOM 2439 O O . THR A 1 329 ? 19.987 -8.616 -44.434 1.00 86.94 329 THR A O 1
ATOM 2442 N N . ASP A 1 330 ? 20.155 -9.774 -42.501 1.00 87.50 330 ASP A N 1
ATOM 2443 C CA . ASP A 1 330 ? 21.624 -9.754 -42.367 1.00 87.50 330 ASP A CA 1
ATOM 2444 C C . ASP A 1 330 ? 22.214 -8.321 -42.346 1.00 87.50 330 ASP A C 1
ATOM 2446 O O . ASP A 1 330 ? 23.336 -8.055 -42.779 1.00 87.50 330 ASP A O 1
ATOM 2450 N N . ALA A 1 331 ? 21.439 -7.351 -41.839 1.00 85.81 331 ALA A N 1
ATOM 2451 C CA . ALA A 1 331 ? 21.828 -5.938 -41.766 1.00 85.81 331 ALA A CA 1
ATOM 2452 C C . ALA A 1 331 ? 22.804 -5.620 -40.612 1.00 85.81 331 ALA A C 1
ATOM 2454 O O . ALA A 1 331 ? 23.330 -4.506 -40.517 1.00 85.81 331 ALA A O 1
ATOM 2455 N N . GLY A 1 332 ? 23.036 -6.583 -39.722 1.00 87.38 332 GLY A N 1
ATOM 2456 C CA . GLY A 1 332 ? 23.939 -6.522 -38.580 1.00 87.38 332 GLY A CA 1
ATOM 2457 C C . GLY A 1 332 ? 24.098 -7.912 -37.956 1.00 87.38 332 GLY A C 1
ATOM 2458 O O . GLY A 1 332 ? 23.374 -8.826 -38.336 1.00 87.38 332 GLY A O 1
ATOM 2459 N N . PRO A 1 333 ? 25.033 -8.099 -37.008 1.00 91.25 333 PRO A N 1
ATOM 2460 C CA . PRO A 1 333 ? 25.184 -9.374 -36.317 1.00 91.25 333 PRO A CA 1
ATOM 2461 C C . PRO A 1 333 ? 23.954 -9.691 -35.460 1.00 91.25 333 PRO A C 1
ATOM 2463 O O . PRO A 1 333 ? 23.322 -8.782 -34.909 1.00 91.25 333 PRO A O 1
ATOM 2466 N N . ASP A 1 334 ? 23.699 -10.982 -35.267 1.00 90.50 334 ASP A N 1
ATOM 2467 C CA . ASP A 1 334 ? 22.640 -11.459 -34.385 1.00 90.50 334 ASP A CA 1
ATOM 2468 C C . ASP A 1 334 ? 22.884 -11.044 -32.917 1.00 90.50 334 ASP A C 1
ATOM 2470 O O . ASP A 1 334 ? 24.027 -10.763 -32.512 1.00 90.50 334 ASP A O 1
ATOM 2474 N N . PRO A 1 335 ? 21.831 -10.991 -32.078 1.00 89.69 335 PRO A N 1
ATOM 2475 C CA . PRO A 1 335 ? 21.956 -10.567 -30.686 1.00 89.69 335 PRO A CA 1
ATOM 2476 C C . PRO A 1 335 ? 22.947 -11.401 -29.858 1.00 89.69 335 PRO A C 1
ATOM 2478 O O . PRO A 1 335 ? 23.563 -10.862 -28.931 1.00 89.69 335 PRO A O 1
ATOM 2481 N N . VAL A 1 336 ? 23.141 -12.687 -30.180 1.00 88.19 336 VAL A N 1
ATOM 2482 C CA . VAL A 1 336 ? 24.108 -13.560 -29.501 1.00 88.19 336 VAL A CA 1
ATOM 2483 C C . VAL A 1 336 ? 25.526 -13.209 -29.946 1.00 88.19 336 VAL A C 1
ATOM 2485 O O . VAL A 1 336 ? 26.364 -12.924 -29.091 1.00 88.19 336 VAL A O 1
ATOM 2488 N N . SER A 1 337 ? 25.803 -13.124 -31.248 1.00 89.38 337 SER A N 1
ATOM 2489 C CA . SER A 1 337 ? 27.106 -12.698 -31.782 1.00 89.38 337 SER A CA 1
ATOM 2490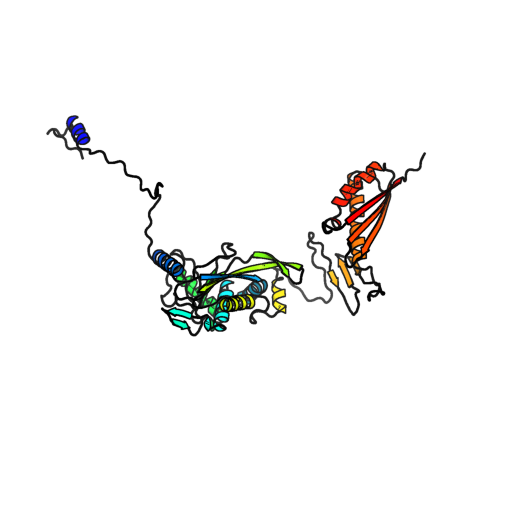 C C . SER A 1 337 ? 27.514 -11.311 -31.282 1.00 89.38 337 SER A C 1
ATOM 2492 O O . SER A 1 337 ? 28.666 -11.097 -30.892 1.00 89.38 337 SER A O 1
ATOM 2494 N N . ALA A 1 338 ? 26.571 -10.371 -31.199 1.00 91.06 338 ALA A N 1
ATOM 2495 C CA . ALA A 1 338 ? 26.818 -9.046 -30.641 1.00 91.06 338 ALA A CA 1
ATOM 2496 C C . ALA A 1 338 ? 27.125 -9.076 -29.135 1.00 91.06 338 ALA A C 1
ATOM 2498 O O . ALA A 1 338 ? 28.035 -8.376 -28.673 1.00 91.06 338 ALA A O 1
ATOM 2499 N N . PHE A 1 339 ? 26.424 -9.912 -28.362 1.00 91.31 339 PHE A N 1
ATOM 2500 C CA . PHE A 1 339 ? 26.733 -10.134 -26.950 1.00 91.31 339 PHE A CA 1
ATOM 2501 C C . PHE A 1 339 ? 28.124 -10.760 -26.758 1.00 91.31 339 PHE A C 1
ATOM 2503 O O . PHE A 1 339 ? 28.903 -10.291 -25.924 1.00 91.31 339 PHE A O 1
ATOM 2510 N N . LEU A 1 340 ? 28.476 -11.767 -27.561 1.00 91.38 340 LEU A N 1
ATOM 2511 C CA . LEU A 1 340 ? 29.796 -12.400 -27.542 1.00 91.38 340 LEU A CA 1
ATOM 2512 C C . LEU A 1 340 ? 30.901 -11.390 -27.898 1.00 91.38 340 LEU A C 1
ATOM 2514 O O . LEU A 1 340 ? 31.918 -11.317 -27.204 1.00 91.38 340 LEU A O 1
ATOM 2518 N N . GLY A 1 341 ? 30.677 -10.525 -28.891 1.00 91.19 341 GLY A N 1
ATOM 2519 C CA . GLY A 1 341 ? 31.568 -9.406 -29.213 1.00 91.19 341 GLY A CA 1
ATOM 2520 C C . GLY A 1 341 ? 31.738 -8.409 -28.055 1.00 91.19 341 GLY A C 1
ATOM 2521 O O . GLY A 1 341 ? 32.858 -7.978 -27.756 1.00 91.19 341 GLY A O 1
ATOM 2522 N N . ALA A 1 342 ? 30.659 -8.077 -27.339 1.00 91.75 342 ALA A N 1
ATOM 2523 C CA . ALA A 1 342 ? 30.705 -7.216 -26.154 1.00 91.75 342 ALA A CA 1
ATOM 2524 C C . ALA A 1 342 ? 31.468 -7.862 -24.977 1.00 91.75 342 ALA A C 1
ATOM 2526 O O . ALA A 1 342 ? 32.254 -7.192 -24.299 1.00 91.75 342 ALA A O 1
ATOM 2527 N N . LEU A 1 343 ? 31.291 -9.167 -24.757 1.00 92.38 343 LEU A N 1
ATOM 2528 C CA . LEU A 1 343 ? 32.005 -9.941 -23.740 1.00 92.38 343 LEU A CA 1
ATOM 2529 C C . LEU A 1 343 ? 33.508 -10.030 -24.049 1.00 92.38 343 LEU A C 1
ATOM 2531 O O . LEU A 1 343 ? 34.338 -9.693 -23.198 1.00 92.38 343 LEU A O 1
ATOM 2535 N N . LEU A 1 344 ? 33.862 -10.410 -25.279 1.00 93.06 344 LEU A N 1
ATOM 2536 C CA . LEU A 1 344 ? 35.248 -10.549 -25.725 1.00 93.06 344 LEU A CA 1
ATOM 2537 C C . LEU A 1 344 ? 36.001 -9.212 -25.703 1.00 93.06 344 LEU A C 1
ATOM 2539 O O . LEU A 1 344 ? 37.131 -9.135 -25.208 1.00 93.06 344 LEU A O 1
ATOM 2543 N N . SER A 1 345 ? 35.375 -8.137 -26.190 1.00 92.56 345 SER A N 1
ATOM 2544 C CA . SER A 1 345 ? 35.972 -6.797 -26.158 1.00 92.56 345 SER A CA 1
ATOM 2545 C C . SER A 1 345 ? 36.147 -6.287 -24.724 1.00 92.56 345 SER A C 1
ATOM 2547 O O . SER A 1 345 ? 37.205 -5.742 -24.403 1.00 92.56 345 SER A O 1
ATOM 2549 N N . CYS A 1 346 ? 35.185 -6.528 -23.822 1.00 91.12 346 CYS A N 1
ATOM 2550 C CA . CYS A 1 346 ? 35.323 -6.162 -22.411 1.00 91.12 346 CYS A CA 1
ATOM 2551 C C . CYS A 1 346 ? 36.479 -6.913 -21.729 1.00 91.12 346 CYS A C 1
ATOM 2553 O O . CYS A 1 346 ? 37.284 -6.287 -21.033 1.00 91.12 346 CYS A O 1
ATOM 2555 N N . LEU A 1 347 ? 36.627 -8.217 -21.984 1.00 90.88 347 LEU A N 1
ATOM 2556 C CA . LEU A 1 347 ? 37.744 -9.012 -21.471 1.00 90.88 347 LEU A CA 1
ATOM 2557 C C . LEU A 1 347 ? 39.096 -8.522 -22.017 1.00 90.88 347 LEU A C 1
ATOM 2559 O O . LEU A 1 347 ? 40.032 -8.320 -21.244 1.00 90.88 347 LEU A O 1
ATOM 2563 N N . THR A 1 348 ? 39.181 -8.246 -23.321 1.00 91.19 348 THR A N 1
ATOM 2564 C CA . THR A 1 348 ? 40.387 -7.714 -23.982 1.00 91.19 348 THR A CA 1
ATOM 2565 C C . THR A 1 348 ? 40.802 -6.350 -23.411 1.00 91.19 348 THR A C 1
ATOM 2567 O O . THR A 1 348 ? 41.979 -6.119 -23.117 1.00 91.19 348 THR A O 1
ATOM 2570 N N . ILE A 1 349 ? 39.840 -5.448 -23.180 1.00 91.44 349 ILE A N 1
ATOM 2571 C CA . ILE A 1 349 ? 40.074 -4.146 -22.532 1.00 91.44 349 ILE A CA 1
ATOM 2572 C C . ILE A 1 349 ? 40.590 -4.339 -21.100 1.00 91.44 349 ILE A C 1
ATOM 2574 O O . ILE A 1 349 ? 41.573 -3.703 -20.710 1.00 91.44 349 ILE A O 1
ATOM 2578 N N . SER A 1 350 ? 39.980 -5.241 -20.328 1.00 90.00 350 SER A N 1
ATOM 2579 C CA . SER A 1 350 ? 40.409 -5.560 -18.962 1.00 90.00 350 SER A CA 1
ATOM 2580 C C . SER A 1 350 ? 41.803 -6.186 -18.907 1.00 90.00 350 SER A C 1
ATOM 2582 O O . SER A 1 350 ? 42.576 -5.860 -18.005 1.00 90.00 350 SER A O 1
ATOM 2584 N N . PHE A 1 351 ? 42.172 -7.002 -19.897 1.00 91.69 351 PHE A N 1
ATOM 2585 C CA . PHE A 1 351 ? 43.513 -7.572 -20.030 1.00 91.69 351 PHE A CA 1
ATOM 2586 C C . PHE A 1 351 ? 44.565 -6.479 -20.270 1.00 91.69 351 PHE A C 1
ATOM 2588 O O . PHE A 1 351 ? 45.545 -6.384 -19.527 1.00 91.69 351 PHE A O 1
ATOM 2595 N N . LYS A 1 352 ? 44.318 -5.560 -21.215 1.00 90.38 352 LYS A N 1
ATOM 2596 C CA . LYS A 1 352 ? 45.191 -4.392 -21.451 1.00 90.38 352 LYS A CA 1
ATOM 2597 C C . LYS A 1 352 ? 45.256 -3.453 -20.237 1.00 90.38 352 LYS A C 1
ATOM 2599 O O . LYS A 1 352 ? 46.313 -2.894 -19.942 1.00 90.38 352 LYS A O 1
ATOM 2604 N N . ALA A 1 353 ? 44.159 -3.294 -19.494 1.00 86.38 353 ALA A N 1
ATOM 2605 C CA . ALA A 1 353 ? 44.136 -2.509 -18.259 1.00 86.38 353 ALA A CA 1
ATOM 2606 C C . ALA A 1 353 ? 44.957 -3.164 -17.130 1.00 86.38 353 ALA A C 1
ATOM 2608 O O . ALA A 1 353 ? 45.668 -2.462 -16.406 1.00 86.38 353 ALA A O 1
ATOM 2609 N N . ALA A 1 354 ? 44.902 -4.493 -16.993 1.00 88.56 354 ALA A N 1
ATOM 2610 C CA . ALA A 1 354 ? 45.737 -5.247 -16.062 1.00 88.56 354 ALA A CA 1
ATOM 2611 C C . ALA A 1 354 ? 47.228 -5.134 -16.426 1.00 88.56 354 ALA A C 1
ATOM 2613 O O . ALA A 1 354 ? 48.039 -4.829 -15.547 1.00 88.56 354 ALA A O 1
ATOM 2614 N N . ALA A 1 355 ? 47.569 -5.280 -17.713 1.00 89.69 355 ALA A N 1
ATOM 2615 C CA . ALA A 1 355 ? 48.929 -5.112 -18.227 1.00 89.69 355 ALA A CA 1
ATOM 2616 C C . ALA A 1 355 ? 49.502 -3.734 -17.868 1.00 89.69 355 ALA A C 1
ATOM 2618 O O . ALA A 1 355 ? 50.537 -3.635 -17.206 1.00 89.69 355 ALA A O 1
ATOM 2619 N N . ARG A 1 356 ? 48.759 -2.661 -18.184 1.00 90.94 356 ARG A N 1
ATOM 2620 C CA . ARG A 1 356 ? 49.158 -1.276 -17.889 1.00 90.94 356 ARG A CA 1
ATOM 2621 C C . ARG A 1 356 ? 49.397 -1.032 -16.396 1.00 90.94 356 ARG A C 1
ATOM 2623 O O . ARG A 1 356 ? 50.362 -0.359 -16.046 1.00 90.94 356 ARG A O 1
ATOM 2630 N N . ARG A 1 357 ? 48.554 -1.578 -15.509 1.00 89.12 357 ARG A N 1
ATOM 2631 C CA . ARG A 1 357 ? 48.737 -1.462 -14.045 1.00 89.12 357 ARG A CA 1
ATOM 2632 C C . ARG A 1 357 ? 50.008 -2.158 -13.553 1.00 89.12 357 ARG A C 1
ATOM 2634 O O . ARG A 1 357 ? 50.598 -1.698 -12.582 1.00 89.12 357 ARG A O 1
ATOM 2641 N N . ARG A 1 358 ? 50.424 -3.243 -14.212 1.00 89.88 358 ARG A N 1
ATOM 2642 C CA . ARG A 1 358 ? 51.636 -4.010 -13.882 1.00 89.88 358 ARG A CA 1
ATOM 2643 C C . ARG A 1 358 ? 52.867 -3.629 -14.712 1.00 89.88 358 ARG A C 1
ATOM 2645 O O . ARG A 1 358 ? 53.902 -4.258 -14.544 1.00 89.88 358 ARG A O 1
ATOM 2652 N N . LYS A 1 359 ? 52.770 -2.591 -15.554 1.00 92.50 359 LYS A N 1
ATOM 2653 C CA . LYS A 1 359 ? 53.829 -2.140 -16.479 1.00 92.50 359 LYS A CA 1
ATOM 2654 C C . LYS A 1 359 ? 54.302 -3.233 -17.454 1.00 92.50 359 LYS A C 1
ATOM 2656 O O . LYS A 1 359 ? 55.461 -3.241 -17.842 1.00 92.50 359 LYS A O 1
ATOM 2661 N N . VAL A 1 360 ? 53.392 -4.126 -17.839 1.00 90.44 360 VAL A N 1
ATOM 2662 C CA . VAL A 1 360 ? 53.623 -5.185 -18.830 1.00 90.44 360 VAL A CA 1
ATOM 2663 C C . VAL A 1 360 ? 53.281 -4.666 -20.227 1.00 90.44 360 VAL A C 1
ATOM 2665 O O . VAL A 1 360 ? 52.233 -4.040 -20.420 1.00 90.44 360 VAL A O 1
ATOM 2668 N N . THR A 1 361 ? 54.149 -4.952 -21.191 1.00 90.44 361 THR A N 1
ATOM 2669 C CA . THR A 1 361 ? 54.017 -4.570 -22.601 1.00 90.44 361 THR A CA 1
ATOM 2670 C C . THR A 1 361 ? 53.120 -5.561 -23.345 1.00 90.44 361 THR A C 1
ATOM 2672 O O . THR A 1 361 ? 53.231 -6.774 -23.163 1.00 90.44 361 THR A O 1
ATOM 2675 N N . ILE A 1 362 ? 52.201 -5.051 -24.170 1.00 89.94 362 ILE A N 1
ATOM 2676 C CA . ILE A 1 362 ? 51.384 -5.855 -25.090 1.00 89.94 362 ILE A CA 1
ATOM 2677 C C . ILE A 1 362 ? 51.355 -5.147 -26.441 1.00 89.94 362 ILE A C 1
ATOM 2679 O O . ILE A 1 362 ? 50.673 -4.132 -26.603 1.00 89.94 362 ILE A O 1
ATOM 2683 N N . GLU A 1 363 ? 52.078 -5.707 -27.402 1.00 91.94 363 GLU A N 1
ATOM 2684 C CA . GLU A 1 363 ? 52.182 -5.225 -28.775 1.00 91.94 363 GLU A CA 1
ATOM 2685 C C . GLU A 1 363 ? 50.920 -5.556 -29.583 1.00 91.94 363 GLU A C 1
ATOM 2687 O O . GLU A 1 363 ? 50.397 -4.702 -30.299 1.00 91.94 363 GLU A O 1
ATOM 2692 N N . ARG A 1 364 ? 50.378 -6.771 -29.423 1.00 91.75 364 ARG A N 1
ATOM 2693 C CA . ARG A 1 364 ? 49.114 -7.211 -30.037 1.00 91.75 364 ARG A CA 1
ATOM 2694 C C . ARG A 1 364 ? 48.379 -8.147 -29.082 1.00 91.75 364 ARG A C 1
ATOM 2696 O O . ARG A 1 364 ? 48.996 -8.919 -28.355 1.00 91.75 364 ARG A O 1
ATOM 2703 N N . ILE A 1 365 ? 47.056 -8.078 -29.096 1.00 92.06 365 ILE A N 1
ATOM 2704 C CA . ILE A 1 365 ? 46.177 -9.066 -28.471 1.00 92.06 365 ILE A CA 1
ATOM 2705 C C . ILE A 1 365 ? 45.021 -9.315 -29.428 1.00 92.06 365 ILE A C 1
ATOM 2707 O O . ILE A 1 365 ? 44.405 -8.362 -29.907 1.00 92.06 365 ILE A O 1
ATOM 2711 N N . GLU A 1 366 ? 44.749 -10.582 -29.701 1.00 92.75 366 GLU A N 1
ATOM 2712 C CA . GLU A 1 366 ? 43.610 -11.032 -30.488 1.00 92.75 366 GLU A CA 1
ATOM 2713 C C . GLU A 1 366 ? 42.761 -11.981 -29.663 1.00 92.75 366 GLU A C 1
ATOM 2715 O O . GLU A 1 366 ? 43.242 -12.650 -28.750 1.00 92.75 366 GLU A O 1
ATOM 2720 N N . GLY A 1 367 ? 41.473 -11.994 -29.975 1.00 90.94 367 GLY A N 1
ATOM 2721 C CA . GLY A 1 367 ? 40.499 -12.831 -29.310 1.00 90.94 367 GLY A CA 1
ATOM 2722 C C . GLY A 1 367 ? 39.620 -13.517 -30.337 1.00 90.94 367 GLY A C 1
ATOM 2723 O O . GLY A 1 367 ? 39.184 -12.884 -31.298 1.00 90.94 367 GLY A O 1
ATOM 2724 N N . ARG A 1 368 ? 39.326 -14.792 -30.106 1.00 93.31 368 ARG A N 1
ATOM 2725 C CA . ARG A 1 368 ? 38.226 -15.513 -30.749 1.00 93.31 368 ARG A CA 1
ATOM 2726 C C . ARG A 1 368 ? 37.262 -15.948 -29.657 1.00 93.31 368 ARG A C 1
ATOM 2728 O O . ARG A 1 368 ? 37.692 -16.263 -28.549 1.00 93.31 368 ARG A O 1
ATOM 2735 N N . ILE A 1 369 ? 35.971 -15.913 -29.950 1.00 91.94 369 ILE A N 1
ATOM 2736 C CA . ILE A 1 369 ? 34.919 -16.338 -29.031 1.00 91.94 369 ILE A CA 1
ATOM 2737 C C . ILE A 1 369 ? 33.936 -17.218 -29.785 1.00 91.94 369 ILE A C 1
ATOM 2739 O O . ILE A 1 369 ? 33.517 -16.887 -30.892 1.00 91.94 369 ILE A O 1
ATOM 2743 N N . HIS A 1 370 ? 33.585 -18.335 -29.167 1.00 88.06 370 HIS A N 1
ATOM 2744 C CA . HIS A 1 370 ? 32.613 -19.288 -29.669 1.00 88.06 370 HIS A CA 1
ATOM 2745 C C . HIS A 1 370 ? 31.637 -19.627 -28.547 1.00 88.06 370 HIS A C 1
ATOM 2747 O O . HIS A 1 370 ? 31.999 -19.632 -27.369 1.00 88.06 370 HIS A O 1
ATOM 2753 N N . ALA A 1 371 ? 30.398 -19.904 -28.922 1.00 87.25 371 ALA A N 1
ATOM 2754 C CA . ALA A 1 371 ? 29.363 -20.388 -28.028 1.00 87.25 371 ALA A CA 1
ATOM 2755 C C . ALA A 1 371 ? 28.627 -21.528 -28.725 1.00 87.25 371 ALA A C 1
ATOM 2757 O O . ALA A 1 371 ? 28.425 -21.462 -29.939 1.00 87.25 371 ALA A O 1
ATOM 2758 N N . THR A 1 372 ? 28.208 -22.543 -27.973 1.00 78.44 372 THR A N 1
ATOM 2759 C CA . THR A 1 372 ? 27.409 -23.643 -28.526 1.00 78.44 372 THR A CA 1
ATOM 2760 C C . THR A 1 372 ? 25.917 -23.376 -28.281 1.00 78.44 372 THR A C 1
ATOM 2762 O O . THR A 1 372 ? 25.459 -23.457 -27.133 1.00 78.44 372 THR A O 1
ATOM 2765 N N . PRO A 1 373 ? 25.119 -23.043 -29.316 1.00 64.50 373 PRO A N 1
ATOM 2766 C CA . PRO A 1 373 ? 23.684 -22.850 -29.160 1.00 64.50 373 PRO A CA 1
ATOM 2767 C C . PRO A 1 373 ? 22.948 -24.196 -29.108 1.00 64.50 373 PRO A C 1
ATOM 2769 O O . PRO A 1 373 ? 23.039 -25.018 -30.017 1.00 64.50 373 PRO A O 1
ATOM 2772 N N . GLN A 1 374 ? 22.157 -24.410 -28.055 1.00 54.19 374 GLN A N 1
ATOM 2773 C CA . GLN A 1 374 ? 21.156 -25.481 -27.982 1.00 54.19 374 GLN A CA 1
ATOM 2774 C C . GLN A 1 374 ? 19.867 -24.906 -27.382 1.00 54.19 374 GLN A C 1
ATOM 2776 O O . GLN A 1 374 ? 19.546 -25.138 -26.213 1.00 54.19 374 GLN A O 1
ATOM 2781 N N . GLY A 1 375 ? 19.178 -24.075 -28.172 1.00 66.88 375 GLY A N 1
ATOM 2782 C CA . GLY A 1 375 ? 18.057 -23.224 -27.746 1.00 66.88 375 GLY A CA 1
ATOM 2783 C C . GLY A 1 375 ? 18.526 -22.013 -26.932 1.00 66.88 375 GLY A C 1
ATOM 2784 O O . GLY A 1 375 ? 18.309 -20.871 -27.319 1.00 66.88 375 GLY A O 1
ATOM 2785 N N . HIS A 1 376 ? 19.249 -22.263 -25.843 1.00 72.19 376 HIS A N 1
ATOM 2786 C CA . HIS A 1 376 ? 20.015 -21.252 -25.116 1.00 72.19 376 HIS A CA 1
ATOM 2787 C C . HIS A 1 376 ? 21.520 -21.524 -25.259 1.00 72.19 376 HIS A C 1
ATOM 2789 O O . HIS A 1 376 ? 21.930 -22.651 -25.550 1.00 72.19 376 HIS A O 1
ATOM 2795 N N . VAL A 1 377 ? 22.345 -20.497 -25.039 1.00 78.94 377 VAL A N 1
ATOM 2796 C CA . VAL A 1 377 ? 23.804 -20.649 -24.921 1.00 78.94 377 VAL A CA 1
ATOM 2797 C C . VAL A 1 377 ? 24.116 -21.436 -23.646 1.00 78.94 377 VAL A C 1
ATOM 2799 O O . VAL A 1 377 ? 23.682 -21.033 -22.565 1.00 78.94 377 VAL A O 1
ATOM 2802 N N . LYS A 1 378 ? 24.836 -22.556 -23.778 1.00 78.19 378 LYS A N 1
ATOM 2803 C CA . LYS A 1 378 ? 25.201 -23.449 -22.656 1.00 78.19 378 LYS A CA 1
ATOM 2804 C C . LYS A 1 378 ? 26.657 -23.315 -22.212 1.00 78.19 378 LYS A C 1
ATOM 2806 O O . LYS A 1 378 ? 26.961 -23.506 -21.038 1.00 78.19 378 LYS A O 1
ATOM 2811 N N . ASP A 1 379 ? 27.526 -22.949 -23.141 1.00 84.56 379 ASP A N 1
ATOM 2812 C CA . ASP A 1 379 ? 28.959 -22.777 -22.940 1.00 84.56 379 ASP A CA 1
ATOM 2813 C C . ASP A 1 379 ? 29.474 -21.610 -23.786 1.00 84.56 379 ASP A C 1
ATOM 2815 O O . ASP A 1 379 ? 28.921 -21.285 -24.842 1.00 84.56 379 ASP A O 1
ATOM 2819 N N . ILE A 1 380 ? 30.526 -20.960 -23.286 1.00 90.00 380 ILE A N 1
ATOM 2820 C CA . ILE A 1 380 ? 31.280 -19.918 -23.981 1.00 90.00 380 ILE A CA 1
ATOM 2821 C C . ILE A 1 380 ? 32.771 -20.236 -23.846 1.00 90.00 380 ILE A C 1
ATOM 2823 O O . ILE A 1 380 ? 33.321 -20.254 -22.740 1.00 90.00 380 ILE A O 1
ATOM 2827 N N . ALA A 1 381 ? 33.435 -20.417 -24.985 1.00 90.12 381 ALA A N 1
ATOM 2828 C CA . ALA A 1 381 ? 34.876 -20.600 -25.083 1.00 90.12 381 ALA A CA 1
ATOM 2829 C C . ALA A 1 381 ? 35.522 -19.363 -25.722 1.00 90.12 381 ALA A C 1
ATOM 2831 O O . ALA A 1 381 ? 35.144 -18.939 -26.815 1.00 90.12 381 ALA A O 1
ATOM 2832 N N . ILE A 1 382 ? 36.514 -18.787 -25.044 1.00 91.38 382 ILE A N 1
ATOM 2833 C CA . ILE A 1 382 ? 37.346 -17.698 -25.557 1.00 91.38 382 ILE A CA 1
ATOM 2834 C C . ILE A 1 382 ? 38.777 -18.196 -25.730 1.00 91.38 382 ILE A C 1
ATOM 2836 O O . ILE A 1 382 ? 39.358 -18.739 -24.796 1.00 91.38 382 ILE A O 1
ATOM 2840 N N . THR A 1 383 ? 39.385 -17.909 -26.877 1.00 91.88 383 THR A N 1
ATOM 2841 C CA . THR A 1 383 ? 40.834 -18.024 -27.078 1.00 91.88 383 THR A CA 1
ATOM 2842 C C . THR A 1 383 ? 41.428 -16.626 -27.182 1.00 91.88 383 THR A C 1
ATOM 2844 O O . THR A 1 383 ? 40.980 -15.832 -28.007 1.00 91.88 383 THR A O 1
ATOM 2847 N N . LEU A 1 384 ? 42.434 -16.317 -26.363 1.00 91.31 384 LEU A N 1
ATOM 2848 C CA . LEU A 1 384 ? 43.225 -15.089 -26.444 1.00 91.31 384 LEU A CA 1
ATOM 2849 C C . LEU A 1 384 ? 44.639 -15.410 -26.937 1.00 91.31 384 LEU A C 1
ATOM 2851 O O . LEU A 1 384 ? 45.337 -16.220 -26.331 1.00 91.31 384 LEU A O 1
ATOM 2855 N N . GLU A 1 385 ? 45.079 -14.736 -27.993 1.00 92.31 385 GLU A N 1
ATOM 2856 C CA . GLU A 1 385 ? 46.454 -14.771 -28.501 1.00 92.31 385 GLU A CA 1
ATOM 2857 C C . GLU A 1 385 ? 47.119 -13.430 -28.162 1.00 92.31 385 GLU A C 1
ATOM 2859 O O . GLU A 1 385 ? 46.599 -12.368 -28.505 1.00 92.31 385 GLU A O 1
ATOM 2864 N N . VAL A 1 386 ? 48.238 -13.448 -27.431 1.00 91.62 386 VAL A N 1
ATOM 2865 C CA . VAL A 1 386 ? 48.920 -12.232 -26.952 1.00 91.62 386 VAL A CA 1
ATOM 2866 C C . VAL A 1 386 ? 50.367 -12.216 -27.419 1.00 91.62 386 VAL A C 1
ATOM 2868 O O . VAL A 1 386 ? 51.141 -13.102 -27.071 1.00 91.62 386 VAL A O 1
ATOM 2871 N N . TRP A 1 387 ? 50.755 -11.175 -28.151 1.00 93.88 387 TRP A N 1
ATOM 2872 C CA . TRP A 1 387 ? 52.133 -10.947 -28.577 1.00 93.88 387 TRP A CA 1
ATOM 2873 C C . TRP A 1 387 ? 52.798 -9.948 -27.636 1.00 93.88 387 TRP A C 1
ATOM 2875 O O . TRP A 1 387 ? 52.295 -8.832 -27.468 1.00 93.88 387 TRP A O 1
ATOM 2885 N N . SER A 1 388 ? 53.904 -10.360 -27.013 1.00 92.19 388 SER A N 1
ATOM 2886 C CA . SER A 1 388 ? 54.601 -9.562 -26.004 1.00 92.19 388 SER A CA 1
ATOM 2887 C C . SER A 1 388 ? 56.117 -9.760 -25.998 1.00 92.19 388 SER A C 1
ATOM 2889 O O . SER A 1 388 ? 56.627 -10.867 -26.199 1.00 92.19 388 SER A O 1
ATOM 2891 N N . SER A 1 389 ? 56.841 -8.681 -25.703 1.00 90.31 389 SER A N 1
ATOM 2892 C CA . SER A 1 389 ? 58.279 -8.692 -25.407 1.00 90.31 389 SER A CA 1
ATOM 2893 C C . SER A 1 389 ? 58.579 -8.904 -23.917 1.00 90.31 389 SER A C 1
ATOM 2895 O O . SER A 1 389 ? 59.743 -9.072 -23.542 1.00 90.31 389 SER A O 1
ATOM 2897 N N . ASP A 1 390 ? 57.567 -8.954 -23.051 1.00 90.44 390 ASP A N 1
ATOM 2898 C CA . ASP A 1 390 ? 57.706 -9.336 -21.646 1.00 90.44 390 ASP A CA 1
ATOM 2899 C C . ASP A 1 390 ? 57.658 -10.871 -21.454 1.00 90.44 390 ASP A C 1
ATOM 2901 O O . ASP A 1 390 ? 57.119 -11.588 -22.300 1.00 90.44 390 ASP A O 1
ATOM 2905 N N . PRO A 1 391 ? 58.235 -11.418 -20.362 1.00 90.31 391 PRO A N 1
ATOM 2906 C CA . PRO A 1 391 ? 58.206 -12.856 -20.076 1.00 90.31 391 PRO A CA 1
ATOM 2907 C C . PRO A 1 391 ? 56.783 -13.425 -19.989 1.00 90.31 391 PRO A C 1
ATOM 2909 O O . PRO A 1 391 ? 55.911 -12.827 -19.361 1.00 90.31 391 PRO A O 1
ATOM 2912 N N . GLU A 1 392 ? 56.568 -14.623 -20.541 1.00 90.56 392 GLU A N 1
ATOM 2913 C CA . GLU A 1 392 ? 55.252 -15.281 -20.616 1.00 90.56 392 GLU A CA 1
ATOM 2914 C C . GLU A 1 392 ? 54.536 -15.395 -19.259 1.00 90.56 392 GLU A C 1
ATOM 2916 O O . GLU A 1 392 ? 53.327 -15.174 -19.178 1.00 90.56 392 GLU A O 1
ATOM 2921 N N . GLU A 1 393 ? 55.275 -15.670 -18.182 1.00 90.12 393 GLU A N 1
ATOM 2922 C CA . GLU A 1 393 ? 54.748 -15.732 -16.814 1.00 90.12 393 GLU A CA 1
ATOM 2923 C C . GLU A 1 393 ? 54.049 -14.424 -16.400 1.00 90.12 393 GLU A C 1
ATOM 2925 O O . GLU A 1 393 ? 52.927 -14.447 -15.884 1.00 90.12 393 GLU A O 1
ATOM 2930 N N . ASN A 1 394 ? 54.650 -13.272 -16.726 1.00 88.62 394 ASN A N 1
ATOM 2931 C CA . ASN A 1 394 ? 54.071 -11.956 -16.453 1.00 88.62 394 ASN A CA 1
ATOM 2932 C C . ASN A 1 394 ? 52.771 -11.735 -17.237 1.00 88.62 394 ASN A C 1
ATOM 2934 O O . ASN A 1 394 ? 51.869 -11.068 -16.727 1.00 88.62 394 ASN A O 1
ATOM 2938 N N . ILE A 1 395 ? 52.659 -12.308 -18.444 1.00 90.25 395 ILE A N 1
ATOM 2939 C CA . ILE A 1 395 ? 51.469 -12.214 -19.303 1.00 90.25 395 ILE A CA 1
ATOM 2940 C C . ILE A 1 395 ? 50.352 -13.108 -18.763 1.00 90.25 395 ILE A C 1
ATOM 2942 O O . ILE A 1 395 ? 49.223 -12.649 -18.577 1.00 90.25 395 ILE A O 1
ATOM 2946 N N . ARG A 1 396 ? 50.660 -14.371 -18.440 1.00 90.88 396 ARG A N 1
ATOM 2947 C CA . ARG A 1 396 ? 49.691 -15.324 -17.872 1.00 90.88 396 ARG A CA 1
ATOM 2948 C C . ARG A 1 396 ? 49.129 -14.835 -16.539 1.00 90.88 396 ARG A C 1
ATOM 2950 O O . ARG A 1 396 ? 47.924 -14.938 -16.307 1.00 90.88 396 ARG A O 1
ATOM 2957 N N . ALA A 1 397 ? 49.953 -14.188 -15.714 1.00 90.31 397 ALA A N 1
ATOM 2958 C CA . ALA A 1 397 ? 49.528 -13.588 -14.451 1.00 90.31 397 ALA A CA 1
ATOM 2959 C C . ALA A 1 397 ? 48.467 -12.469 -14.595 1.00 90.31 397 ALA A C 1
ATOM 2961 O O . ALA A 1 397 ? 47.889 -12.055 -13.581 1.00 90.31 397 ALA A O 1
ATOM 2962 N N . LEU A 1 398 ? 48.200 -11.954 -15.805 1.00 89.94 398 LEU A N 1
ATOM 2963 C CA . LEU A 1 398 ? 47.165 -10.943 -16.072 1.00 89.94 398 LEU A CA 1
ATOM 2964 C C . LEU A 1 398 ? 45.750 -11.519 -16.211 1.00 89.94 398 LEU A C 1
ATOM 2966 O O . LEU A 1 398 ? 44.790 -10.769 -16.030 1.00 89.94 398 LEU A O 1
ATOM 2970 N N . LEU A 1 399 ? 45.605 -12.819 -16.496 1.00 88.56 399 LEU A N 1
ATOM 2971 C CA . LEU A 1 399 ? 44.326 -13.429 -16.875 1.00 88.56 399 LEU A CA 1
ATOM 2972 C C . LEU A 1 399 ? 43.252 -13.324 -15.777 1.00 88.56 399 LEU A C 1
ATOM 2974 O O . LEU A 1 399 ? 42.153 -12.835 -16.029 1.00 88.56 399 LEU A O 1
ATOM 2978 N N . GLU A 1 400 ? 43.569 -13.701 -14.539 1.00 87.06 400 GLU A N 1
ATOM 2979 C CA . GLU A 1 400 ? 42.615 -13.637 -13.418 1.00 87.06 400 GLU A CA 1
ATOM 2980 C C . GLU A 1 400 ? 42.264 -12.199 -12.969 1.00 87.06 400 GLU A C 1
ATOM 2982 O O . GLU A 1 400 ? 41.101 -11.915 -12.658 1.00 87.06 400 GLU A O 1
ATOM 2987 N N . PRO A 1 401 ? 43.203 -11.231 -12.953 1.00 85.94 401 PRO A N 1
ATOM 2988 C CA . PRO A 1 401 ? 42.857 -9.810 -12.900 1.00 85.94 401 PRO A CA 1
ATOM 2989 C C . PRO A 1 401 ? 41.948 -9.340 -14.049 1.00 85.94 401 PRO A C 1
ATOM 2991 O O . PRO A 1 401 ? 41.064 -8.520 -13.806 1.00 85.94 401 PRO A O 1
ATOM 2994 N N . ALA A 1 402 ? 42.142 -9.840 -15.274 1.00 85.00 402 ALA A N 1
ATOM 2995 C CA . ALA A 1 402 ? 41.347 -9.455 -16.440 1.00 85.00 402 ALA A CA 1
ATOM 2996 C C . ALA A 1 402 ? 39.908 -9.987 -16.364 1.00 85.00 402 ALA A C 1
ATOM 2998 O O . ALA A 1 402 ? 38.975 -9.208 -16.556 1.00 85.00 402 ALA A O 1
ATOM 2999 N N . LYS A 1 403 ? 39.721 -11.264 -15.996 1.00 84.38 403 LYS A N 1
ATOM 3000 C CA . LYS A 1 403 ? 38.398 -11.865 -15.745 1.00 84.38 403 LYS A CA 1
ATOM 3001 C C . LYS A 1 403 ? 37.624 -11.083 -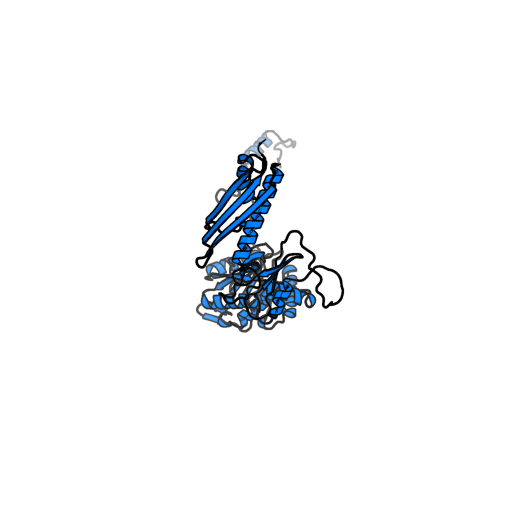14.680 1.00 84.38 403 LYS A C 1
ATOM 3003 O O . LYS A 1 403 ? 36.511 -10.641 -14.936 1.00 84.38 403 LYS A O 1
ATOM 3008 N N . ARG A 1 404 ? 38.242 -10.805 -13.523 1.00 85.12 404 ARG A N 1
ATOM 3009 C CA . ARG A 1 404 ? 37.613 -10.010 -12.444 1.00 85.12 404 ARG A CA 1
ATOM 3010 C C . ARG A 1 404 ? 37.362 -8.543 -12.809 1.00 85.12 404 ARG A C 1
ATOM 3012 O O . ARG A 1 404 ? 36.509 -7.908 -12.201 1.00 85.12 404 ARG A O 1
ATOM 3019 N N . GLY A 1 405 ? 38.105 -7.991 -13.769 1.00 80.19 405 GLY A N 1
ATOM 3020 C CA . GLY A 1 405 ? 37.880 -6.643 -14.299 1.00 80.19 405 GLY A CA 1
ATOM 3021 C C . GLY A 1 405 ? 36.809 -6.567 -15.391 1.00 80.19 405 GLY A C 1
ATOM 3022 O O . GLY A 1 405 ? 36.358 -5.472 -15.722 1.00 80.19 405 GLY A O 1
ATOM 3023 N N . CYS A 1 406 ? 36.411 -7.698 -15.979 1.00 84.50 406 CYS A N 1
ATOM 3024 C CA . CYS A 1 406 ? 35.415 -7.757 -17.040 1.00 84.50 406 CYS A CA 1
ATOM 3025 C C . CYS A 1 406 ? 33.999 -7.640 -16.452 1.00 84.50 406 CYS A C 1
ATOM 3027 O O . CYS A 1 406 ? 33.439 -8.583 -15.895 1.00 84.50 406 CYS A O 1
ATOM 3029 N N . PHE A 1 407 ? 33.403 -6.457 -16.602 1.00 81.31 407 PHE A N 1
ATOM 3030 C CA . PHE A 1 407 ? 32.047 -6.187 -16.123 1.00 81.31 407 PHE A CA 1
ATOM 3031 C C . PHE A 1 407 ? 30.979 -7.019 -16.846 1.00 81.31 407 PHE A C 1
ATOM 3033 O O . PHE A 1 407 ? 29.938 -7.275 -16.257 1.00 81.31 407 PHE A O 1
ATOM 3040 N N . VAL A 1 408 ? 31.225 -7.449 -18.091 1.00 81.81 408 VAL A N 1
ATOM 3041 C CA . VAL A 1 408 ? 30.259 -8.248 -18.869 1.00 81.81 408 VAL A CA 1
ATOM 3042 C C . VAL A 1 408 ? 30.244 -9.710 -18.412 1.00 81.81 408 VAL A C 1
ATOM 3044 O O . VAL A 1 408 ? 29.166 -10.276 -18.260 1.00 81.81 408 VAL A O 1
ATOM 3047 N N . SER A 1 409 ? 31.399 -10.313 -18.091 1.00 79.06 409 SER A N 1
ATOM 3048 C CA . SER A 1 409 ? 31.424 -11.687 -17.556 1.00 79.06 409 SER A CA 1
ATOM 3049 C C . SER A 1 409 ? 30.777 -11.794 -16.172 1.00 79.06 409 SER A C 1
ATOM 3051 O O . SER A 1 409 ? 30.255 -12.846 -15.827 1.00 79.06 409 SER A O 1
ATOM 3053 N N . GLY A 1 410 ? 30.752 -10.705 -15.395 1.00 76.75 410 GLY A N 1
ATOM 3054 C CA . GLY A 1 410 ? 30.042 -10.641 -14.111 1.00 76.75 410 GLY A CA 1
ATOM 3055 C C . GLY A 1 410 ? 28.508 -10.649 -14.208 1.00 76.75 410 GLY A C 1
ATOM 3056 O O . GLY A 1 410 ? 27.852 -10.673 -13.172 1.00 76.75 410 GLY A O 1
ATOM 3057 N N . VAL A 1 411 ? 27.941 -10.613 -15.422 1.00 76.94 411 VAL A N 1
ATOM 3058 C CA . VAL A 1 411 ? 26.489 -10.693 -15.691 1.00 76.94 411 VAL A CA 1
ATOM 3059 C C . VAL A 1 411 ? 26.087 -12.085 -16.216 1.00 76.94 411 VAL A C 1
ATOM 3061 O O . VAL A 1 411 ? 24.902 -12.369 -16.379 1.00 76.94 411 VAL A O 1
ATOM 3064 N N . LEU A 1 412 ? 27.053 -12.977 -16.466 1.00 82.12 412 LEU A N 1
ATOM 3065 C CA . LEU A 1 412 ? 26.776 -14.363 -16.852 1.00 82.12 412 LEU A CA 1
ATOM 3066 C C . LEU A 1 412 ? 26.100 -15.115 -15.697 1.00 82.12 412 LEU A C 1
ATOM 3068 O O . LEU A 1 412 ? 26.354 -14.837 -14.522 1.00 82.12 412 LEU A O 1
ATOM 3072 N N . LYS A 1 413 ? 25.235 -16.080 -16.029 1.00 76.19 413 LYS A N 1
ATOM 3073 C CA . LYS A 1 413 ? 24.592 -16.911 -15.007 1.00 76.19 413 LYS A CA 1
ATOM 3074 C C . LYS A 1 413 ? 25.632 -17.795 -14.290 1.00 76.19 413 LYS A C 1
ATOM 3076 O O . LYS A 1 413 ? 26.584 -18.224 -14.941 1.00 76.19 413 LYS A O 1
ATOM 3081 N N . PRO A 1 414 ? 25.447 -18.125 -12.995 1.00 72.44 414 PRO A N 1
ATOM 3082 C CA . PRO A 1 414 ? 26.400 -18.948 -12.238 1.00 72.44 414 PRO A CA 1
ATOM 3083 C C . PRO A 1 414 ? 26.614 -20.371 -12.780 1.00 72.44 414 PRO A C 1
ATOM 3085 O O . PRO A 1 414 ? 27.609 -21.001 -12.437 1.00 72.44 414 PRO A O 1
ATOM 3088 N N . ASP A 1 415 ? 25.675 -20.879 -13.578 1.00 74.81 415 ASP A N 1
ATOM 3089 C CA . ASP A 1 415 ? 25.648 -22.217 -14.177 1.00 74.81 415 ASP A CA 1
ATOM 3090 C C . ASP A 1 415 ? 26.181 -22.271 -15.623 1.00 74.81 415 ASP A C 1
ATOM 3092 O O . ASP A 1 415 ? 26.203 -23.345 -16.222 1.00 74.81 415 ASP A O 1
ATOM 3096 N N . LEU A 1 416 ? 26.628 -21.142 -16.189 1.00 79.44 416 LEU A N 1
ATOM 3097 C CA . LEU A 1 416 ? 27.184 -21.085 -17.544 1.00 79.44 416 LEU A CA 1
ATOM 3098 C C . LEU A 1 416 ? 28.685 -21.419 -17.551 1.00 79.44 416 LEU A C 1
ATOM 3100 O O . LEU A 1 416 ? 29.479 -20.735 -16.902 1.00 79.44 416 LEU A O 1
ATOM 3104 N N . ASP A 1 417 ? 29.094 -22.419 -18.337 1.00 77.69 417 ASP A N 1
ATOM 3105 C CA . ASP A 1 417 ? 30.511 -22.777 -18.482 1.00 77.69 417 ASP A CA 1
ATOM 3106 C C . ASP A 1 417 ? 31.253 -21.712 -19.309 1.00 77.69 417 ASP A C 1
ATOM 3108 O O . ASP A 1 417 ? 31.012 -21.543 -20.506 1.00 77.69 417 ASP A O 1
ATOM 3112 N N . PHE A 1 418 ? 32.139 -20.960 -18.652 1.00 84.62 418 PHE A N 1
ATOM 3113 C CA . PHE A 1 418 ? 32.883 -19.842 -19.233 1.00 84.62 418 PHE A CA 1
ATOM 3114 C C . PHE A 1 418 ? 34.390 -20.105 -19.160 1.00 84.62 418 PHE A C 1
ATOM 3116 O O . PHE A 1 418 ? 35.014 -19.996 -18.098 1.00 84.62 418 PHE A O 1
ATOM 3123 N N . LYS A 1 419 ? 34.990 -20.424 -20.310 1.00 86.62 419 LYS A N 1
ATOM 3124 C CA . LYS A 1 419 ? 36.407 -20.792 -20.433 1.00 86.62 419 LYS A CA 1
ATOM 3125 C C . LYS A 1 419 ? 37.186 -19.757 -21.235 1.00 86.62 419 LYS A C 1
ATOM 3127 O O . LYS A 1 419 ? 36.689 -19.191 -22.205 1.00 86.62 419 LYS A O 1
ATOM 3132 N N . VAL A 1 420 ? 38.421 -19.504 -20.801 1.00 87.75 420 VAL A N 1
ATOM 3133 C CA . VAL A 1 420 ? 39.350 -18.580 -21.463 1.00 87.75 420 VAL A CA 1
ATOM 3134 C C . VAL A 1 420 ? 40.721 -19.237 -21.555 1.00 87.75 420 VAL A C 1
ATOM 3136 O O . VAL A 1 420 ? 41.439 -19.307 -20.555 1.00 87.75 420 VAL A O 1
ATOM 3139 N N . ASP A 1 421 ? 41.075 -19.666 -22.758 1.00 88.31 421 ASP A N 1
ATOM 3140 C CA . ASP A 1 421 ? 42.390 -20.186 -23.109 1.00 88.31 421 ASP A CA 1
ATOM 3141 C C . ASP A 1 421 ? 43.306 -19.035 -23.536 1.00 88.31 421 ASP A C 1
ATOM 3143 O O . ASP A 1 421 ? 42.892 -18.127 -24.258 1.00 88.31 421 ASP A O 1
ATOM 3147 N N . LEU A 1 422 ? 44.557 -19.049 -23.070 1.00 90.25 422 LEU A N 1
ATOM 3148 C CA . LEU A 1 422 ? 45.530 -17.981 -23.315 1.00 90.25 422 LEU A CA 1
ATOM 3149 C C . LEU A 1 422 ? 46.811 -18.542 -23.940 1.00 90.25 422 LEU A C 1
ATOM 3151 O O . LEU A 1 422 ? 47.563 -19.278 -23.292 1.00 90.25 422 LEU A O 1
ATOM 3155 N N . SER A 1 423 ? 47.080 -18.110 -25.167 1.00 89.31 423 SER A N 1
ATOM 3156 C CA . SER A 1 423 ? 48.309 -18.335 -25.924 1.00 89.31 423 SER A CA 1
ATOM 3157 C C . SER A 1 423 ? 49.175 -17.077 -25.889 1.00 89.31 423 SER A C 1
ATOM 3159 O O . SER A 1 423 ? 48.677 -15.963 -26.058 1.00 89.31 423 SER A O 1
ATOM 3161 N N . VAL A 1 424 ? 50.479 -17.241 -25.660 1.00 87.69 424 VAL A N 1
ATOM 3162 C CA . VAL A 1 424 ? 51.436 -16.129 -25.586 1.00 87.69 424 VAL A CA 1
ATOM 3163 C C . VAL A 1 424 ? 52.542 -16.347 -26.612 1.00 87.69 424 VAL A C 1
ATOM 3165 O O . VAL A 1 424 ? 53.125 -17.424 -26.695 1.00 87.69 424 VAL A O 1
ATOM 3168 N N . HIS A 1 425 ? 52.831 -15.312 -27.393 1.00 88.81 425 HIS A N 1
ATOM 3169 C CA . HIS A 1 425 ? 53.807 -15.315 -28.474 1.00 88.81 425 HIS A CA 1
ATOM 3170 C C . HIS A 1 425 ? 54.888 -14.274 -28.167 1.00 88.81 425 HIS A C 1
ATOM 3172 O O . HIS A 1 425 ? 54.583 -13.095 -27.976 1.00 88.81 425 HIS A O 1
ATOM 3178 N N . SER A 1 426 ? 56.158 -14.682 -28.113 1.00 83.69 426 SER A N 1
ATOM 3179 C CA . SER A 1 426 ? 57.238 -13.729 -27.842 1.00 83.69 426 SER A CA 1
ATOM 3180 C C . SER A 1 426 ? 57.574 -12.898 -29.081 1.00 83.69 426 SER A C 1
ATOM 3182 O O . SER A 1 426 ? 57.798 -13.449 -30.157 1.00 83.69 426 SER A O 1
ATOM 3184 N N . THR A 1 427 ? 57.646 -11.576 -28.921 1.00 85.19 427 THR A N 1
ATOM 3185 C CA . THR A 1 427 ? 58.086 -10.623 -29.960 1.00 85.19 427 THR A CA 1
ATOM 3186 C C . THR A 1 427 ? 59.572 -10.280 -29.867 1.00 85.19 427 THR A C 1
ATOM 3188 O O . THR A 1 427 ? 60.081 -9.555 -30.722 1.00 85.19 427 THR A O 1
ATOM 3191 N N . ARG A 1 428 ? 60.298 -10.787 -28.855 1.00 79.50 428 ARG A N 1
ATOM 3192 C CA . ARG A 1 428 ? 61.748 -10.580 -28.761 1.00 79.50 428 ARG A CA 1
ATOM 3193 C C . ARG A 1 428 ? 62.428 -11.241 -29.953 1.00 79.50 428 ARG A C 1
ATOM 3195 O O . ARG A 1 428 ? 62.500 -12.467 -30.029 1.00 79.50 428 ARG A O 1
ATOM 3202 N N . THR A 1 429 ? 63.017 -10.435 -30.829 1.00 63.75 429 THR A N 1
ATOM 3203 C CA . THR A 1 429 ? 64.104 -10.900 -31.691 1.00 63.75 429 THR A CA 1
ATOM 3204 C C . THR A 1 429 ? 65.190 -11.489 -30.797 1.00 63.75 429 THR A C 1
ATOM 3206 O O . THR A 1 429 ? 65.709 -10.789 -29.922 1.00 63.75 429 THR A O 1
ATOM 3209 N N . LYS A 1 430 ? 65.515 -12.774 -30.987 1.00 58.38 430 LYS A N 1
ATOM 3210 C CA . LYS A 1 430 ? 66.738 -13.339 -30.409 1.00 58.38 430 LYS A CA 1
ATOM 3211 C C . LYS A 1 430 ? 67.942 -12.516 -30.904 1.00 58.38 430 LYS A C 1
ATOM 3213 O O . LYS A 1 430 ? 67.914 -12.119 -32.071 1.00 58.38 430 LYS A O 1
ATOM 3218 N N . PRO A 1 431 ? 68.925 -12.234 -30.031 1.00 52.56 431 PRO A N 1
ATOM 3219 C CA . PRO A 1 431 ? 70.168 -11.576 -30.425 1.00 52.56 431 PRO A CA 1
ATOM 3220 C C . PRO A 1 431 ? 70.993 -12.453 -31.376 1.00 52.56 431 PRO A C 1
ATOM 3222 O O . PRO A 1 431 ? 70.832 -13.697 -31.311 1.00 52.56 431 PRO A O 1
#

Foldseek 3Di:
DQADPDPVRDNDPVSVVVCVVVCPDDDPDDADDDPRDGDPDDDDQDDPRVVVVVQLVVLVVPFPKDKDKDKFQQLVLVLLQVVCCVVAVLADSVLLLQLLLQQLCQVQQLLQWADDPPDTDTDDAFKEWEWAQEPVGIFTFIDGRSNPDDSNRSSVVVVVQNCCVHVVNHDPVRGDPGQEYEYEPLVVQAQDDRDRGGHTYFKYKYKHHQDFDFDDDPNDTDTGRMIMIMIMGRCVSDPPVSSVSSVVSSSQLSHQPHPVSDDNVSSVPSVDDDPDDDDDDDDPDDDDDDDPVPDWDKDWADDDDFAWIWIDTDPDIAIEHDDVVVGHDPRHHHPVVVLQVLQFVLLVVQLVVLCVVVVFDWPDKDKDKDFDDDVHTQEIEMEIETEGQDDPVSSVVSNVSSCVRRPSNVPDDPRHHYYYHYHYHYPDDDD

Sequence (431 aa):
MMTPSATDGVISASDVEKVIAAGKPAAPATEDTMAGRLVRERRKLTGIRKTSARRVQEAWQIIPHIVQMVDVDATALLATRSRLKAAVPSLTLNDLILQAAARVMAELPELNGTVEGDTLVFYQGVDVGFAVDTPRGLIVPVIRRADNLSVEELAAESQRLIEAARSGRLGPENIGGASLTVSNLGMFGIRAGTPVINLGEPILVFVGAVEDRPVVAEGQIVVRPMLTLSIAYDHRVADGVAAAQFTRGLKEGLGVGGWGLVRKEEAETVAVSPRRSLSASLNPNPQPLTPNPQRRGVQVVSEGSGYAVQVRSRGHAWALDEPVSDGGTDAGPDPVSAFLGALLSCLTISFKAAARRRKVTIERIEGRIHATPQGHVKDIAITLEVWSSDPEENIRALLEPAKRGCFVSGVLKPDLDFKVDLSVHSTRTKP

pLDDT: mean 83.93, std 17.35, range [25.67, 98.62]

Secondary structure (DSSP, 8-state):
----SSTT----HHHHHHHHHH-PPPPP----EETTEE--------HHHHHHHHHHHHHHHH--EEEEEEEEE-HHHHHHHHHHTTT-TT--HHHHHHHHHHHHHHH-GGGSEEEETTEEEE-SS--EEE-B--TT--B-BEETTTTS--HHHHHHHHHHHHHHHHHT---GGGBS--SEEEEE-GGGT-----PPPPTT-SEEEEEEEEEEEEEEETTEEEEEEEEEEEEEEETTT--HHHHHHHHHHHHHHHSTTGGGSS-HHHHHHHT---S--------SS-PPPPP-TT----EEE--SSSS-EEEEETTEEEEE---GGGTS--SS--HHHHHHHHHHHHHHHHHHHHHHHTT---SEEEEEEEEEEESEEEEEEEEEEEEESS-HHHHHTTHHHHHHH-TTGGGS-TTSEEEEEEEEEE-----

Radius of gyration: 37.66 Å; chains: 1; bounding box: 100×53×129 Å